Protein AF-A0A364KSC7-F1 (afdb_monomer_lite)

Foldseek 3Di:
DDDDQVVLVVLPDPVCLVVLAVDQEDEDEDDPDDDLPVVLVSVVSNCVSRVNHAEYEYEDDDLSRLVSCQLHDPNHAEYHYAYADDPQRDRAALADDDPVLVVVLVSVLSSLLRYAAYQYYAHERSQADRDCVSNLVHHQANYQEYAYYYAWDHNDDVQFDEGDWGHFDDLVVLLVSLVSRLNHQYYHGEDEDALPDDPLSSLLSLLSNARHQEYEYEYEQFHQVAKDFAPRHPDDPVCRVPGTIYGDGRDDPDDPVVVVVSLCSSNVNHPDHDNNYYHYHYHCVPDDPFQAALVRDGDDQDPPGGPLLVCLLVLPPRRNVSRCVVDPPNQQDDDPDQVSHSLLSNLLNLSQNSNVVSVVSCVVGPVVPLVPPPPQANSQSLLSNLLALNLVSNCVQCVDVVRVDAQCDAGLQGAGNLQSLLNCLVPPNLPPPPPPDDDPPPDSVVSQVSSLVSNVVSVVSPRAQADAGFPQSVDPPDNPPLVPDPQRPAGQTGSLLSCLLGHALVSNLVSVVSPHDQQRKHWHDPDLFKIWTLQGSCNNNVVNVVPRSNVSSVVRVPDDDPPVSVDIDMDTDDPVPDDDPDDDDDPDDDPPPPPDQFKFKFADPVRLWIKIFGADQPADDPVARPFQWEAELAPVSQVLVFIKGAGDPPRIGTPNDPDDPDPVDDQDWDADDPSQKTFGADPVHRHGQKIWGWDAAPVGDIDTGIIGRPVGTPATPVPDGDDDPVVGQYWYHHVHVPVVNVGTHSDYDPNHDD

Radius of gyration: 34.29 Å; chains: 1; bounding box: 92×62×96 Å

Secondary structure (DSSP, 8-state):
-----HHHHHHTSGGGHHHHTT--EEEEE--TT--HHHHHHHHHHHHHH-TT--EEEEES--HHHHHHTTT--TT--EEEEE---STT--------SSHHHHHHHHHHHHHHHHSPPPSEEEEE--SS---HHHHHHHHTTT-SEEEEE--SS----TT-----PPP---HHHHHHHHHH-TT--EEEEEE--BTTB--HHHHHHHTT-SS--EEEEEEPSEEEEEEEE-SS--S-TTTHHHHSEEEEEPP----HHHHHHHHHHHHTT-SS----EEEEEE--TT-PPPEE-TTSPEE--BTTB-HHHHHHHTT-HHHHHHHHHHSSSTTTS--SSGGG-HHHHHHHTT-HHHHHHHHHHHHTTTHHHHHH--SS----HHHHHHHTT-HHHHHHHHHSSS-SS-TT-B-TT--BHHHHHHHHHHS-GGG-TT--S-S----HHHHHHHHHHHHHHHHHTT--TT-EEETTTS-TT-TTTGGG-GGGGSEEEEHHHHHTTT--HHHHHHHHHTT--TT--EEEEEETTEEEEEE-HHHHHHHTT-HHHHHHHHHHSSS---GGGG--EEEES-GGG------PPPTT--TTSGGGPPEEEEE-TTSSSEEEEEB-SSS-BTTBTT-SEEEE-SHHHHHTT--EE-BPTT--EE-S---TT-GGGPPPEE--TTS-EEEE--TTT----EEEEEEE-TTS-EEEEEEEEGGGEEEETTSPPPP-GGGSPEEEE-TTTT-GGG--BSSPPTT---

Structure (mmCIF, N/CA/C/O backbone):
data_AF-A0A364KSC7-F1
#
_entry.id   AF-A0A364KSC7-F1
#
loop_
_atom_site.group_PDB
_atom_site.id
_atom_site.type_symbol
_atom_site.label_atom_id
_atom_site.label_alt_id
_atom_site.label_comp_id
_atom_site.label_asym_id
_atom_site.label_entity_id
_atom_site.label_seq_id
_atom_site.pdbx_PDB_ins_code
_atom_site.Cartn_x
_atom_site.Cartn_y
_atom_site.Cartn_z
_atom_site.occupancy
_atom_site.B_iso_or_equiv
_atom_site.auth_seq_id
_atom_site.auth_comp_id
_atom_site.auth_asym_id
_atom_site.auth_atom_id
_atom_site.pdbx_PDB_model_num
ATOM 1 N N . MET A 1 1 ? -25.841 15.060 -12.523 1.00 22.05 1 MET A N 1
ATOM 2 C CA . MET A 1 1 ? -27.054 14.217 -12.632 1.00 22.05 1 MET A CA 1
ATOM 3 C C . MET A 1 1 ? -26.955 13.182 -11.531 1.00 22.05 1 MET A C 1
ATOM 5 O O . MET A 1 1 ? -25.893 12.593 -11.405 1.00 22.05 1 MET A O 1
ATOM 9 N N . ALA A 1 2 ? -27.986 13.080 -10.690 1.00 25.31 2 ALA A N 1
ATOM 10 C CA . ALA A 1 2 ? -27.985 12.330 -9.434 1.00 25.31 2 ALA A CA 1
ATOM 11 C C . ALA A 1 2 ? -27.509 10.881 -9.621 1.00 25.31 2 ALA A C 1
ATOM 13 O O . ALA A 1 2 ? -28.079 10.148 -10.427 1.00 25.31 2 ALA A O 1
ATOM 14 N N . ALA A 1 3 ? -26.466 10.489 -8.887 1.00 26.72 3 ALA A N 1
ATOM 15 C CA . ALA A 1 3 ? -26.005 9.110 -8.829 1.00 26.72 3 ALA A CA 1
ATOM 16 C C . ALA A 1 3 ? -27.102 8.255 -8.174 1.00 26.72 3 ALA A C 1
ATOM 18 O O . ALA A 1 3 ? -27.372 8.364 -6.980 1.00 26.72 3 ALA A O 1
ATOM 19 N N . THR A 1 4 ? -27.789 7.446 -8.974 1.00 33.66 4 THR A N 1
ATOM 20 C CA . THR A 1 4 ? -28.723 6.424 -8.498 1.00 33.66 4 THR A CA 1
ATOM 21 C C . THR A 1 4 ? -27.927 5.331 -7.795 1.00 33.66 4 THR A C 1
ATOM 23 O O . THR A 1 4 ? -27.084 4.694 -8.420 1.00 33.66 4 THR A O 1
ATOM 26 N N . ASN A 1 5 ? -28.171 5.136 -6.497 1.00 43.94 5 ASN A N 1
ATOM 27 C CA . ASN A 1 5 ? -27.576 4.064 -5.703 1.00 43.94 5 ASN A CA 1
ATOM 28 C C . ASN A 1 5 ? -28.222 2.717 -6.121 1.00 43.94 5 ASN A C 1
ATOM 30 O O . ASN A 1 5 ? -29.396 2.506 -5.810 1.00 43.94 5 ASN A O 1
ATOM 34 N N . PRO A 1 6 ? -27.524 1.807 -6.831 1.00 39.41 6 PRO A N 1
ATOM 35 C CA . PRO A 1 6 ? -28.133 0.611 -7.434 1.00 39.41 6 PRO A CA 1
ATOM 36 C C . PRO A 1 6 ? -28.762 -0.334 -6.403 1.00 39.41 6 PRO A C 1
ATOM 38 O O . PRO A 1 6 ? -29.804 -0.938 -6.657 1.00 39.41 6 PRO A O 1
ATOM 41 N N . CYS A 1 7 ? -28.175 -0.409 -5.204 1.00 43.28 7 CYS A N 1
ATOM 42 C CA . CYS A 1 7 ? -28.679 -1.227 -4.102 1.00 43.28 7 CYS A CA 1
ATOM 43 C C . CYS A 1 7 ? -30.067 -0.753 -3.636 1.00 43.28 7 CYS A C 1
ATOM 45 O O . CYS A 1 7 ? -30.976 -1.553 -3.413 1.00 43.28 7 CYS A O 1
ATOM 47 N N . LYS A 1 8 ? -30.278 0.567 -3.605 1.00 50.00 8 LYS A N 1
ATOM 48 C CA . LYS A 1 8 ? -31.560 1.201 -3.271 1.00 50.00 8 LYS A CA 1
ATOM 49 C C . LYS A 1 8 ? -32.654 0.833 -4.275 1.00 50.00 8 LYS A C 1
ATOM 51 O O . LYS A 1 8 ? -33.769 0.498 -3.879 1.00 50.00 8 LYS A O 1
ATOM 56 N N . ASP A 1 9 ? -32.338 0.863 -5.566 1.00 56.41 9 ASP A N 1
ATOM 57 C CA . ASP A 1 9 ? -33.303 0.545 -6.621 1.00 56.41 9 ASP A CA 1
ATOM 58 C C . ASP A 1 9 ? -33.594 -0.961 -6.703 1.00 56.41 9 ASP A C 1
ATOM 60 O O . ASP A 1 9 ? -34.730 -1.351 -6.976 1.00 56.41 9 ASP A O 1
ATOM 64 N N . CYS A 1 10 ? -32.617 -1.817 -6.387 1.00 55.31 10 CYS A N 1
ATOM 65 C CA . CYS A 1 10 ? -32.820 -3.259 -6.221 1.00 55.31 10 CYS A CA 1
ATOM 66 C C . CYS A 1 10 ? -33.710 -3.580 -5.014 1.00 55.31 10 CYS A C 1
ATOM 68 O O . CYS A 1 10 ? -34.681 -4.328 -5.148 1.00 55.31 10 CYS A O 1
ATOM 70 N N . LEU A 1 11 ? -33.445 -2.967 -3.856 1.00 57.00 11 LEU A N 1
ATOM 71 C CA . LEU A 1 11 ? -34.250 -3.163 -2.653 1.00 57.00 11 LEU A CA 1
ATOM 72 C C . LEU A 1 11 ? -35.687 -2.662 -2.819 1.00 57.00 11 LEU A C 1
ATOM 74 O O . LEU A 1 11 ? -36.563 -3.170 -2.135 1.00 57.00 11 LEU A O 1
ATOM 78 N N . LYS A 1 12 ? -35.987 -1.732 -3.731 1.00 65.56 12 LYS A N 1
ATOM 79 C CA . LYS A 1 12 ? -37.369 -1.286 -3.995 1.00 65.56 12 LYS A CA 1
ATOM 80 C C . LYS A 1 12 ? -38.208 -2.267 -4.816 1.00 65.56 12 LYS A C 1
ATOM 82 O O . LYS A 1 12 ? -39.432 -2.141 -4.825 1.00 65.56 12 LYS A O 1
ATOM 87 N N . ARG A 1 13 ? -37.597 -3.238 -5.502 1.00 71.81 13 ARG A N 1
ATOM 88 C CA . ARG A 1 13 ? -38.332 -4.185 -6.360 1.00 71.81 13 ARG A CA 1
ATOM 89 C C . ARG A 1 13 ? -39.221 -5.105 -5.527 1.00 71.81 13 ARG A C 1
ATOM 91 O O . ARG A 1 13 ? -38.844 -5.527 -4.434 1.00 71.81 13 ARG A O 1
ATOM 98 N N . GLU A 1 14 ? -40.398 -5.454 -6.041 1.00 73.75 14 GLU A N 1
ATOM 99 C CA . GLU A 1 14 ? -41.322 -6.386 -5.371 1.00 73.75 14 GLU A CA 1
ATOM 100 C C . GLU A 1 14 ? -40.668 -7.750 -5.103 1.00 73.75 14 GLU A C 1
ATOM 102 O O . GLU A 1 14 ? -40.839 -8.327 -4.033 1.00 73.75 14 GLU A O 1
ATOM 107 N N . GLU A 1 15 ? -39.827 -8.204 -6.031 1.00 71.56 15 GLU A N 1
ATOM 108 C CA . GLU A 1 15 ? -39.061 -9.455 -5.965 1.00 71.56 15 GLU A CA 1
ATOM 109 C C . GLU A 1 15 ? -38.149 -9.534 -4.727 1.00 71.56 15 GLU A C 1
ATOM 111 O O . GLU A 1 15 ? -37.924 -10.615 -4.184 1.00 71.56 15 GLU A O 1
ATOM 116 N N . ALA A 1 16 ? -37.672 -8.389 -4.226 1.00 59.28 16 ALA A N 1
ATOM 117 C CA . ALA A 1 16 ? -36.815 -8.314 -3.047 1.00 59.28 16 ALA A CA 1
ATOM 118 C C . ALA A 1 16 ? -37.598 -8.319 -1.716 1.00 59.28 16 ALA A C 1
ATOM 120 O O . ALA A 1 16 ? -36.978 -8.356 -0.655 1.00 59.28 16 ALA A O 1
ATOM 121 N N . ALA A 1 17 ? -38.940 -8.322 -1.721 1.00 71.81 17 ALA A N 1
ATOM 122 C CA . ALA A 1 17 ? -39.759 -8.186 -0.506 1.00 71.81 17 ALA A CA 1
ATOM 123 C C . ALA A 1 17 ? -39.460 -9.232 0.572 1.00 71.81 17 ALA A C 1
ATOM 125 O O . ALA A 1 17 ? -39.365 -8.899 1.753 1.00 71.81 17 ALA A O 1
ATOM 126 N N . GLN A 1 18 ? -39.262 -10.487 0.169 1.00 70.38 18 GLN A N 1
ATOM 127 C CA . GLN A 1 18 ? -38.938 -11.562 1.103 1.00 70.38 18 GLN A CA 1
ATOM 128 C C . GLN A 1 18 ? -37.499 -11.464 1.630 1.00 70.38 18 GLN A C 1
ATOM 130 O O . GLN A 1 18 ? -37.236 -11.874 2.758 1.00 70.38 18 GLN A O 1
ATOM 135 N N . ALA A 1 19 ? -36.570 -10.926 0.833 1.00 65.56 19 ALA A N 1
ATOM 136 C CA . ALA A 1 19 ? -35.194 -10.692 1.260 1.00 65.56 19 ALA A CA 1
ATOM 137 C C . ALA A 1 19 ? -35.124 -9.538 2.270 1.00 65.56 19 ALA A C 1
ATOM 139 O O . ALA A 1 19 ? -34.485 -9.691 3.304 1.00 65.56 19 ALA A O 1
ATOM 140 N N . ARG A 1 20 ? -35.869 -8.445 2.040 1.00 70.69 20 ARG A N 1
ATOM 141 C CA . ARG A 1 20 ? -35.956 -7.298 2.964 1.00 70.69 20 ARG A CA 1
ATOM 142 C C . ARG A 1 20 ? -36.363 -7.698 4.377 1.00 70.69 20 ARG A C 1
ATOM 144 O O . ARG A 1 20 ? -35.771 -7.226 5.334 1.00 70.69 20 ARG A O 1
ATOM 151 N N . GLN A 1 21 ? -37.327 -8.611 4.509 1.00 74.69 21 GLN A N 1
ATOM 152 C CA . GLN A 1 21 ? -37.778 -9.100 5.819 1.00 74.69 21 GLN A CA 1
ATOM 153 C C . GLN A 1 21 ? -36.718 -9.906 6.584 1.00 74.69 21 GLN A C 1
ATOM 155 O O . GLN A 1 21 ? -36.875 -10.106 7.786 1.00 74.69 21 GLN A O 1
ATOM 160 N N . LYS A 1 22 ? -35.670 -10.394 5.908 1.00 71.50 22 LYS A N 1
ATOM 161 C CA . LYS A 1 22 ? -34.590 -11.190 6.509 1.00 71.50 22 LYS A CA 1
ATOM 162 C C . LYS A 1 22 ? -33.353 -10.366 6.868 1.00 71.50 22 LYS A C 1
ATOM 164 O O . LYS A 1 22 ? -32.455 -10.904 7.506 1.00 71.50 22 LYS A O 1
ATOM 169 N N . ILE A 1 23 ? -33.270 -9.112 6.424 1.00 65.19 23 ILE A N 1
ATOM 170 C CA . ILE A 1 23 ? -32.122 -8.245 6.702 1.00 65.19 23 ILE A CA 1
ATOM 171 C C . ILE A 1 23 ? -32.315 -7.638 8.092 1.00 65.19 23 ILE A C 1
ATOM 173 O O . ILE A 1 23 ? -33.233 -6.848 8.292 1.00 65.19 23 ILE A O 1
ATOM 177 N N . GLN A 1 24 ? -31.442 -8.021 9.023 1.00 72.31 24 GLN A N 1
ATOM 178 C CA . GLN A 1 24 ? -31.432 -7.536 10.409 1.00 72.31 24 GLN A CA 1
ATOM 179 C C . GLN A 1 24 ? -30.222 -6.646 10.722 1.00 72.31 24 GLN A C 1
ATOM 181 O O . GLN A 1 24 ? -30.257 -5.903 11.697 1.00 72.31 24 GLN A O 1
ATOM 186 N N . GLU A 1 25 ? -29.170 -6.684 9.896 1.00 67.00 25 GLU A N 1
ATOM 187 C CA . GLU A 1 25 ? -27.944 -5.902 10.081 1.00 67.00 25 GLU A CA 1
ATOM 188 C C . GLU A 1 25 ? -27.562 -5.163 8.793 1.00 67.00 25 GLU A C 1
ATOM 190 O O . GLU A 1 25 ? -27.677 -5.717 7.696 1.00 67.00 25 GLU A O 1
ATOM 195 N N . ILE A 1 26 ? -27.082 -3.922 8.924 1.00 62.66 26 ILE A N 1
ATOM 196 C CA . ILE A 1 26 ? -26.542 -3.144 7.801 1.00 62.66 26 ILE A CA 1
ATOM 197 C C . ILE A 1 26 ? -25.281 -2.364 8.192 1.00 62.66 26 ILE A C 1
ATOM 199 O O . ILE A 1 26 ? -25.165 -1.837 9.301 1.00 62.66 26 ILE A O 1
ATOM 203 N N . LEU A 1 27 ? -24.343 -2.267 7.248 1.00 60.75 27 LEU A N 1
ATOM 204 C CA . LEU A 1 27 ? -23.186 -1.376 7.307 1.00 60.75 27 LEU A CA 1
ATOM 205 C C . LEU A 1 27 ? -23.413 -0.201 6.355 1.00 60.75 27 LEU A C 1
ATOM 207 O O . LEU A 1 27 ? -23.671 -0.401 5.170 1.00 60.75 27 LEU A O 1
ATOM 211 N N . ILE A 1 28 ? -23.289 1.017 6.871 1.00 61.84 28 ILE A N 1
ATOM 212 C CA . ILE A 1 28 ? -23.418 2.251 6.098 1.00 61.84 28 ILE A CA 1
ATOM 213 C C . ILE A 1 28 ? -22.078 2.990 6.152 1.00 61.84 28 ILE A C 1
ATOM 215 O O . ILE A 1 28 ? -21.622 3.404 7.222 1.00 61.84 28 ILE A O 1
ATOM 219 N N . ALA A 1 29 ? -21.453 3.136 4.983 1.00 56.00 29 ALA A N 1
ATOM 220 C CA . ALA A 1 29 ? -20.235 3.912 4.775 1.00 56.00 29 ALA A CA 1
ATOM 221 C C . ALA A 1 29 ? -20.546 5.110 3.869 1.00 56.00 29 ALA A C 1
ATOM 223 O O . ALA A 1 29 ? -21.159 4.949 2.812 1.00 56.00 29 ALA A O 1
ATOM 224 N N . PHE A 1 30 ? -20.149 6.308 4.294 1.00 53.91 30 PHE A N 1
ATOM 225 C CA . PHE A 1 30 ? -20.419 7.546 3.566 1.00 53.91 30 PHE A CA 1
ATOM 226 C C . PHE A 1 30 ? -19.223 7.920 2.674 1.00 53.91 30 PHE A C 1
ATOM 228 O O . PHE A 1 30 ? -18.098 7.980 3.172 1.00 53.91 30 PHE A O 1
ATOM 235 N N . PRO A 1 31 ? -19.416 8.172 1.364 1.00 41.78 31 PRO A N 1
ATOM 236 C CA . PRO A 1 31 ? -18.348 8.680 0.509 1.00 41.78 31 PRO A CA 1
ATOM 237 C C . PRO A 1 31 ? -18.046 10.151 0.839 1.00 41.78 31 PRO A C 1
ATOM 239 O O . PRO A 1 31 ? -18.959 10.941 1.054 1.00 41.78 31 PRO A O 1
ATOM 242 N N . LEU A 1 32 ? -16.769 10.545 0.787 1.00 36.84 32 LEU A N 1
ATOM 243 C CA . LEU A 1 32 ? -16.268 11.897 1.115 1.00 36.84 32 LEU A CA 1
ATOM 244 C C . LEU A 1 32 ? -16.851 13.053 0.259 1.00 36.84 32 LEU A C 1
ATOM 246 O O . LEU A 1 32 ? -16.520 14.211 0.502 1.00 36.84 32 LEU A O 1
ATOM 250 N N . PHE A 1 33 ? -17.703 12.774 -0.739 1.00 31.69 33 PHE A N 1
ATOM 251 C CA . PHE A 1 33 ? -18.129 13.740 -1.764 1.00 31.69 33 PHE A CA 1
ATOM 252 C C . PHE A 1 33 ? -19.645 13.768 -2.076 1.00 31.69 33 PHE A C 1
ATOM 254 O O . PHE A 1 33 ? -20.028 14.248 -3.144 1.00 31.69 33 PHE A O 1
ATOM 261 N N . SER A 1 34 ? -20.538 13.272 -1.206 1.00 38.66 34 SER A N 1
ATOM 262 C CA . SER A 1 34 ? -21.994 13.399 -1.433 1.00 38.66 34 SER A CA 1
ATOM 263 C C . SER A 1 34 ? -22.537 14.799 -1.105 1.00 38.66 34 SER A C 1
ATOM 265 O O . SER A 1 34 ? -22.176 15.418 -0.107 1.00 38.66 34 SER A O 1
ATOM 267 N N . GLU A 1 35 ? -23.454 15.308 -1.939 1.00 40.22 35 GLU A N 1
ATOM 268 C CA . GLU A 1 35 ? -24.242 16.500 -1.601 1.00 40.22 35 GLU A CA 1
ATOM 269 C C . GLU A 1 35 ? -25.251 16.171 -0.470 1.00 40.22 35 GLU A C 1
ATOM 271 O O . GLU A 1 35 ? -25.995 15.190 -0.596 1.00 40.22 35 GLU A O 1
ATOM 276 N N . PRO A 1 36 ? -25.364 16.997 0.595 1.00 44.84 36 PRO A N 1
ATOM 277 C CA . PRO A 1 36 ? -26.133 16.677 1.810 1.00 44.84 36 PRO A CA 1
ATOM 278 C C . PRO A 1 36 ? -27.624 16.352 1.611 1.00 44.84 36 PRO A C 1
ATOM 280 O O . PRO A 1 36 ? -28.223 15.662 2.435 1.00 44.84 36 PRO A O 1
ATOM 283 N N . SER A 1 37 ? -28.251 16.860 0.546 1.00 47.47 37 SER A N 1
ATOM 284 C CA . SER A 1 37 ? -29.700 16.756 0.319 1.00 47.47 37 SER A CA 1
ATOM 285 C C . SER A 1 37 ? -30.139 15.413 -0.284 1.00 47.47 37 SER A C 1
ATOM 287 O O . SER A 1 37 ? -31.219 14.922 0.040 1.00 47.47 37 SER A O 1
ATOM 289 N N . GLY A 1 38 ? -29.313 14.784 -1.128 1.00 50.56 38 GLY A N 1
ATOM 290 C CA . GLY A 1 38 ? -29.610 13.466 -1.717 1.00 50.56 38 GLY A CA 1
ATOM 291 C C . GLY A 1 38 ? -29.387 12.298 -0.747 1.00 50.56 38 GLY A C 1
ATOM 292 O O . GLY A 1 38 ? -30.002 11.233 -0.876 1.00 50.56 38 GLY A O 1
ATOM 293 N N . GLU A 1 39 ? -28.527 12.522 0.244 1.00 54.81 39 GLU A N 1
ATOM 294 C CA . GLU A 1 39 ? -28.161 11.579 1.299 1.00 54.81 39 GLU A CA 1
ATOM 295 C C . GLU A 1 39 ? -29.319 11.362 2.289 1.00 54.81 39 GLU A C 1
ATOM 297 O O . GLU A 1 39 ? -29.729 10.220 2.506 1.00 54.81 39 GLU A O 1
ATOM 302 N N . GLN A 1 40 ? -29.938 12.447 2.778 1.00 55.62 40 GLN A N 1
ATOM 303 C CA . GLN A 1 40 ? -31.101 12.393 3.682 1.00 55.62 40 GLN A CA 1
ATOM 304 C C . GLN A 1 40 ? -32.259 11.581 3.096 1.00 55.62 40 GLN A C 1
ATOM 306 O O . GLN A 1 40 ? -32.773 10.662 3.735 1.00 55.62 40 GLN A O 1
ATOM 311 N N . GLN A 1 41 ? -32.643 11.881 1.852 1.00 59.38 41 GLN A N 1
ATOM 312 C CA . GLN A 1 41 ? -33.755 11.200 1.192 1.00 59.38 41 GLN A CA 1
ATOM 313 C C . GLN A 1 41 ? -33.460 9.708 0.977 1.00 59.38 41 GLN A C 1
ATOM 315 O O . GLN A 1 41 ? -34.334 8.858 1.134 1.00 59.38 41 GLN A O 1
ATOM 320 N N . SER A 1 42 ? -32.224 9.362 0.618 1.00 57.38 42 SER A N 1
ATOM 321 C CA . SER A 1 42 ? -31.857 7.966 0.372 1.00 57.38 42 SER A CA 1
ATOM 322 C C . SER A 1 42 ? -31.836 7.127 1.642 1.00 57.38 42 SER A C 1
ATOM 324 O O . SER A 1 42 ? -32.238 5.967 1.595 1.00 57.38 42 SER A O 1
ATOM 326 N N . LEU A 1 43 ? -31.441 7.716 2.767 1.00 59.62 43 LEU A N 1
ATOM 327 C CA . LEU A 1 43 ? -31.393 7.025 4.050 1.00 59.62 43 LEU A CA 1
ATOM 328 C C . LEU A 1 43 ? -32.787 6.852 4.653 1.00 59.62 43 LEU A C 1
ATOM 330 O O . LEU A 1 43 ? -33.087 5.772 5.159 1.00 59.62 43 LEU A O 1
ATOM 334 N N . GLN A 1 44 ? -33.665 7.860 4.556 1.00 64.31 44 GLN A N 1
ATOM 335 C CA . GLN A 1 44 ? -35.056 7.730 5.024 1.00 64.31 44 GLN A CA 1
ATOM 336 C C . GLN A 1 44 ? -35.772 6.594 4.294 1.00 64.31 44 GLN A C 1
ATOM 338 O O . GLN A 1 44 ? -36.493 5.802 4.897 1.00 64.31 44 GLN A O 1
ATOM 343 N N . GLU A 1 45 ? -35.516 6.475 2.993 1.00 65.31 45 GLU A N 1
ATOM 344 C CA . GLU A 1 45 ? -36.058 5.393 2.185 1.00 65.31 45 GLU A CA 1
ATOM 345 C C . GLU A 1 45 ? -35.482 4.024 2.595 1.00 65.31 45 GLU A C 1
ATOM 347 O O . GLU A 1 45 ? -36.243 3.067 2.655 1.00 65.31 45 GLU A O 1
ATOM 352 N N . ILE A 1 46 ? -34.192 3.904 2.943 1.00 64.19 46 ILE A N 1
ATOM 353 C CA . ILE A 1 46 ? -33.602 2.632 3.420 1.00 64.19 46 ILE A CA 1
ATOM 354 C C . ILE A 1 46 ? -34.286 2.143 4.704 1.00 64.19 46 ILE A C 1
ATOM 356 O O . ILE A 1 46 ? -34.653 0.972 4.784 1.00 64.19 46 ILE A O 1
ATOM 360 N N . VAL A 1 47 ? -34.516 3.031 5.673 1.00 64.75 47 VAL A N 1
ATOM 361 C CA . VAL A 1 47 ? -35.189 2.677 6.936 1.00 64.75 47 VAL A CA 1
ATOM 362 C C . VAL A 1 47 ? -36.644 2.265 6.704 1.00 64.75 47 VAL A C 1
ATOM 364 O O . VAL A 1 47 ? -37.100 1.275 7.265 1.00 64.75 47 VAL A O 1
ATOM 367 N N . GLN A 1 48 ? -37.361 2.944 5.805 1.00 70.31 48 GLN A N 1
ATOM 368 C CA . GLN A 1 48 ? -38.723 2.540 5.423 1.00 70.31 48 GLN A CA 1
ATOM 369 C C . GLN A 1 48 ? -38.773 1.179 4.710 1.00 70.31 48 GLN A C 1
ATOM 371 O O . GLN A 1 48 ? -39.787 0.482 4.752 1.00 70.31 48 GLN A O 1
ATOM 376 N N . ILE A 1 49 ? -37.694 0.810 4.022 1.00 68.56 49 ILE A N 1
ATOM 377 C CA . ILE A 1 49 ? -37.588 -0.416 3.231 1.00 68.56 49 ILE A CA 1
ATOM 378 C C . ILE A 1 49 ? -37.194 -1.622 4.107 1.00 68.56 49 ILE A C 1
ATOM 380 O O . ILE A 1 49 ? -37.559 -2.750 3.764 1.00 68.56 49 ILE A O 1
ATOM 384 N N . LEU A 1 50 ? -36.502 -1.416 5.233 1.00 70.81 50 LEU A N 1
ATOM 385 C CA . LEU A 1 50 ? -35.986 -2.470 6.119 1.00 70.81 50 LEU A CA 1
ATOM 386 C C . LEU A 1 50 ? -36.693 -2.468 7.493 1.00 70.81 50 LEU A C 1
ATOM 388 O O . LEU A 1 50 ? -36.154 -1.942 8.461 1.00 70.81 50 LEU A O 1
ATOM 392 N N . PRO A 1 51 ? -37.886 -3.080 7.616 1.00 69.56 51 PRO A N 1
ATOM 393 C CA . PRO A 1 51 ? -38.719 -2.970 8.818 1.00 69.56 51 PRO A CA 1
ATOM 394 C C . PRO A 1 51 ? -38.241 -3.786 10.035 1.00 69.56 51 PRO A C 1
ATOM 396 O O . PRO A 1 51 ? -38.801 -3.611 11.110 1.00 69.56 51 PRO A O 1
ATOM 399 N N . ASN A 1 52 ? -37.259 -4.685 9.877 1.00 77.00 52 ASN A N 1
ATOM 400 C CA . ASN A 1 52 ? -36.763 -5.591 10.930 1.00 77.00 52 ASN A CA 1
ATOM 401 C C . ASN A 1 52 ? -35.289 -5.315 11.285 1.00 77.00 52 ASN A C 1
ATOM 403 O O . ASN A 1 52 ? -34.532 -6.238 11.581 1.00 77.00 52 ASN A O 1
ATOM 407 N N . LEU A 1 53 ? -34.842 -4.069 11.144 1.00 75.50 53 LEU A N 1
ATOM 408 C CA . LEU A 1 53 ? -33.446 -3.710 11.357 1.00 75.50 53 LEU A CA 1
ATOM 409 C C . LEU A 1 53 ? -33.123 -3.678 12.861 1.00 75.50 53 LEU A C 1
ATOM 411 O O . LEU A 1 53 ? -33.598 -2.803 13.576 1.00 75.50 53 LEU A O 1
ATOM 415 N N . GLU A 1 54 ? -32.297 -4.617 13.317 1.00 83.50 54 GLU A N 1
ATOM 416 C CA . GLU A 1 54 ? -31.930 -4.802 14.731 1.00 83.50 54 GLU A CA 1
ATOM 417 C C . GLU A 1 54 ? -30.501 -4.313 15.023 1.00 83.50 54 GLU A C 1
ATOM 419 O O . GLU A 1 54 ? -30.189 -3.939 16.154 1.00 83.50 54 GLU A O 1
ATOM 424 N N . ALA A 1 55 ? -29.622 -4.271 14.016 1.00 79.12 55 ALA A N 1
ATOM 425 C CA . ALA A 1 55 ? -28.226 -3.872 14.167 1.00 79.12 55 ALA A CA 1
ATOM 426 C C . ALA A 1 55 ? -27.765 -2.919 13.058 1.00 79.12 55 ALA A C 1
ATOM 428 O O . ALA A 1 55 ? -28.011 -3.144 11.871 1.00 79.12 55 ALA A O 1
ATOM 429 N N . VAL A 1 56 ? -27.039 -1.862 13.426 1.00 75.69 56 VAL A N 1
ATOM 430 C CA . VAL A 1 56 ? -26.479 -0.921 12.447 1.00 75.69 56 VAL A CA 1
ATOM 431 C C . VAL A 1 56 ? -25.038 -0.570 12.765 1.00 75.69 56 VAL A C 1
ATOM 433 O O . VAL A 1 56 ? -24.672 -0.292 13.909 1.00 75.69 56 VAL A O 1
ATOM 436 N N . ARG A 1 57 ? -24.215 -0.542 11.715 1.00 73.81 57 ARG A N 1
ATOM 437 C CA . ARG A 1 57 ? -22.830 -0.085 11.767 1.00 73.81 57 ARG A CA 1
ATOM 438 C C . ARG A 1 57 ? -22.651 1.153 10.903 1.00 73.81 57 ARG A C 1
ATOM 440 O O . ARG A 1 57 ? -22.924 1.110 9.705 1.00 73.81 57 ARG A O 1
ATOM 447 N N . PHE A 1 58 ? -22.138 2.228 11.487 1.00 75.69 58 PHE A N 1
ATOM 448 C CA . PHE A 1 58 ? -21.830 3.462 10.771 1.00 75.69 58 PHE A CA 1
ATOM 449 C C . PHE A 1 58 ? -20.330 3.714 10.716 1.00 75.69 58 PHE A C 1
ATOM 451 O O . PHE A 1 58 ? -19.652 3.675 11.744 1.00 75.69 58 PHE A O 1
ATOM 458 N N . SER A 1 59 ? -19.847 4.032 9.515 1.00 67.38 59 SER A N 1
ATOM 459 C CA . SER A 1 59 ? -18.520 4.606 9.286 1.00 67.38 59 SER A CA 1
ATOM 460 C C . SER A 1 59 ? -18.698 6.060 8.845 1.00 67.38 59 SER A C 1
ATOM 462 O O . SER A 1 59 ? -19.083 6.295 7.702 1.00 67.38 59 SER A O 1
ATOM 464 N N . LEU A 1 60 ? -18.462 7.010 9.760 1.00 67.19 60 LEU A N 1
ATOM 465 C CA . LEU A 1 60 ? -18.548 8.468 9.542 1.00 67.19 60 LEU A CA 1
ATOM 466 C C . LEU A 1 60 ? -19.943 9.019 9.144 1.00 67.19 60 LEU A C 1
ATOM 468 O O . LEU A 1 60 ? -20.096 9.590 8.066 1.00 67.19 60 LEU A O 1
ATOM 472 N N . PRO A 1 61 ? -20.988 8.893 9.979 1.00 70.81 61 PRO A N 1
ATOM 473 C CA . PRO A 1 61 ? -22.281 9.499 9.663 1.00 70.81 61 PRO A CA 1
ATOM 474 C C . PRO A 1 61 ? -22.229 11.035 9.718 1.00 70.81 61 PRO A C 1
ATOM 476 O O . PRO A 1 61 ? -21.641 11.638 10.618 1.00 70.81 61 PRO A O 1
ATOM 479 N N . SER A 1 62 ? -22.873 11.678 8.744 1.00 70.38 62 SER A N 1
ATOM 480 C CA . SER A 1 62 ? -22.942 13.138 8.642 1.00 70.38 62 SER A CA 1
ATOM 481 C C . SER A 1 62 ? -23.843 13.753 9.729 1.00 70.38 62 SER A C 1
ATOM 483 O O . SER A 1 62 ? -24.771 13.114 10.222 1.00 70.38 62 SER A O 1
ATOM 485 N N . ASN A 1 63 ? -23.638 15.029 10.085 1.00 74.50 63 ASN A N 1
ATOM 486 C CA . ASN A 1 63 ? -24.544 15.744 11.011 1.00 74.50 63 ASN A CA 1
ATOM 487 C C . ASN A 1 63 ? -26.004 15.701 10.534 1.00 74.50 63 ASN A C 1
ATOM 489 O O . ASN A 1 63 ? -26.923 15.489 11.317 1.00 74.50 63 ASN A O 1
ATOM 493 N N . SER A 1 64 ? -26.187 15.829 9.222 1.00 68.00 64 SER A N 1
ATOM 494 C CA . SER A 1 64 ? -27.468 15.705 8.535 1.00 68.00 64 SER A CA 1
ATOM 495 C C . SER A 1 64 ? -28.159 14.360 8.810 1.00 68.00 64 SER A C 1
ATOM 497 O O . SER A 1 64 ? -29.362 14.318 9.087 1.00 68.00 64 SER A O 1
ATOM 499 N N . PHE 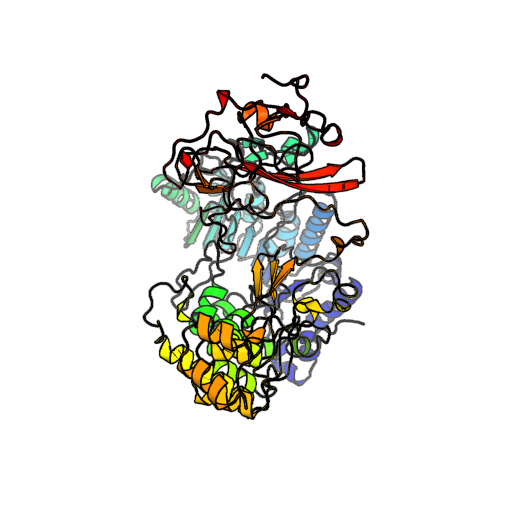A 1 65 ? -27.399 13.260 8.798 1.00 74.50 65 PHE A N 1
ATOM 500 C CA . PHE A 1 65 ? -27.889 11.941 9.189 1.00 74.50 65 PHE A CA 1
ATOM 501 C C . PHE A 1 65 ? -28.284 11.900 10.671 1.00 74.50 65 PHE A C 1
ATOM 503 O O . PHE A 1 65 ? -29.400 11.494 10.998 1.00 74.50 65 PHE A O 1
ATOM 510 N N . LEU A 1 66 ? -27.396 12.359 11.558 1.00 79.75 66 LEU A N 1
ATOM 511 C CA . LEU A 1 66 ? -27.628 12.347 13.007 1.00 79.75 66 LEU A CA 1
ATOM 512 C C . LEU A 1 66 ? -28.878 13.139 13.405 1.00 79.75 66 LEU A C 1
ATOM 514 O O . LEU A 1 66 ? -29.557 12.759 14.352 1.00 79.75 66 LEU A O 1
ATOM 518 N N . GLU A 1 67 ? -29.181 14.237 12.711 1.00 77.75 67 GLU A N 1
ATOM 519 C CA . GLU A 1 67 ? -30.404 15.018 12.918 1.00 77.75 67 GLU A CA 1
ATOM 520 C C . GLU A 1 67 ? -31.648 14.299 12.398 1.00 77.75 67 GLU A C 1
ATOM 522 O O . GLU A 1 67 ? -32.664 14.260 13.089 1.00 77.75 67 GLU A O 1
ATOM 527 N N . THR A 1 68 ? -31.565 13.708 11.204 1.00 72.25 68 THR A N 1
ATOM 528 C CA . THR A 1 68 ? -32.705 13.058 10.542 1.00 72.25 68 THR A CA 1
ATOM 529 C C . THR A 1 68 ? -33.194 11.828 11.300 1.00 72.25 68 THR A C 1
ATOM 531 O O . THR A 1 68 ? -34.396 11.590 11.355 1.00 72.25 68 THR A O 1
ATOM 534 N N . PHE A 1 69 ? -32.275 11.050 11.875 1.00 74.62 69 PHE A N 1
ATOM 535 C CA . PHE A 1 69 ? -32.588 9.792 12.561 1.00 74.62 69 PHE A CA 1
ATOM 536 C C . PHE A 1 69 ? -32.578 9.905 14.083 1.00 74.62 69 PHE A C 1
ATOM 538 O O . PHE A 1 69 ? -32.608 8.897 14.788 1.00 74.62 69 PHE A O 1
ATOM 545 N N . ARG A 1 70 ? -32.522 11.127 14.616 1.00 82.19 70 ARG A N 1
ATOM 546 C CA . ARG A 1 70 ? -32.574 11.351 16.059 1.00 82.19 70 ARG A CA 1
ATOM 547 C C . ARG A 1 70 ? -33.940 10.924 16.596 1.00 82.19 70 ARG A C 1
ATOM 549 O O . ARG A 1 70 ? -34.927 11.615 16.368 1.00 82.19 70 ARG A O 1
ATOM 556 N N . GLY A 1 71 ? -33.974 9.830 17.352 1.00 77.56 71 GLY A N 1
ATOM 557 C CA . GLY A 1 71 ? -35.226 9.282 17.886 1.00 77.56 71 GLY A CA 1
ATOM 558 C C . GLY A 1 71 ? -36.064 8.506 16.870 1.00 77.56 71 GLY A C 1
ATOM 559 O O . GLY A 1 71 ? -37.241 8.278 17.119 1.00 77.56 71 GLY A O 1
ATOM 560 N N . GLU A 1 72 ? -35.461 8.109 15.750 1.00 74.62 72 GLU A N 1
ATOM 561 C CA . GLU A 1 72 ? -36.011 7.149 14.788 1.00 74.62 72 GLU A CA 1
ATOM 562 C C . GLU A 1 72 ? -35.285 5.790 14.962 1.00 74.62 72 GLU A C 1
ATOM 564 O O . GLU A 1 72 ? -34.435 5.656 15.843 1.00 74.62 72 GLU A O 1
ATOM 569 N N . LEU A 1 73 ? -35.561 4.793 14.106 1.00 77.75 73 LEU A N 1
ATOM 570 C CA . LEU A 1 73 ? -35.025 3.411 14.189 1.00 77.75 73 LEU A CA 1
ATOM 571 C C . LEU A 1 73 ? -35.640 2.567 15.321 1.00 77.75 73 LEU A C 1
ATOM 573 O O . LEU A 1 73 ? -34.939 1.898 16.085 1.00 77.75 73 LEU A O 1
ATOM 577 N N . ASP A 1 74 ? -36.971 2.571 15.400 1.00 75.25 74 ASP A N 1
ATOM 578 C CA . ASP A 1 74 ? -37.731 1.711 16.309 1.00 75.25 74 ASP A CA 1
ATOM 579 C C . ASP A 1 74 ? -37.373 0.226 16.094 1.00 75.25 74 ASP A C 1
ATOM 581 O O . ASP A 1 74 ? -37.595 -0.323 15.016 1.00 75.25 74 ASP A O 1
ATOM 585 N N . GLY A 1 75 ? -36.827 -0.427 17.126 1.00 78.94 75 GLY A N 1
ATOM 586 C CA . GLY A 1 75 ? -36.407 -1.838 17.083 1.00 78.94 75 GLY A CA 1
ATOM 587 C C . GLY A 1 75 ? -34.895 -2.072 17.015 1.00 78.94 75 GLY A C 1
ATOM 588 O O . GLY A 1 75 ? -34.468 -3.221 17.063 1.00 78.94 75 GLY A O 1
ATOM 589 N N . LEU A 1 76 ? -34.082 -1.013 16.956 1.00 87.44 76 LEU A N 1
ATOM 590 C CA . LEU A 1 76 ? -32.627 -1.140 17.007 1.00 87.44 76 LEU A CA 1
ATOM 591 C C . LEU A 1 76 ? -32.156 -1.661 18.377 1.00 87.44 76 LEU A C 1
ATOM 593 O O . LEU A 1 76 ? -32.436 -1.054 19.409 1.00 87.44 76 LEU A O 1
ATOM 597 N N . GLU A 1 77 ? -31.381 -2.744 18.375 1.00 90.94 77 GLU A N 1
ATOM 598 C CA . GLU A 1 77 ? -30.808 -3.375 19.570 1.00 90.94 77 GLU A CA 1
ATOM 599 C C . GLU A 1 77 ? -29.275 -3.241 19.637 1.00 90.94 77 GLU A C 1
ATOM 601 O O . GLU A 1 77 ? -28.704 -3.259 20.730 1.00 90.94 77 GLU A O 1
ATOM 606 N N . SER A 1 78 ? -28.592 -3.090 18.495 1.00 91.19 78 SER A N 1
ATOM 607 C CA . SER A 1 78 ? -27.126 -3.005 18.416 1.00 91.19 78 SER A CA 1
ATOM 608 C C . SER A 1 78 ? -26.656 -1.835 17.552 1.00 91.19 78 SER A C 1
ATOM 610 O O . SER A 1 78 ? -27.079 -1.670 16.406 1.00 91.19 78 SER A O 1
ATOM 612 N N . LEU A 1 79 ? -25.742 -1.026 18.091 1.00 91.06 79 LEU A N 1
ATOM 613 C CA . LEU A 1 79 ? -25.126 0.093 17.383 1.00 91.06 79 LEU A CA 1
ATOM 614 C C . LEU A 1 79 ? -23.601 0.001 17.427 1.00 91.06 79 LEU A C 1
ATOM 616 O O . LEU A 1 79 ? -22.992 -0.014 18.499 1.00 91.06 79 LEU A O 1
ATOM 620 N N . VAL A 1 80 ? -22.977 0.046 16.252 1.00 85.62 80 VAL A N 1
ATOM 621 C CA . VAL A 1 80 ? -21.534 0.259 16.106 1.00 85.62 80 VAL A CA 1
ATOM 622 C C . VAL A 1 80 ? -21.304 1.595 15.423 1.00 85.62 80 VAL A C 1
ATOM 624 O O . VAL A 1 80 ? -21.614 1.771 14.247 1.00 85.62 80 VAL A O 1
ATOM 627 N N . LEU A 1 81 ? -20.725 2.535 16.155 1.00 85.81 81 LEU A N 1
ATOM 628 C CA . LEU A 1 81 ? -20.323 3.829 15.644 1.00 85.81 81 LEU A CA 1
ATOM 629 C C . LEU A 1 81 ? -18.800 3.897 15.544 1.00 85.81 81 LEU A C 1
ATOM 631 O O . LEU A 1 81 ? -18.087 3.783 16.545 1.00 85.81 81 LEU A O 1
ATOM 635 N N . ARG A 1 82 ? -18.309 4.124 14.328 1.00 76.94 82 ARG A N 1
ATOM 636 C CA . ARG A 1 82 ? -16.884 4.231 14.039 1.00 76.94 82 ARG A CA 1
ATOM 637 C C . ARG A 1 82 ? -16.592 5.488 13.228 1.00 76.94 82 ARG A C 1
ATOM 639 O O . ARG A 1 82 ? -17.215 5.718 12.191 1.00 76.94 82 ARG A O 1
ATOM 646 N N . HIS A 1 83 ? -15.636 6.293 13.679 1.00 71.12 83 HIS A N 1
ATOM 647 C CA . HIS A 1 83 ? -15.043 7.317 12.822 1.00 71.12 83 HIS A CA 1
ATOM 648 C C . HIS A 1 83 ? -14.011 6.647 11.903 1.00 71.12 83 HIS A C 1
ATOM 650 O O . HIS A 1 83 ? -13.183 5.872 12.376 1.00 71.12 83 HIS A O 1
ATOM 656 N N . LYS A 1 84 ? -14.127 6.876 10.594 1.00 60.12 84 LYS A N 1
ATOM 657 C CA . LYS A 1 84 ? -13.130 6.516 9.580 1.00 60.12 84 LYS A CA 1
ATOM 658 C C . LYS A 1 84 ? -13.099 7.655 8.566 1.00 60.12 84 LYS A C 1
ATOM 660 O O . LYS A 1 84 ? -14.135 7.916 7.955 1.00 60.12 84 LYS A O 1
ATOM 665 N N . SER A 1 85 ? -11.964 8.313 8.377 1.00 47.53 85 SER A N 1
ATOM 666 C CA . SER A 1 85 ? -11.737 9.229 7.254 1.00 47.53 85 SER A CA 1
ATOM 667 C C . SER A 1 85 ? -10.664 8.658 6.323 1.00 47.53 85 SER A C 1
ATOM 669 O O . SER A 1 85 ? -9.742 7.986 6.764 1.00 47.53 85 SER A O 1
ATOM 671 N N . GLY A 1 86 ? -10.853 8.840 5.011 1.00 46.22 86 GLY A N 1
ATOM 672 C CA . GLY A 1 86 ? -9.933 8.358 3.973 1.00 46.22 86 GLY A CA 1
ATOM 673 C C . GLY A 1 86 ? -10.586 7.463 2.911 1.00 46.22 86 GLY A C 1
ATOM 674 O O . GLY A 1 86 ? -11.434 6.623 3.201 1.00 46.22 86 GLY A O 1
ATOM 675 N N . PHE A 1 87 ? -10.169 7.640 1.652 1.00 35.47 87 PHE A N 1
ATOM 676 C CA . PHE A 1 87 ? -10.643 6.872 0.485 1.00 35.47 87 PHE A CA 1
ATOM 677 C C . PHE A 1 87 ? -10.259 5.377 0.551 1.00 35.47 87 PHE A C 1
ATOM 679 O O . PHE A 1 87 ? -10.905 4.544 -0.076 1.00 35.47 87 PHE A O 1
ATOM 686 N N . TRP A 1 88 ? -9.237 5.040 1.346 1.00 37.19 88 TRP A N 1
ATOM 687 C CA . TRP A 1 88 ? -8.639 3.703 1.462 1.00 37.19 88 TRP A CA 1
ATOM 688 C C . TRP A 1 88 ? -9.153 2.873 2.646 1.00 37.19 88 TRP A C 1
ATOM 690 O O . TRP A 1 88 ? -8.669 1.768 2.875 1.00 37.19 88 TRP A O 1
ATOM 700 N N . GLY A 1 89 ? -10.120 3.391 3.411 1.00 41.25 89 GLY A N 1
ATOM 701 C CA . GLY A 1 89 ? -10.668 2.689 4.576 1.00 41.25 89 GLY A CA 1
ATOM 702 C C . GLY A 1 89 ? -9.776 2.709 5.824 1.00 41.25 89 GLY A C 1
ATOM 703 O O . GLY A 1 89 ? -10.079 1.980 6.782 1.00 41.25 89 GLY A O 1
ATOM 704 N N . ASP A 1 90 ? -8.727 3.539 5.822 1.00 47.03 90 ASP A N 1
ATOM 705 C CA . ASP A 1 90 ? -7.833 3.748 6.960 1.00 47.03 90 ASP A CA 1
ATOM 706 C C . ASP A 1 90 ? -8.599 4.258 8.191 1.00 47.03 90 ASP A C 1
ATOM 708 O O . ASP A 1 90 ? -9.638 4.919 8.105 1.00 47.03 90 ASP A O 1
ATOM 712 N N . GLU A 1 91 ? -8.152 3.820 9.366 1.00 52.25 91 GLU A N 1
ATOM 713 C CA . GLU A 1 91 ? -8.874 3.977 10.628 1.00 52.25 91 GLU A CA 1
ATOM 714 C C . GLU A 1 91 ? -8.539 5.313 11.294 1.00 52.25 91 GLU A C 1
ATOM 716 O O . GLU A 1 91 ? -7.987 5.345 12.383 1.00 52.25 91 GLU A O 1
ATOM 721 N N . GLU A 1 92 ? -8.893 6.425 10.652 1.00 55.75 92 GLU A N 1
ATOM 722 C CA . GLU A 1 92 ? -8.570 7.744 11.197 1.00 55.75 92 GLU A CA 1
ATOM 723 C C . GLU A 1 92 ? -9.447 8.122 12.409 1.00 55.75 92 GLU A C 1
ATOM 725 O O . GLU A 1 92 ? -10.657 7.874 12.457 1.00 55.75 92 GLU A O 1
ATOM 730 N N . THR A 1 93 ? -8.821 8.758 13.401 1.00 65.19 93 THR A N 1
ATOM 731 C CA . THR A 1 93 ? -9.464 9.246 14.628 1.00 65.19 93 THR A CA 1
ATOM 732 C C . THR A 1 93 ? -9.998 10.669 14.436 1.00 65.19 93 THR A C 1
ATOM 734 O O . THR A 1 93 ? -9.391 11.475 13.739 1.00 65.19 93 THR A O 1
ATOM 737 N N . LEU A 1 94 ? -11.111 11.034 15.085 1.00 71.38 94 LEU A N 1
ATOM 738 C CA . LEU A 1 94 ? -11.600 12.417 15.091 1.00 71.38 94 LEU A CA 1
ATOM 739 C C . LEU A 1 94 ? -10.644 13.321 15.888 1.00 71.38 94 LEU A C 1
ATOM 741 O O . LEU A 1 94 ? -10.725 13.442 17.116 1.00 71.38 94 LEU A O 1
ATOM 745 N N . CYS A 1 95 ? -9.730 13.962 15.173 1.00 63.84 95 CYS A N 1
ATOM 746 C CA . CYS A 1 95 ? -8.627 14.703 15.763 1.00 63.84 95 CYS A CA 1
ATOM 747 C C . CYS A 1 95 ? -9.018 16.073 16.294 1.00 63.84 95 CYS A C 1
ATOM 749 O O . CYS A 1 95 ? -9.844 16.792 15.737 1.00 63.84 95 CYS A O 1
ATOM 751 N N . ALA A 1 96 ? -8.454 16.413 17.447 1.00 55.22 96 ALA A N 1
ATOM 752 C CA . ALA A 1 96 ? -8.967 17.472 18.293 1.00 55.22 96 ALA A CA 1
ATOM 753 C C . ALA A 1 96 ? -8.168 18.767 18.138 1.00 55.22 96 ALA A C 1
ATOM 755 O O . ALA A 1 96 ? -7.283 18.960 18.948 1.00 55.22 96 ALA A O 1
ATOM 756 N N . PHE A 1 97 ? -8.511 19.674 17.211 1.00 51.59 97 PHE A N 1
ATOM 757 C CA . PHE A 1 97 ? -7.986 21.061 17.258 1.00 51.59 97 PHE A CA 1
ATOM 758 C C . PHE A 1 97 ? -8.987 22.168 16.895 1.00 51.59 97 PHE A C 1
ATOM 760 O O . PHE A 1 97 ? -8.626 23.343 16.945 1.00 51.59 97 PHE A O 1
ATOM 767 N N . ASP A 1 98 ? -10.252 21.857 16.592 1.00 54.03 98 ASP A N 1
ATOM 768 C CA . ASP A 1 98 ? -11.246 22.893 16.298 1.00 54.03 98 ASP A CA 1
ATOM 769 C C . ASP A 1 98 ? -12.615 22.656 16.962 1.00 54.03 98 ASP A C 1
ATOM 771 O O . ASP A 1 98 ? -12.926 21.588 17.497 1.00 54.03 98 ASP A O 1
ATOM 775 N N . ALA A 1 99 ? -13.439 23.706 16.961 1.00 62.78 99 ALA A N 1
ATOM 776 C CA . ALA A 1 99 ? -14.776 23.703 17.549 1.00 62.78 99 ALA A CA 1
ATOM 777 C C . ALA A 1 99 ? -15.741 22.712 16.869 1.00 62.78 99 ALA A C 1
ATOM 779 O O . ALA A 1 99 ? -16.729 22.310 17.482 1.00 62.78 99 ALA A O 1
ATOM 780 N N . THR A 1 100 ? -15.456 22.290 15.634 1.00 68.19 100 THR A N 1
ATOM 781 C CA . THR A 1 100 ? -16.346 21.409 14.867 1.00 68.19 100 THR A CA 1
ATOM 782 C C . THR A 1 100 ? -16.301 19.974 15.392 1.00 68.19 100 THR A C 1
ATOM 784 O O . THR A 1 100 ? -17.336 19.314 15.474 1.00 68.19 10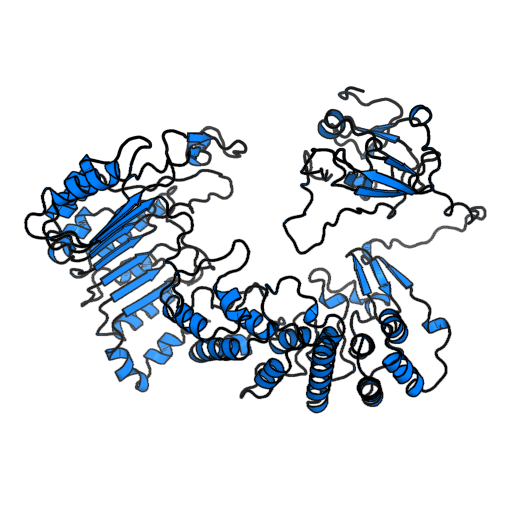0 THR A O 1
ATOM 787 N N . ALA A 1 101 ? -15.141 19.512 15.873 1.00 73.88 101 ALA A N 1
ATOM 788 C CA . ALA A 1 101 ? -14.999 18.193 16.491 1.00 73.88 101 ALA A CA 1
ATOM 789 C C . ALA A 1 101 ? -15.685 18.083 17.873 1.00 73.88 101 ALA A C 1
ATOM 791 O O . ALA A 1 101 ? -16.098 16.995 18.285 1.00 73.88 101 ALA A O 1
ATOM 792 N N . GLU A 1 102 ? -15.808 19.185 18.624 1.00 80.94 102 GLU A N 1
ATOM 793 C CA . GLU A 1 102 ? -16.658 19.248 19.831 1.00 80.94 102 GLU A CA 1
ATOM 794 C C . GLU A 1 102 ? -18.122 19.054 19.485 1.00 80.94 102 GLU A C 1
ATOM 796 O O . GLU A 1 102 ? -18.790 18.172 20.026 1.00 80.94 102 GLU A O 1
ATOM 801 N N . GLU A 1 103 ? -18.600 19.884 18.563 1.00 83.12 103 GLU A N 1
ATOM 802 C CA . GLU A 1 103 ? -19.991 19.902 18.138 1.00 83.12 103 GLU A CA 1
ATOM 803 C C . GLU A 1 103 ? -20.410 18.532 17.601 1.00 83.12 103 GLU A C 1
ATOM 805 O O . GLU A 1 103 ? -21.441 17.991 18.001 1.00 83.12 103 GLU A O 1
ATOM 810 N N . LEU A 1 104 ? -19.557 17.903 16.790 1.00 82.12 104 LEU A N 1
ATOM 811 C CA . LEU A 1 104 ? -19.810 16.575 16.248 1.00 82.12 104 LEU A CA 1
ATOM 812 C C . LEU A 1 104 ? -19.931 15.508 17.355 1.00 82.12 104 LEU A C 1
ATOM 814 O O . LEU A 1 104 ? -20.858 14.700 17.330 1.00 82.12 104 LEU A O 1
ATOM 818 N N . ARG A 1 105 ? -19.067 15.527 18.381 1.00 87.69 105 ARG A N 1
ATOM 819 C CA . ARG A 1 105 ? -19.179 14.615 19.542 1.00 87.69 105 ARG A CA 1
ATOM 820 C C . ARG A 1 105 ? -20.450 14.849 20.357 1.00 87.69 105 ARG A C 1
ATOM 822 O O . ARG A 1 105 ? -21.050 13.889 20.849 1.00 87.69 105 ARG A O 1
ATOM 829 N N . GLN A 1 106 ? -20.889 16.098 20.490 1.00 89.81 106 GLN A N 1
ATOM 830 C CA . GLN A 1 106 ? -22.154 16.434 21.150 1.00 89.81 106 GLN A CA 1
ATOM 831 C C . GLN A 1 106 ? -23.358 15.945 20.336 1.00 89.81 106 GLN A C 1
ATOM 833 O O . GLN A 1 106 ? -24.303 15.394 20.910 1.00 89.81 106 GLN A O 1
ATOM 838 N N . ASN A 1 107 ? -23.296 16.053 19.008 1.00 89.50 107 ASN A N 1
ATOM 839 C CA . ASN A 1 107 ? -24.310 15.520 18.102 1.00 89.50 107 ASN A CA 1
ATOM 840 C C . ASN A 1 107 ? -24.382 13.995 18.171 1.00 89.50 107 ASN A C 1
ATOM 842 O O . ASN A 1 107 ? -25.481 13.459 18.289 1.00 89.50 107 ASN A O 1
ATOM 846 N N . TYR A 1 108 ? -23.239 13.303 18.201 1.00 91.38 108 TYR A N 1
ATOM 847 C CA . TYR A 1 108 ? -23.184 11.856 18.424 1.00 91.38 108 TYR A CA 1
ATOM 848 C C . TYR A 1 108 ? -23.794 11.443 19.756 1.00 91.38 108 TYR A C 1
ATOM 850 O O . TYR A 1 108 ? -24.633 10.548 19.801 1.00 91.38 108 TYR A O 1
ATOM 858 N N . THR A 1 109 ? -23.409 12.124 20.834 1.00 94.56 109 THR A N 1
ATOM 859 C CA . THR A 1 109 ? -23.942 11.861 22.176 1.00 94.56 109 THR A CA 1
ATOM 860 C C . THR A 1 109 ? -25.463 12.020 22.197 1.00 94.56 109 THR A C 1
ATOM 862 O O . THR A 1 109 ? -26.175 11.149 22.691 1.00 94.56 109 THR A O 1
ATOM 865 N N . SER A 1 110 ? -25.961 13.116 21.619 1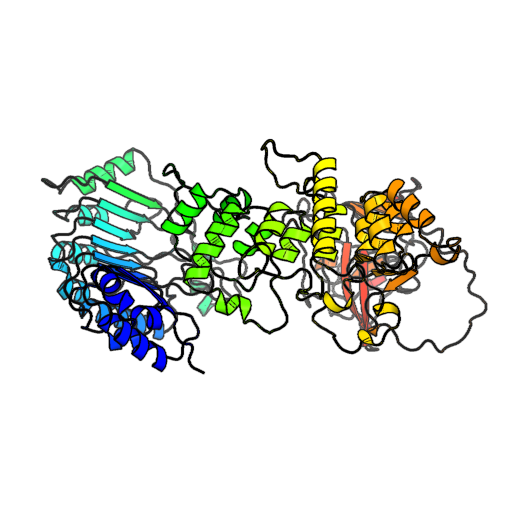.00 93.06 110 SER A N 1
ATOM 866 C CA . SER A 1 110 ? -27.392 13.429 21.559 1.00 93.06 110 SER A CA 1
ATOM 867 C C . SER A 1 110 ? -28.167 12.461 20.667 1.00 93.06 110 SER A C 1
ATOM 869 O O . SER A 1 110 ? -29.307 12.132 20.972 1.00 93.06 110 SER A O 1
ATOM 871 N N . PHE A 1 111 ? -27.560 12.015 19.565 1.00 92.75 111 PHE A N 1
ATOM 872 C CA . PHE A 1 111 ? -28.134 11.014 18.674 1.00 92.75 111 PHE A CA 1
ATOM 873 C C . PHE A 1 111 ? -28.282 9.674 19.388 1.00 92.75 111 PHE A C 1
ATOM 875 O O . PHE A 1 111 ? -29.394 9.164 19.453 1.00 92.75 111 PHE A O 1
ATOM 882 N N . ILE A 1 112 ? -27.197 9.155 19.979 1.00 94.31 112 ILE A N 1
ATOM 883 C CA . ILE A 1 112 ? -27.216 7.873 20.692 1.00 94.31 112 ILE A CA 1
ATOM 884 C C . ILE A 1 112 ? -28.268 7.925 21.799 1.00 94.31 112 ILE A C 1
ATOM 886 O O . ILE A 1 112 ? -29.174 7.107 21.791 1.00 94.31 112 ILE A O 1
ATOM 890 N N . ALA A 1 113 ? -28.227 8.941 22.667 1.00 95.19 113 ALA A N 1
ATOM 891 C CA . ALA A 1 113 ? -29.156 9.070 23.792 1.00 95.19 113 ALA A CA 1
ATOM 892 C C . ALA A 1 113 ? -30.643 9.158 23.391 1.00 95.19 113 ALA A C 1
ATOM 894 O O . ALA A 1 113 ? -31.508 8.906 24.231 1.00 95.19 113 ALA A O 1
ATOM 895 N N . ALA A 1 114 ? -30.946 9.531 22.142 1.00 93.56 114 ALA A N 1
ATOM 896 C CA . ALA A 1 114 ? -32.306 9.594 21.615 1.00 93.56 114 ALA A CA 1
ATOM 897 C C . ALA A 1 114 ? -32.807 8.259 21.033 1.00 93.56 114 ALA A C 1
ATOM 899 O O . ALA A 1 114 ? -34.003 8.141 20.779 1.00 93.56 114 ALA A O 1
ATOM 900 N N . LEU A 1 115 ? -31.930 7.276 20.803 1.00 91.88 115 LEU A N 1
ATOM 901 C CA . LEU A 1 115 ? -32.299 5.959 20.273 1.00 91.88 115 LEU A CA 1
ATOM 902 C C . LEU A 1 115 ? -33.079 5.122 21.304 1.00 91.88 115 LEU A C 1
ATOM 904 O O . LEU A 1 115 ? -32.987 5.377 22.510 1.00 91.88 115 LEU A O 1
ATOM 908 N N . PRO A 1 116 ? -33.812 4.079 20.866 1.00 91.06 116 PRO A N 1
ATOM 909 C CA . PRO A 1 116 ? -34.379 3.100 21.789 1.00 91.06 116 PRO A CA 1
ATOM 910 C C . PRO A 1 116 ? -33.295 2.412 22.652 1.00 91.06 116 PRO A C 1
ATOM 912 O O . PRO A 1 116 ? -32.110 2.422 22.304 1.00 91.06 116 PRO A O 1
ATOM 915 N N . PRO A 1 117 ? -33.662 1.817 23.806 1.00 94.56 117 PRO A N 1
ATOM 916 C CA . PRO A 1 117 ? -32.715 1.121 24.677 1.00 94.56 117 PRO A CA 1
ATOM 917 C C . PRO A 1 117 ? -31.935 0.028 23.929 1.00 94.56 117 PRO A C 1
ATOM 919 O O . PRO A 1 117 ? -32.525 -0.923 23.426 1.00 94.56 117 PRO A O 1
ATOM 922 N N . LEU A 1 118 ? -30.606 0.159 23.881 1.00 96.38 118 LEU A N 1
ATOM 923 C CA . LEU A 1 118 ? -29.722 -0.752 23.152 1.00 96.38 118 LEU A CA 1
ATOM 924 C C . LEU A 1 118 ? -29.260 -1.899 24.059 1.00 96.38 118 LEU A C 1
ATOM 926 O O . LEU A 1 118 ? -29.055 -1.709 25.262 1.00 96.38 118 LEU A O 1
ATOM 930 N N . HIS A 1 119 ? -29.026 -3.069 23.471 1.00 96.56 119 HIS A N 1
ATOM 931 C CA . HIS A 1 119 ? -28.357 -4.208 24.102 1.00 96.56 119 HIS A CA 1
ATOM 932 C C . HIS A 1 119 ? -26.845 -4.214 23.840 1.00 96.56 119 HIS A C 1
ATOM 934 O O . HIS A 1 119 ? -26.073 -4.640 24.705 1.00 96.56 119 HIS A O 1
ATOM 940 N N . GLU A 1 120 ? -26.405 -3.693 22.693 1.00 96.38 120 GLU A N 1
ATOM 941 C CA . GLU A 1 120 ? -24.993 -3.553 22.338 1.00 96.38 120 GLU A CA 1
ATOM 942 C C . GLU A 1 120 ? -24.677 -2.138 21.845 1.00 96.38 120 GLU A C 1
ATOM 944 O O . GLU A 1 120 ? -25.345 -1.596 20.966 1.00 96.38 120 GLU A O 1
ATOM 949 N N . LEU A 1 121 ? -23.612 -1.551 22.395 1.00 96.69 121 LEU A N 1
ATOM 950 C CA . LEU A 1 121 ? -23.075 -0.272 21.948 1.00 96.69 121 LEU A CA 1
ATOM 951 C C . LEU A 1 121 ? -21.556 -0.358 21.797 1.00 96.69 121 LEU A C 1
ATOM 953 O O . LEU A 1 121 ? -20.834 -0.668 22.747 1.00 96.69 121 LEU A O 1
ATOM 957 N N . SER A 1 122 ? -21.062 -0.044 20.605 1.00 94.44 122 SER A N 1
ATOM 958 C CA . SER A 1 122 ? -19.638 0.082 20.311 1.00 94.44 122 SER A CA 1
ATOM 959 C C . SER A 1 122 ? -19.353 1.462 19.735 1.00 94.44 122 SER A C 1
ATOM 961 O O . SER A 1 122 ? -19.942 1.846 18.731 1.00 94.44 122 SER A O 1
ATOM 963 N N . ILE A 1 123 ? -18.464 2.214 20.378 1.00 92.31 123 ILE A N 1
ATOM 964 C CA . ILE A 1 123 ? -18.037 3.552 19.966 1.00 92.31 123 ILE A CA 1
ATOM 965 C C . ILE A 1 123 ? -16.525 3.517 19.781 1.00 92.31 123 ILE A C 1
ATOM 967 O O . ILE A 1 123 ? -15.806 3.087 20.690 1.00 92.31 123 ILE A O 1
ATOM 971 N N . SER A 1 124 ? -16.043 3.967 18.620 1.00 87.06 124 SER A N 1
ATOM 972 C CA . SER A 1 124 ? -14.603 4.050 18.384 1.00 87.06 124 SER A CA 1
ATOM 973 C C . SER A 1 124 ? -14.131 5.176 17.468 1.00 87.06 124 SER A C 1
ATOM 975 O O . SER A 1 124 ? -14.861 5.598 16.568 1.00 87.06 124 SER A O 1
ATOM 977 N N . GLY A 1 125 ? -12.897 5.637 17.702 1.00 80.12 125 GLY A N 1
ATOM 978 C CA . GLY A 1 125 ? -12.222 6.664 16.899 1.00 80.12 125 GLY A CA 1
ATOM 979 C C . GLY A 1 125 ? -12.777 8.078 17.093 1.00 80.12 125 GLY A C 1
ATOM 980 O O . GLY A 1 125 ? -12.699 8.903 16.190 1.00 80.12 125 GLY A O 1
ATOM 981 N N . MET A 1 126 ? -13.372 8.386 18.246 1.00 83.62 126 MET A N 1
ATOM 982 C CA . MET A 1 126 ? -13.932 9.714 18.530 1.00 83.62 126 MET A CA 1
ATOM 983 C C . MET A 1 126 ? -12.864 10.733 18.965 1.00 83.62 126 MET A C 1
ATOM 985 O O . MET A 1 126 ? -13.193 11.889 19.244 1.00 83.62 126 MET A O 1
ATOM 989 N N . GLY A 1 127 ? -11.601 10.320 19.104 1.00 78.94 127 GLY A N 1
ATOM 990 C CA . GLY A 1 127 ? -10.456 11.100 19.592 1.00 78.94 127 GLY A CA 1
ATOM 991 C C . GLY A 1 127 ? -10.472 11.360 21.091 1.00 78.94 127 GLY A C 1
ATOM 992 O O . GLY A 1 127 ? -9.436 11.621 21.699 1.00 78.94 127 GLY A O 1
ATOM 993 N N . ARG A 1 128 ? -11.651 11.277 21.708 1.00 83.31 128 ARG A N 1
ATOM 994 C CA . ARG A 1 128 ? -11.840 11.169 23.148 1.00 83.31 128 ARG A CA 1
ATOM 995 C C . ARG A 1 128 ? -13.203 10.537 23.436 1.00 83.31 128 ARG A C 1
ATOM 997 O O . ARG A 1 128 ? -14.118 10.723 22.624 1.00 83.31 128 ARG A O 1
ATOM 1004 N N . PRO A 1 129 ? -13.374 9.904 24.608 1.00 88.88 129 PRO A N 1
ATOM 1005 C CA . PRO A 1 129 ? -14.650 9.323 24.995 1.00 88.88 129 PRO A CA 1
ATOM 1006 C C . PRO A 1 129 ? -15.805 10.329 24.905 1.00 88.88 129 PRO A C 1
ATOM 1008 O O . PRO A 1 129 ? -15.667 11.502 25.269 1.00 88.88 129 PRO A O 1
ATOM 1011 N N . LEU A 1 130 ? -16.957 9.864 24.419 1.00 92.69 130 LEU A N 1
ATOM 1012 C CA . LEU A 1 130 ? -18.194 10.644 24.438 1.00 92.69 130 LEU A CA 1
ATOM 1013 C C . LEU A 1 130 ? -18.681 10.850 25.879 1.00 92.69 130 LEU A C 1
ATOM 1015 O O . LEU A 1 130 ? -18.325 10.100 26.790 1.00 92.69 130 LEU A O 1
ATOM 1019 N N . ASN A 1 131 ? -19.541 11.850 26.083 1.00 93.56 131 ASN A N 1
ATOM 1020 C CA . ASN A 1 131 ? -20.174 12.048 27.381 1.00 93.56 131 ASN A CA 1
ATOM 1021 C C . ASN A 1 131 ? -21.170 10.908 27.647 1.00 93.56 131 ASN A C 1
ATOM 1023 O O . ASN A 1 131 ? -22.265 10.875 27.087 1.00 93.56 131 ASN A O 1
ATOM 1027 N N . MET A 1 132 ? -20.783 9.981 28.521 1.00 95.19 132 MET A N 1
ATOM 1028 C CA . MET A 1 132 ? -21.560 8.773 28.791 1.00 95.19 132 MET A CA 1
ATOM 1029 C C . MET A 1 132 ? -22.812 9.014 29.635 1.00 95.19 132 MET A C 1
ATOM 1031 O O . MET A 1 132 ? -23.701 8.172 29.608 1.00 95.19 132 MET A O 1
ATOM 1035 N N . THR A 1 133 ? -22.928 10.125 30.368 1.00 95.50 133 THR A N 1
ATOM 1036 C CA . THR A 1 133 ? -24.077 10.373 31.258 1.00 95.50 133 THR A CA 1
ATOM 1037 C C . THR A 1 133 ? -25.433 10.279 30.539 1.00 95.50 133 THR A C 1
ATOM 1039 O O . THR A 1 133 ? -26.213 9.405 30.913 1.00 95.50 133 THR A O 1
ATOM 1042 N N . PRO A 1 134 ? -25.718 11.072 29.486 1.00 96.38 134 PRO A N 1
ATOM 1043 C CA . PRO A 1 134 ? -26.999 10.984 28.776 1.00 96.38 134 PRO A CA 1
ATOM 1044 C C . PRO A 1 134 ? -27.204 9.640 28.057 1.00 96.38 134 PRO A C 1
ATOM 1046 O O . PRO A 1 134 ? -28.327 9.171 27.930 1.00 96.38 134 PRO A O 1
ATOM 1049 N N . ILE A 1 135 ? -26.126 8.984 27.616 1.00 97.00 135 ILE A N 1
ATOM 1050 C CA . ILE A 1 135 ? -26.191 7.664 26.967 1.00 97.00 135 ILE A CA 1
ATOM 1051 C C . ILE A 1 135 ? -26.631 6.598 27.984 1.00 97.00 135 ILE A C 1
ATOM 1053 O O . ILE A 1 135 ? -27.496 5.768 27.711 1.00 97.00 135 ILE A O 1
ATOM 1057 N N . LEU A 1 136 ? -26.051 6.612 29.184 1.00 97.00 136 LEU A N 1
ATOM 1058 C CA . LEU A 1 136 ? -26.361 5.643 30.233 1.00 97.00 136 LEU A CA 1
ATOM 1059 C C . LEU A 1 136 ? -27.761 5.838 30.823 1.00 97.00 136 LEU A C 1
ATOM 1061 O O . LEU A 1 136 ? -28.369 4.849 31.227 1.00 97.00 136 LEU A O 1
ATOM 1065 N N . GLU A 1 137 ? -28.281 7.067 30.850 1.00 96.44 137 GLU A N 1
ATOM 1066 C CA . GLU A 1 137 ? -29.661 7.348 31.272 1.00 96.44 137 GLU A CA 1
ATOM 1067 C C . GLU A 1 137 ? -30.688 6.603 30.405 1.00 96.44 137 GLU A C 1
ATOM 1069 O O . GLU A 1 137 ? -31.660 6.068 30.941 1.00 96.44 137 GLU A O 1
ATOM 1074 N N . THR A 1 138 ? -30.446 6.507 29.094 1.00 95.44 138 THR A N 1
ATOM 1075 C CA . THR A 1 138 ? -31.342 5.815 28.155 1.00 95.44 138 THR A CA 1
ATOM 1076 C C . THR A 1 138 ? -31.053 4.315 28.058 1.00 95.44 138 THR A C 1
ATOM 1078 O O . THR A 1 138 ? -31.975 3.504 28.146 1.00 95.44 138 THR A O 1
ATOM 1081 N N . HIS A 1 139 ? -29.789 3.915 27.883 1.00 96.94 139 HIS A N 1
ATOM 1082 C CA . HIS A 1 139 ? -29.447 2.528 27.520 1.00 96.94 139 HIS A CA 1
ATOM 1083 C C . HIS A 1 139 ? -28.848 1.708 28.668 1.00 96.94 139 HIS A C 1
ATOM 1085 O O . HIS A 1 139 ? -28.739 0.490 28.554 1.00 96.94 139 HIS A O 1
ATOM 1091 N N . GLY A 1 140 ? -28.445 2.328 29.782 1.00 96.19 140 GLY A N 1
ATOM 1092 C CA . GLY A 1 140 ? -27.685 1.652 30.839 1.00 96.19 140 GLY A CA 1
ATOM 1093 C C . GLY A 1 140 ? -28.346 0.358 31.327 1.00 96.19 140 GLY A C 1
ATOM 1094 O O . GLY A 1 140 ? -27.709 -0.692 31.368 1.00 96.19 140 GLY A O 1
ATOM 1095 N N . ALA A 1 141 ? -29.651 0.393 31.605 1.00 96.06 141 ALA A N 1
ATOM 1096 C CA . ALA A 1 141 ? -30.378 -0.765 32.121 1.00 96.06 141 ALA A CA 1
ATOM 1097 C C . ALA A 1 141 ? -30.487 -1.942 31.127 1.00 96.06 141 ALA A C 1
ATOM 1099 O O . ALA A 1 141 ? -30.586 -3.089 31.571 1.00 96.06 141 ALA A O 1
ATOM 1100 N N . SER A 1 142 ? -30.480 -1.682 29.814 1.00 97.00 142 SER A N 1
ATOM 1101 C CA . SER A 1 142 ? -30.624 -2.699 28.759 1.00 97.00 142 SER A CA 1
ATOM 1102 C C . SER A 1 142 ? -29.291 -3.226 28.224 1.00 97.00 142 SER A C 1
ATOM 1104 O O . SER A 1 142 ? -29.257 -4.337 27.691 1.00 97.00 142 SER A O 1
ATOM 1106 N N . LEU A 1 143 ? -28.204 -2.463 28.373 1.00 97.62 143 LEU A N 1
ATOM 1107 C CA . LEU A 1 143 ? -26.900 -2.801 27.807 1.00 97.62 143 LEU A CA 1
ATOM 1108 C C . LEU A 1 143 ? -26.328 -4.097 28.396 1.00 97.62 143 LEU A C 1
ATOM 1110 O O . LEU A 1 143 ? -26.085 -4.221 29.598 1.00 97.62 143 LEU A O 1
ATOM 1114 N N . GLU A 1 144 ? -26.022 -5.039 27.506 1.00 96.94 144 GLU A N 1
ATOM 1115 C CA . GLU A 1 144 ? -25.280 -6.261 27.811 1.00 96.94 144 GLU A CA 1
ATOM 1116 C C . GLU A 1 144 ? -23.825 -6.184 27.330 1.00 96.94 144 GLU A C 1
ATOM 1118 O O . GLU A 1 144 ? -22.947 -6.831 27.912 1.00 96.94 144 GLU A O 1
ATOM 1123 N N . LYS A 1 145 ? -23.551 -5.386 26.292 1.00 97.19 145 LYS A N 1
ATOM 1124 C CA . LYS A 1 145 ? -22.218 -5.212 25.712 1.00 97.19 145 LYS A CA 1
ATOM 1125 C C . LYS A 1 145 ? -21.907 -3.742 25.465 1.00 97.19 145 LYS A C 1
ATOM 1127 O O . LYS A 1 145 ? -22.657 -3.047 24.786 1.00 97.19 145 LYS A O 1
ATOM 1132 N N . LEU A 1 146 ? -20.770 -3.292 25.989 1.00 97.62 146 LEU A N 1
ATOM 1133 C CA . LEU A 1 146 ? -20.270 -1.934 25.801 1.00 97.62 146 LEU A CA 1
ATOM 1134 C C . LEU A 1 146 ? -18.809 -1.972 25.360 1.00 97.62 146 LEU A C 1
ATOM 1136 O O . LEU A 1 146 ? -17.969 -2.613 25.990 1.00 97.62 146 LEU A O 1
ATOM 1140 N N . SER A 1 147 ? -18.496 -1.256 24.288 1.00 96.12 147 SER A N 1
ATOM 1141 C CA . SER A 1 147 ? -17.134 -1.077 23.800 1.00 96.12 147 SER A CA 1
ATOM 1142 C C . SER A 1 147 ? -16.862 0.401 23.570 1.00 96.12 147 SER A C 1
ATOM 1144 O O . SER A 1 147 ? -17.552 1.022 22.770 1.00 96.12 147 SER A O 1
ATOM 1146 N N . ILE A 1 148 ? -15.850 0.950 24.237 1.00 93.88 148 ILE A N 1
ATOM 1147 C CA . ILE A 1 148 ? -15.376 2.325 24.033 1.00 93.88 148 ILE A CA 1
ATOM 1148 C C . ILE A 1 148 ? -13.877 2.247 23.765 1.00 93.88 148 ILE A C 1
ATOM 1150 O O . ILE A 1 148 ? -13.140 1.718 24.600 1.00 93.88 148 ILE A O 1
ATOM 1154 N N . HIS A 1 149 ? -13.452 2.710 22.591 1.00 88.81 149 HIS A N 1
ATOM 1155 C CA . HIS A 1 149 ? -12.090 2.494 22.113 1.00 88.81 149 HIS A CA 1
ATOM 1156 C C . HIS A 1 149 ? -11.585 3.600 21.177 1.00 88.81 149 HIS A C 1
ATOM 1158 O O . HIS A 1 149 ? -12.195 3.888 20.156 1.00 88.81 149 HIS A O 1
ATOM 1164 N N . GLU A 1 150 ? -10.436 4.176 21.482 1.00 84.31 150 GLU A N 1
ATOM 1165 C CA . GLU A 1 150 ? -9.722 5.169 20.690 1.00 84.31 150 GLU A CA 1
ATOM 1166 C C . GLU A 1 150 ? -8.456 4.557 20.081 1.00 84.31 150 GLU A C 1
ATOM 1168 O O . GLU A 1 150 ? -7.775 3.745 20.721 1.00 84.31 150 GLU A O 1
ATOM 1173 N N . PHE A 1 151 ? -8.141 4.960 18.848 1.00 75.56 151 PHE A N 1
ATOM 1174 C CA . PHE A 1 151 ? -7.009 4.427 18.093 1.00 75.56 151 PHE A CA 1
ATOM 1175 C C . PHE A 1 151 ? -5.716 5.191 18.400 1.00 75.56 151 PHE A C 1
ATOM 1177 O O . PHE A 1 151 ? -5.721 6.391 18.689 1.00 75.56 151 PHE A O 1
ATOM 1184 N N . GLU A 1 152 ? -4.592 4.479 18.354 1.00 68.31 152 GLU A N 1
ATOM 1185 C CA . GLU A 1 152 ? -3.260 5.077 18.304 1.00 68.31 152 GLU A CA 1
ATOM 1186 C C . GLU A 1 152 ? -2.888 5.397 16.858 1.00 68.31 152 GLU A C 1
ATOM 1188 O O . GLU A 1 152 ? -2.965 4.513 16.009 1.00 68.31 152 GLU A O 1
ATOM 1193 N N . HIS A 1 153 ? -2.386 6.618 16.630 1.00 58.91 153 HIS A N 1
ATOM 1194 C CA . HIS A 1 153 ? -2.112 7.227 15.318 1.00 58.91 153 HIS A CA 1
ATOM 1195 C C . HIS A 1 153 ? -3.334 7.920 14.700 1.00 58.91 153 HIS A C 1
ATOM 1197 O O . HIS A 1 153 ? -4.471 7.633 15.044 1.00 58.91 153 HIS A O 1
ATOM 1203 N N . ASP A 1 154 ? -3.060 8.873 13.811 1.00 56.00 154 ASP A N 1
ATOM 1204 C CA . ASP A 1 154 ? -4.018 9.504 12.880 1.00 56.00 154 ASP A CA 1
ATOM 1205 C C . ASP A 1 154 ? -4.542 10.905 13.200 1.00 56.00 154 ASP A C 1
ATOM 1207 O O . ASP A 1 154 ? -5.269 11.485 12.401 1.00 56.00 154 ASP A O 1
ATOM 1211 N N . CYS A 1 155 ? -4.003 11.561 14.229 1.00 56.19 155 CYS A N 1
ATOM 1212 C CA . CYS A 1 155 ? -3.990 13.030 14.284 1.00 56.19 155 CYS A CA 1
ATOM 1213 C C . CYS A 1 155 ? -2.758 13.591 13.595 1.00 56.19 155 CYS A C 1
ATOM 1215 O O . CYS A 1 155 ? -1.901 14.226 14.211 1.00 56.19 155 CYS A O 1
ATOM 1217 N N . ARG A 1 156 ? -2.649 13.319 12.290 1.00 50.38 156 ARG A N 1
ATOM 1218 C CA . ARG A 1 156 ? -1.613 13.923 11.454 1.00 50.38 156 ARG A CA 1
ATOM 1219 C C . ARG A 1 156 ? -2.036 15.337 11.084 1.00 50.38 156 ARG A C 1
ATOM 1221 O O . ARG A 1 156 ? -2.956 15.538 10.302 1.00 50.38 156 ARG A O 1
ATOM 1228 N N . TYR A 1 157 ? -1.316 16.322 11.604 1.00 48.31 157 TYR A N 1
ATOM 1229 C CA . TYR A 1 157 ? -1.210 17.603 10.916 1.00 48.31 157 TYR A CA 1
ATOM 1230 C C . TYR A 1 157 ? -0.105 17.457 9.865 1.00 48.31 157 TYR A C 1
ATOM 1232 O O . TYR A 1 157 ? 0.951 16.910 10.185 1.00 48.31 157 TYR A O 1
ATOM 1240 N N . GLU A 1 158 ? -0.305 17.955 8.641 1.00 45.59 158 GLU A N 1
ATOM 1241 C CA . GLU A 1 158 ? 0.649 17.830 7.514 1.00 45.59 158 GLU A CA 1
ATOM 1242 C C . GLU A 1 158 ? 2.080 18.326 7.830 1.00 45.59 158 GLU A C 1
ATOM 1244 O O . GLU A 1 158 ? 3.014 18.074 7.071 1.00 45.59 158 GLU A O 1
ATOM 1249 N N . THR A 1 159 ? 2.278 19.025 8.953 1.00 45.06 159 THR A N 1
ATOM 1250 C CA . THR A 1 159 ? 3.551 19.630 9.369 1.00 45.06 159 THR A CA 1
ATOM 1251 C C . THR A 1 159 ? 4.118 19.105 10.700 1.00 45.06 159 THR A C 1
ATOM 1253 O O . THR A 1 159 ? 5.171 19.590 11.127 1.00 45.06 159 THR A O 1
ATOM 1256 N N . GLY A 1 160 ? 3.460 18.144 11.367 1.00 50.44 160 GLY A N 1
ATOM 1257 C CA . GLY A 1 160 ? 3.811 17.677 12.717 1.00 50.44 160 GLY A CA 1
ATOM 1258 C C . GLY A 1 160 ? 4.268 16.214 12.791 1.00 50.44 160 GLY A C 1
ATOM 1259 O O . GLY A 1 160 ? 3.774 15.364 12.060 1.00 50.44 160 GLY A O 1
ATOM 1260 N N . ASN A 1 161 ? 5.185 15.924 13.721 1.00 59.66 161 ASN A N 1
ATOM 1261 C CA . ASN A 1 161 ? 5.715 14.580 14.018 1.00 59.66 161 ASN A CA 1
ATOM 1262 C C . ASN A 1 161 ? 5.332 14.115 15.440 1.00 59.66 161 ASN A C 1
ATOM 1264 O O . ASN A 1 161 ? 6.056 13.326 16.046 1.00 59.66 161 ASN A O 1
ATOM 1268 N N . ALA A 1 162 ? 4.257 14.658 16.018 1.00 66.19 162 ALA A N 1
ATOM 1269 C CA . ALA A 1 162 ? 3.805 14.266 17.351 1.00 66.19 162 ALA A CA 1
ATOM 1270 C C . ALA A 1 162 ? 3.274 12.826 17.385 1.00 66.19 162 ALA A C 1
ATOM 1272 O O . ALA A 1 162 ? 2.646 12.363 16.431 1.00 66.19 162 ALA A O 1
ATOM 1273 N N . THR A 1 163 ? 3.491 12.147 18.512 1.00 70.00 163 THR A N 1
ATOM 1274 C CA . THR A 1 163 ? 2.771 10.914 18.851 1.00 70.00 163 THR A CA 1
ATOM 1275 C C . THR A 1 163 ? 1.671 11.228 19.860 1.00 70.00 163 THR A C 1
ATOM 1277 O O . THR A 1 163 ? 1.736 12.227 20.574 1.00 70.00 163 THR A O 1
ATOM 1280 N N . TRP A 1 164 ? 0.631 10.395 19.900 1.00 71.12 164 TRP A N 1
ATOM 1281 C CA . TRP A 1 164 ? -0.595 10.676 20.649 1.00 71.12 164 TRP A CA 1
ATOM 1282 C C . TRP A 1 164 ? -0.868 9.596 21.686 1.00 71.12 164 TRP A C 1
ATOM 1284 O O . TRP A 1 164 ? -0.669 8.408 21.444 1.00 71.12 164 TRP A O 1
ATOM 1294 N N . VAL A 1 165 ? -1.367 10.018 22.844 1.00 75.50 165 VAL A N 1
ATOM 1295 C CA . VAL A 1 165 ? -1.823 9.120 23.908 1.00 75.50 165 VAL A CA 1
ATOM 1296 C C . VAL A 1 165 ? -3.341 9.111 23.881 1.00 75.50 165 VAL A C 1
ATOM 1298 O O . VAL A 1 165 ? -3.958 10.179 23.886 1.00 75.50 165 VAL A O 1
ATOM 1301 N N . ARG A 1 166 ? -3.957 7.924 23.879 1.00 78.88 166 ARG A N 1
ATOM 1302 C CA . ARG A 1 166 ? -5.418 7.820 23.882 1.00 78.88 166 ARG A CA 1
ATOM 1303 C C . ARG A 1 166 ? -5.985 8.525 25.100 1.00 78.88 166 ARG A C 1
ATOM 1305 O O . ARG A 1 166 ? -5.504 8.348 26.228 1.00 78.88 166 ARG A O 1
ATOM 1312 N N . SER A 1 167 ? -7.068 9.254 24.880 1.00 82.69 167 SER A N 1
ATOM 1313 C CA . SER A 1 167 ? -7.920 9.681 25.977 1.00 82.69 167 SER A CA 1
ATOM 1314 C C . SER A 1 167 ? -8.670 8.466 26.527 1.00 82.69 167 SER A C 1
ATOM 1316 O O . SER A 1 167 ? -9.181 7.648 25.770 1.00 82.69 167 SER A O 1
ATOM 1318 N N . VAL A 1 168 ? -8.721 8.336 27.851 1.00 88.38 168 VAL A N 1
ATOM 1319 C CA . VAL A 1 168 ? -9.373 7.212 28.533 1.00 88.38 168 VAL A CA 1
ATOM 1320 C C . VAL A 1 168 ? -10.430 7.726 29.498 1.00 88.38 168 VAL A C 1
ATOM 1322 O O . VAL A 1 168 ? -10.322 8.844 30.004 1.00 88.38 168 VAL A O 1
ATOM 1325 N N . LEU A 1 169 ? -11.413 6.885 29.816 1.00 92.06 169 LEU A N 1
ATOM 1326 C CA . LEU A 1 169 ? -12.361 7.187 30.885 1.00 92.06 169 LEU A CA 1
ATOM 1327 C C . LEU A 1 169 ? -11.658 7.222 32.248 1.00 92.06 169 LEU A C 1
ATOM 1329 O O . LEU A 1 169 ? -10.833 6.366 32.588 1.00 92.06 169 LEU A O 1
ATOM 1333 N N . SER A 1 170 ? -12.028 8.200 33.064 1.00 93.88 170 SER A N 1
ATOM 1334 C CA . SER A 1 170 ? -11.620 8.295 34.460 1.00 93.88 170 SER A CA 1
ATOM 1335 C C . SER A 1 170 ? -12.261 7.195 35.312 1.00 93.88 170 SER A C 1
ATOM 1337 O O . SER A 1 170 ? -13.294 6.615 34.976 1.00 93.88 170 SER A O 1
ATOM 1339 N N . VAL A 1 171 ? -11.678 6.934 36.487 1.00 94.56 171 VAL A N 1
ATOM 1340 C CA . VAL A 1 171 ? -12.228 5.960 37.447 1.00 94.56 171 VAL A CA 1
ATOM 1341 C C . VAL A 1 171 ? -13.669 6.311 37.840 1.00 94.56 171 VAL A C 1
ATOM 1343 O O . VAL A 1 171 ? -14.495 5.411 37.946 1.00 94.56 171 VAL A O 1
ATOM 1346 N N . SER A 1 172 ? -13.982 7.599 38.014 1.00 95.25 172 SER A N 1
ATOM 1347 C CA . SER A 1 172 ? -15.332 8.070 38.345 1.00 95.25 172 SER A CA 1
ATOM 1348 C C . SER A 1 172 ? -16.341 7.830 37.226 1.00 95.25 172 SER A C 1
ATOM 1350 O O . SER A 1 172 ? -17.481 7.474 37.507 1.00 95.25 172 SER A O 1
ATOM 1352 N N . GLU A 1 173 ? -15.941 7.988 35.963 1.00 95.94 173 GLU A N 1
ATOM 1353 C CA . GLU A 1 173 ? -16.824 7.714 34.823 1.00 95.94 173 GLU A CA 1
ATOM 1354 C C . GLU A 1 173 ? -17.116 6.217 34.706 1.00 95.94 173 GLU A C 1
ATOM 1356 O O . GLU A 1 173 ? -18.264 5.823 34.520 1.00 95.94 173 GLU A O 1
ATOM 1361 N N . VAL A 1 174 ? -16.111 5.361 34.916 1.00 96.12 174 VAL A N 1
ATOM 1362 C CA . VAL A 1 174 ? -16.333 3.908 34.947 1.00 96.12 174 VAL A CA 1
ATOM 1363 C C . VAL A 1 174 ? -17.195 3.503 36.147 1.00 96.12 174 VAL A C 1
ATOM 1365 O O . VAL A 1 174 ? -18.041 2.624 36.012 1.00 96.12 174 VAL A O 1
ATOM 1368 N N . GLU A 1 175 ? -17.067 4.161 37.304 1.00 95.62 175 GLU A N 1
ATOM 1369 C CA . GLU A 1 175 ? -17.987 3.953 38.433 1.00 95.62 175 GLU A CA 1
ATOM 1370 C C . GLU A 1 175 ? -19.438 4.314 38.081 1.00 95.62 175 GLU A C 1
ATOM 1372 O O . GLU A 1 175 ? -20.350 3.597 38.491 1.00 95.62 175 GLU A O 1
ATOM 1377 N N . GLN A 1 176 ? -19.670 5.357 37.279 1.00 95.94 176 GLN A N 1
ATOM 1378 C CA . GLN A 1 176 ? -21.013 5.666 36.772 1.00 95.94 176 GLN A CA 1
ATOM 1379 C C . GLN A 1 176 ? -21.547 4.571 35.843 1.00 95.94 176 GLN A C 1
ATOM 1381 O O . GLN A 1 176 ? -22.721 4.210 35.947 1.00 95.94 176 GLN A O 1
ATOM 1386 N N . ILE A 1 177 ? -20.696 3.988 34.990 1.00 96.50 177 ILE A N 1
ATOM 1387 C CA . ILE A 1 177 ? -21.077 2.847 34.141 1.00 96.50 177 ILE A CA 1
ATOM 1388 C C . ILE A 1 177 ? -21.435 1.634 35.010 1.00 96.50 177 ILE A C 1
ATOM 1390 O O . ILE A 1 177 ? -22.461 1.006 34.769 1.00 96.50 177 ILE A O 1
ATOM 1394 N N . VAL A 1 178 ? -20.654 1.334 36.055 1.00 94.06 178 VAL A N 1
ATOM 1395 C CA . VAL A 1 178 ? -20.961 0.246 37.006 1.00 94.06 178 VAL A CA 1
ATOM 1396 C C . VAL A 1 178 ? -22.354 0.416 37.619 1.00 94.06 178 VAL A C 1
ATOM 1398 O O . VAL A 1 178 ? -23.092 -0.559 37.743 1.00 94.06 178 VAL A O 1
ATOM 1401 N N . LEU A 1 179 ? -22.707 1.640 38.020 1.00 94.50 179 LEU A N 1
ATOM 1402 C CA . LEU A 1 179 ? -23.992 1.933 38.660 1.00 94.50 179 LEU A CA 1
ATOM 1403 C C . LEU A 1 179 ? -25.165 1.897 37.674 1.00 94.50 179 LEU A C 1
ATOM 1405 O O . LEU A 1 179 ? -26.249 1.444 38.036 1.00 94.50 179 LEU A O 1
ATOM 1409 N N . SER A 1 180 ? -24.947 2.377 36.452 1.00 96.44 180 SER A N 1
ATOM 1410 C CA . SER A 1 180 ? -26.017 2.597 35.474 1.00 96.44 180 SER A CA 1
ATOM 1411 C C . SER A 1 180 ? -26.241 1.403 34.546 1.00 96.44 180 SER A C 1
ATOM 1413 O O . SER A 1 180 ? -27.347 1.238 34.043 1.00 96.44 180 SER A O 1
ATOM 1415 N N . ALA A 1 181 ? -25.225 0.555 34.343 1.00 95.44 181 ALA A N 1
ATOM 1416 C CA . ALA A 1 181 ? -25.273 -0.622 33.476 1.00 95.44 181 ALA A CA 1
ATOM 1417 C C . ALA A 1 181 ? -24.966 -1.933 34.229 1.00 95.44 181 ALA A C 1
ATOM 1419 O O . ALA A 1 181 ? -23.950 -2.589 33.979 1.00 95.44 181 ALA A O 1
ATOM 1420 N N . PRO A 1 182 ? -25.839 -2.358 35.164 1.00 91.50 182 PRO A N 1
ATOM 1421 C CA . PRO A 1 182 ? -25.594 -3.543 35.987 1.00 91.50 182 PRO A CA 1
ATOM 1422 C C . PRO A 1 182 ? -25.634 -4.857 35.190 1.00 91.50 182 PRO A C 1
ATOM 1424 O O . PRO A 1 182 ? -25.015 -5.835 35.601 1.00 91.50 182 PRO A O 1
ATOM 1427 N N . ASN A 1 183 ? -26.328 -4.894 34.048 1.00 93.25 183 ASN A N 1
ATOM 1428 C CA . ASN A 1 183 ? -26.516 -6.104 33.237 1.00 93.25 183 ASN A CA 1
ATOM 1429 C C . ASN A 1 183 ? -25.359 -6.394 32.269 1.00 93.25 183 ASN A C 1
ATOM 1431 O O . ASN A 1 183 ? -25.410 -7.377 31.527 1.00 93.25 183 ASN A O 1
ATOM 1435 N N . LEU A 1 184 ? -24.304 -5.577 32.299 1.00 94.50 184 LEU A N 1
ATOM 1436 C CA . LEU A 1 184 ? -23.187 -5.685 31.376 1.00 94.50 184 LEU A CA 1
ATOM 1437 C C . LEU A 1 184 ? -22.438 -7.022 31.536 1.00 94.50 184 LEU A C 1
ATOM 1439 O O . LEU A 1 184 ? -21.924 -7.354 32.608 1.00 94.50 184 LEU A O 1
ATOM 1443 N N . LYS A 1 185 ? -22.349 -7.779 30.440 1.00 93.31 185 LYS A N 1
ATOM 1444 C CA . LYS A 1 185 ? -21.649 -9.068 30.324 1.00 93.31 185 LYS A CA 1
ATOM 1445 C C . LYS A 1 185 ? -20.312 -8.928 29.603 1.00 93.31 185 LYS A C 1
ATOM 1447 O O . LYS A 1 185 ? -19.395 -9.709 29.876 1.00 93.31 185 LYS A O 1
ATOM 1452 N N . GLU A 1 186 ? -20.189 -7.949 28.709 1.00 95.06 186 GLU A N 1
ATOM 1453 C CA . GLU A 1 186 ? -18.979 -7.682 27.932 1.00 95.06 186 GLU A CA 1
ATOM 1454 C C . GLU A 1 186 ? -18.586 -6.209 27.984 1.00 95.06 186 GLU A C 1
ATOM 1456 O O . GLU A 1 186 ? -19.409 -5.332 27.723 1.00 95.06 186 GLU A O 1
ATOM 1461 N N . LEU A 1 187 ? -17.313 -5.953 28.281 1.00 95.56 187 LEU A N 1
ATOM 1462 C CA . LEU A 1 187 ? -16.766 -4.604 28.358 1.00 95.56 187 LEU A CA 1
ATOM 1463 C C . LEU A 1 187 ? -15.424 -4.527 27.639 1.00 95.56 187 LEU A C 1
ATOM 1465 O O . LEU A 1 187 ? -14.493 -5.253 27.988 1.00 95.56 187 LEU A O 1
ATOM 1469 N N . THR A 1 188 ? -15.316 -3.611 26.684 1.00 95.06 188 THR A N 1
ATOM 1470 C CA . THR A 1 188 ? -14.041 -3.171 26.110 1.00 95.06 188 THR A CA 1
ATOM 1471 C C . THR A 1 188 ? -13.810 -1.722 26.493 1.00 95.06 188 THR A C 1
ATOM 1473 O O . THR A 1 188 ? -14.670 -0.886 26.222 1.00 95.06 188 THR A O 1
ATOM 1476 N N . LEU A 1 189 ? -12.665 -1.430 27.110 1.00 94.44 189 LEU A N 1
ATOM 1477 C CA . LEU A 1 189 ? -12.263 -0.072 27.464 1.00 94.44 189 LEU A CA 1
ATOM 1478 C C . LEU A 1 189 ? -10.774 0.147 27.232 1.00 94.44 189 LEU A C 1
ATOM 1480 O O . LEU A 1 189 ? -9.951 -0.749 27.449 1.00 94.44 189 LEU A O 1
ATOM 1484 N N . ASP A 1 190 ? -10.435 1.389 26.919 1.00 90.75 190 ASP A N 1
ATOM 1485 C CA . ASP A 1 190 ? -9.064 1.862 27.016 1.00 90.75 190 ASP A CA 1
ATOM 1486 C C . ASP A 1 190 ? -8.730 2.234 28.460 1.00 90.75 190 ASP A C 1
ATOM 1488 O O . ASP A 1 190 ? -9.514 2.861 29.178 1.00 90.75 190 ASP A O 1
ATOM 1492 N N . VAL A 1 191 ? -7.549 1.820 28.905 1.00 89.44 191 VAL A N 1
ATOM 1493 C CA . VAL A 1 191 ? -7.094 1.954 30.282 1.00 89.44 191 VAL A CA 1
ATOM 1494 C C . VAL A 1 191 ? -5.696 2.552 30.296 1.00 89.44 191 VAL A C 1
ATOM 1496 O O . VAL A 1 191 ? -4.737 1.984 29.773 1.00 89.44 191 VAL A O 1
ATOM 1499 N N . TYR A 1 192 ? -5.553 3.685 30.977 1.00 86.06 192 TYR A N 1
ATOM 1500 C CA . TYR A 1 192 ? -4.244 4.285 31.194 1.00 86.06 192 TYR A CA 1
ATOM 1501 C C . TYR A 1 192 ? -3.446 3.503 32.246 1.00 86.06 192 TYR A C 1
ATOM 1503 O O . TYR A 1 192 ? -3.952 3.186 33.326 1.00 86.06 192 TYR A O 1
ATOM 1511 N N . ARG A 1 193 ? -2.165 3.253 31.962 1.00 83.69 193 ARG A N 1
ATOM 1512 C CA . ARG A 1 193 ? -1.164 2.807 32.942 1.00 83.69 193 ARG A CA 1
ATOM 1513 C C . ARG A 1 193 ? 0.067 3.699 32.851 1.00 83.69 193 ARG A C 1
ATOM 1515 O O . ARG A 1 193 ? 0.356 4.223 31.783 1.00 83.69 193 ARG A O 1
ATOM 1522 N N . SER A 1 194 ? 0.806 3.831 33.947 1.00 75.31 194 SER A N 1
ATOM 1523 C CA . SER A 1 194 ? 2.147 4.423 33.900 1.00 75.31 194 SER A CA 1
ATOM 1524 C C . SER A 1 194 ? 3.204 3.344 33.654 1.00 75.31 194 SER A C 1
ATOM 1526 O O . SER A 1 194 ? 2.941 2.156 33.873 1.00 75.31 194 SER A O 1
ATOM 1528 N N . SER A 1 195 ? 4.411 3.751 33.249 1.00 70.12 195 SER A N 1
ATOM 1529 C CA . SER A 1 195 ? 5.540 2.847 32.960 1.00 70.12 195 SER A CA 1
ATOM 1530 C C . SER A 1 195 ? 5.805 1.839 34.067 1.00 70.12 195 SER A C 1
ATOM 1532 O O . SER A 1 195 ? 6.056 0.673 33.787 1.00 70.12 195 SER A O 1
ATOM 1534 N N . ASN A 1 196 ? 5.662 2.255 35.326 1.00 71.31 196 ASN A N 1
ATOM 1535 C CA . ASN A 1 196 ? 6.095 1.457 36.473 1.00 71.31 196 ASN A CA 1
ATOM 1536 C C . ASN A 1 196 ? 4.950 0.924 37.348 1.00 71.31 196 ASN A C 1
ATOM 1538 O O . ASN A 1 196 ? 5.224 0.321 38.388 1.00 71.31 196 ASN A O 1
ATOM 1542 N N . LYS A 1 197 ? 3.674 1.184 37.012 1.00 78.44 197 LYS A N 1
ATOM 1543 C CA . LYS A 1 197 ? 2.534 0.779 37.858 1.00 78.44 197 LYS A CA 1
ATOM 1544 C C . LYS A 1 197 ? 1.294 0.397 37.054 1.00 78.44 197 LYS A C 1
ATOM 1546 O O . LYS A 1 197 ? 0.826 1.145 36.199 1.00 78.44 197 LYS A O 1
ATOM 1551 N N . TRP A 1 198 ? 0.698 -0.732 37.432 1.00 82.88 198 TRP A N 1
ATOM 1552 C CA . TRP A 1 198 ? -0.622 -1.147 36.962 1.00 82.88 198 TRP A CA 1
ATOM 1553 C C . TRP A 1 198 ? -1.736 -0.294 37.598 1.00 82.88 198 TRP A C 1
ATOM 1555 O O . TRP A 1 198 ? -1.603 0.130 38.750 1.00 82.88 198 TRP A O 1
ATOM 1565 N N . PRO A 1 199 ? -2.852 -0.042 36.890 1.00 87.50 199 PRO A N 1
ATOM 1566 C CA . PRO A 1 199 ? -3.904 0.872 37.333 1.00 87.50 199 PRO A CA 1
ATOM 1567 C C . PRO A 1 199 ? -4.841 0.214 38.354 1.00 87.50 199 PRO A C 1
ATOM 1569 O O . PRO A 1 199 ? -6.005 -0.075 38.085 1.00 87.50 199 PRO A O 1
ATOM 1572 N N . THR A 1 200 ? -4.337 -0.028 39.565 1.00 87.19 200 THR A N 1
ATOM 1573 C CA . THR A 1 200 ? -5.046 -0.774 40.617 1.00 87.19 200 THR A CA 1
ATOM 1574 C C . THR A 1 200 ? -6.415 -0.188 40.975 1.00 87.19 200 THR A C 1
ATOM 1576 O O . THR A 1 200 ? -7.335 -0.945 41.273 1.00 87.19 200 THR A O 1
ATOM 1579 N N . SER A 1 201 ? -6.577 1.140 40.966 1.00 90.56 201 SER A N 1
ATOM 1580 C CA . SER A 1 201 ? -7.873 1.788 41.223 1.00 90.56 201 SER A CA 1
ATOM 1581 C C . SER A 1 201 ? -8.902 1.435 40.150 1.00 90.56 201 SER A C 1
ATOM 1583 O O . SER A 1 201 ? -10.000 1.006 40.491 1.00 90.56 201 SER A O 1
ATOM 1585 N N . MET A 1 202 ? -8.521 1.527 38.873 1.00 92.81 202 MET A N 1
ATOM 1586 C CA . MET A 1 202 ? -9.379 1.148 37.753 1.00 92.81 202 MET A CA 1
ATOM 1587 C C . MET A 1 202 ? -9.743 -0.338 37.812 1.00 92.81 202 MET A C 1
ATOM 1589 O O . MET A 1 202 ? -10.915 -0.686 37.727 1.00 92.81 202 MET A O 1
ATOM 1593 N N . LEU A 1 203 ? -8.767 -1.218 38.060 1.00 90.19 203 LEU A N 1
ATOM 1594 C CA . LEU A 1 203 ? -9.003 -2.663 38.193 1.00 90.19 203 LEU A CA 1
ATOM 1595 C C . LEU A 1 203 ? -9.995 -2.995 39.319 1.00 90.19 203 LEU A C 1
ATOM 1597 O O . LEU A 1 203 ? -10.865 -3.849 39.153 1.00 90.19 203 LEU A O 1
ATOM 1601 N N . LYS A 1 204 ? -9.903 -2.293 40.457 1.00 90.00 204 LYS A N 1
ATOM 1602 C CA . LYS A 1 204 ? -10.878 -2.415 41.550 1.00 90.00 204 LYS A CA 1
ATOM 1603 C C . LYS A 1 204 ? -12.258 -1.920 41.139 1.00 90.00 204 LYS A C 1
ATOM 1605 O O . LYS A 1 204 ? -13.242 -2.529 41.533 1.00 90.00 204 LYS A O 1
ATOM 1610 N N . THR A 1 205 ? -12.365 -0.855 40.357 1.00 92.75 205 THR A N 1
ATOM 1611 C CA . THR A 1 205 ? -13.664 -0.407 39.842 1.00 92.75 205 THR A CA 1
ATOM 1612 C C . THR A 1 205 ? -14.266 -1.426 38.877 1.00 92.75 205 THR A C 1
ATOM 1614 O O . THR A 1 205 ? -15.421 -1.800 39.052 1.00 92.75 205 THR A O 1
ATOM 1617 N N . LEU A 1 206 ? -13.477 -1.965 37.944 1.00 90.94 206 LEU A N 1
ATOM 1618 C CA . LEU A 1 206 ? -13.914 -3.004 37.002 1.00 90.94 206 LEU A CA 1
ATOM 1619 C C . LEU A 1 206 ? -14.389 -4.285 37.710 1.00 90.94 206 LEU A C 1
ATOM 1621 O O . LEU A 1 206 ? -15.293 -4.963 37.231 1.00 90.94 206 LEU A O 1
ATOM 1625 N N . SER A 1 207 ? -13.838 -4.599 38.886 1.00 88.44 207 SER A N 1
ATOM 1626 C CA . SER A 1 207 ? -14.291 -5.740 39.696 1.00 88.44 207 SER A CA 1
ATOM 1627 C C . SER A 1 207 ? -15.731 -5.614 40.217 1.00 88.44 207 SER A C 1
ATOM 1629 O O . SER A 1 207 ? -16.331 -6.618 40.594 1.00 88.44 207 SER A O 1
ATOM 1631 N N . LYS A 1 208 ? -16.289 -4.394 40.252 1.00 90.25 208 LYS A N 1
ATOM 1632 C CA . LYS A 1 208 ? -17.623 -4.112 40.802 1.00 90.25 208 LYS A CA 1
ATOM 1633 C C . LYS A 1 208 ? -18.760 -4.436 39.827 1.00 90.25 208 LYS A C 1
ATOM 1635 O O . LYS A 1 208 ? -19.914 -4.407 40.245 1.00 90.25 208 LYS A O 1
ATOM 1640 N N . PHE A 1 209 ? -18.469 -4.737 38.556 1.00 90.00 209 PHE A N 1
ATOM 1641 C CA . PHE A 1 209 ? -19.502 -5.159 37.610 1.00 90.00 209 PHE A CA 1
ATOM 1642 C C . PHE A 1 209 ? -20.049 -6.541 38.000 1.00 90.00 209 PHE A C 1
ATOM 1644 O O . PHE A 1 209 ? -19.290 -7.519 38.002 1.00 90.00 209 PHE A O 1
ATOM 1651 N N . PRO A 1 210 ? -21.355 -6.658 38.293 1.00 86.31 210 PRO A N 1
ATOM 1652 C CA . PRO A 1 210 ? -21.908 -7.865 38.897 1.00 86.31 210 PRO A CA 1
ATOM 1653 C C . PRO A 1 210 ? -22.042 -9.024 37.904 1.00 86.31 210 PRO A C 1
ATOM 1655 O O . PRO A 1 210 ? -22.064 -10.176 38.332 1.00 86.31 210 PRO A O 1
ATOM 1658 N N . HIS A 1 211 ? -22.108 -8.761 36.593 1.00 88.56 211 HIS A N 1
ATOM 1659 C CA . HIS A 1 211 ? -22.361 -9.786 35.569 1.00 88.56 211 HIS A CA 1
ATOM 1660 C C . HIS A 1 211 ? -21.279 -9.912 34.484 1.00 88.56 211 HIS A C 1
ATOM 1662 O O . HIS A 1 211 ? -21.434 -10.697 33.546 1.00 88.56 211 HIS A O 1
ATOM 1668 N N . LEU A 1 212 ? -20.151 -9.213 34.640 1.00 89.69 212 LEU A N 1
ATOM 1669 C CA . LEU A 1 212 ? -19.115 -9.131 33.613 1.00 89.69 212 LEU A CA 1
ATOM 1670 C C . LEU A 1 212 ? -18.389 -10.471 33.405 1.00 89.69 212 LEU A C 1
ATOM 1672 O O . LEU A 1 212 ? -17.706 -10.979 34.296 1.00 89.69 212 LEU A O 1
ATOM 1676 N N . ALA A 1 213 ? -18.506 -11.023 32.197 1.00 89.00 213 ALA A N 1
ATOM 1677 C CA . ALA A 1 213 ? -17.948 -12.314 31.802 1.00 89.00 213 ALA A CA 1
ATOM 1678 C C . ALA A 1 213 ? -16.766 -12.197 30.825 1.00 89.00 213 ALA A C 1
ATOM 1680 O O . ALA A 1 213 ? -15.904 -13.086 30.813 1.00 89.00 213 ALA A O 1
ATOM 1681 N N . ARG A 1 214 ? -16.705 -11.130 30.017 1.00 91.19 214 ARG A N 1
ATOM 1682 C CA . ARG A 1 214 ? -15.580 -10.832 29.116 1.00 91.19 214 ARG A CA 1
ATOM 1683 C C . ARG A 1 214 ? -15.121 -9.391 29.303 1.00 91.19 214 ARG A C 1
ATOM 1685 O O . ARG A 1 214 ? -15.938 -8.478 29.252 1.00 91.19 214 ARG A O 1
ATOM 1692 N N . LEU A 1 215 ? -13.821 -9.208 29.502 1.00 91.25 215 LEU A N 1
ATOM 1693 C CA . LEU A 1 215 ? -13.201 -7.897 29.659 1.00 91.25 215 LEU A CA 1
ATOM 1694 C C . LEU A 1 215 ? -12.037 -7.755 28.680 1.00 91.25 215 LEU A C 1
ATOM 1696 O O . LEU A 1 215 ? -11.110 -8.565 28.703 1.00 91.25 215 LEU A O 1
ATOM 1700 N N . THR A 1 216 ? -12.060 -6.701 27.876 1.00 92.06 216 THR A N 1
ATOM 1701 C CA . THR A 1 216 ? -10.936 -6.280 27.041 1.00 92.06 216 THR A CA 1
ATOM 1702 C C . THR A 1 216 ? -10.410 -4.952 27.567 1.00 92.06 216 THR A C 1
ATOM 1704 O O . THR A 1 216 ? -11.168 -3.996 27.715 1.00 92.06 216 THR A O 1
ATOM 1707 N N . MET A 1 217 ? -9.114 -4.900 27.870 1.00 90.12 217 MET A N 1
ATOM 1708 C CA . MET A 1 217 ? -8.418 -3.681 28.280 1.00 90.12 217 MET A CA 1
ATOM 1709 C C . MET A 1 217 ? -7.339 -3.348 27.256 1.00 90.12 217 MET A C 1
ATOM 1711 O O . MET A 1 217 ? -6.413 -4.144 27.062 1.00 90.12 217 MET A O 1
ATOM 1715 N N . ASN A 1 218 ? -7.440 -2.172 26.644 1.00 87.69 218 ASN A N 1
ATOM 1716 C CA . ASN A 1 218 ? -6.412 -1.649 25.749 1.00 87.69 218 ASN A CA 1
ATOM 1717 C C . ASN A 1 218 ? -5.572 -0.611 26.490 1.00 87.69 218 ASN A C 1
ATOM 1719 O O . ASN A 1 218 ? -6.094 0.351 27.043 1.00 87.69 218 ASN A O 1
ATOM 1723 N N . PHE A 1 219 ? -4.264 -0.818 26.531 1.00 86.38 219 PHE A N 1
ATOM 1724 C CA . PHE A 1 219 ? -3.306 0.090 27.144 1.00 86.38 219 PHE A CA 1
ATOM 1725 C C . PHE A 1 219 ? -2.583 0.885 26.067 1.00 86.38 219 PHE A C 1
ATOM 1727 O O . PHE A 1 219 ? -2.231 0.329 25.026 1.00 86.38 219 PHE A O 1
ATOM 1734 N N . ASN A 1 220 ? -2.286 2.146 26.379 1.00 82.31 220 ASN A N 1
ATOM 1735 C CA . ASN A 1 220 ? -1.444 2.991 25.540 1.00 82.31 220 ASN A CA 1
ATOM 1736 C C . ASN A 1 220 ? -0.072 2.352 25.276 1.00 82.31 220 ASN A C 1
ATOM 1738 O O . ASN A 1 220 ? 0.557 1.803 26.189 1.00 82.31 220 ASN A O 1
ATOM 1742 N N . LEU A 1 221 ? 0.382 2.463 24.030 1.00 80.19 221 LEU A N 1
ATOM 1743 C CA . LEU A 1 221 ? 1.743 2.188 23.589 1.00 80.19 221 LEU A CA 1
ATOM 1744 C C . LEU A 1 221 ? 2.706 3.292 24.030 1.00 80.19 221 LEU A C 1
ATOM 1746 O O . LEU A 1 221 ? 3.859 3.006 24.334 1.00 80.19 221 LEU A O 1
ATOM 1750 N N . GLU A 1 222 ? 2.219 4.527 24.095 1.00 80.00 222 GLU A N 1
ATOM 1751 C CA . GLU A 1 222 ? 2.992 5.724 24.414 1.00 80.00 222 GLU A CA 1
ATOM 1752 C C . GLU A 1 222 ? 3.000 6.025 25.926 1.00 80.00 222 GLU A C 1
ATOM 1754 O O . GLU A 1 222 ? 1.970 5.954 26.603 1.00 80.00 222 GLU A O 1
ATOM 1759 N N . ASP A 1 223 ? 4.168 6.392 26.456 1.00 82.06 223 ASP A N 1
ATOM 1760 C CA . ASP A 1 223 ? 4.430 6.868 27.816 1.00 82.06 223 ASP A CA 1
ATOM 1761 C C . ASP A 1 223 ? 4.723 8.383 27.802 1.00 82.06 223 ASP A C 1
ATOM 1763 O O . ASP A 1 223 ? 5.842 8.814 27.474 1.00 82.06 223 ASP A O 1
ATOM 1767 N N . PRO A 1 224 ? 3.748 9.214 28.225 1.00 79.44 224 PRO A N 1
ATOM 1768 C CA . PRO A 1 224 ? 3.924 10.659 28.312 1.00 79.44 224 PRO A CA 1
ATOM 1769 C C . PRO A 1 224 ? 5.048 11.098 29.255 1.00 79.44 224 PRO A C 1
ATOM 1771 O O . PRO A 1 224 ? 5.569 12.207 29.121 1.00 79.44 224 PRO A O 1
ATOM 1774 N N . SER A 1 225 ? 5.431 10.266 30.228 1.00 80.69 225 SER A N 1
ATOM 1775 C CA . SER A 1 225 ? 6.474 10.620 31.196 1.00 80.69 225 SER A CA 1
ATOM 1776 C C . SER A 1 225 ? 7.882 10.614 30.596 1.00 80.69 225 SER A C 1
ATOM 1778 O O . SER A 1 225 ? 8.786 11.240 31.150 1.00 80.69 225 SER A O 1
ATOM 1780 N N . THR A 1 226 ? 8.056 9.976 29.438 1.00 81.94 226 THR A N 1
ATOM 1781 C CA . THR A 1 226 ? 9.322 9.884 28.701 1.00 81.94 226 THR A CA 1
ATOM 1782 C C . THR A 1 226 ? 9.234 10.587 27.347 1.00 81.94 226 THR A C 1
ATOM 1784 O O . THR A 1 226 ? 9.615 10.032 26.321 1.00 81.94 226 THR A O 1
ATOM 1787 N N . SER A 1 227 ? 8.707 11.812 27.337 1.00 85.00 227 SER A N 1
ATOM 1788 C CA . SER A 1 227 ? 8.510 12.593 26.111 1.00 85.00 227 SER A CA 1
ATOM 1789 C C . SER A 1 227 ? 9.755 13.369 25.685 1.00 85.00 227 SER A C 1
ATOM 1791 O O . SER A 1 227 ? 10.515 13.869 26.517 1.00 85.00 227 SER A O 1
ATOM 1793 N N . LYS A 1 228 ? 9.927 13.534 24.375 1.00 83.38 228 LYS A N 1
ATOM 1794 C CA . LYS A 1 228 ? 10.921 14.413 23.749 1.00 83.38 228 LYS A CA 1
ATOM 1795 C C . LYS A 1 228 ? 10.279 15.211 22.620 1.00 83.38 228 LYS A C 1
ATOM 1797 O O . LYS A 1 228 ? 9.293 14.779 22.042 1.00 83.38 228 LYS A O 1
ATOM 1802 N N . TYR A 1 229 ? 10.863 16.344 22.250 1.00 81.94 229 TYR A N 1
ATOM 1803 C CA . TYR A 1 229 ? 10.452 17.026 21.023 1.00 81.94 229 TYR A CA 1
ATOM 1804 C C . TYR A 1 229 ? 11.093 16.373 19.798 1.00 81.94 229 TYR A C 1
ATOM 1806 O O . TYR A 1 229 ? 12.259 15.973 19.848 1.00 81.94 229 TYR A O 1
ATOM 1814 N N . ALA A 1 230 ? 10.352 16.311 18.692 1.00 72.69 230 ALA A N 1
ATOM 1815 C CA . ALA A 1 230 ? 10.878 15.938 17.387 1.00 72.69 230 ALA A CA 1
ATOM 1816 C C . ALA A 1 230 ? 12.056 16.852 16.998 1.00 72.69 230 ALA A C 1
ATOM 1818 O O . ALA A 1 230 ? 11.982 18.074 17.150 1.00 72.69 230 ALA A O 1
ATOM 1819 N N . GLU A 1 231 ? 13.141 16.262 16.484 1.00 69.75 231 GLU A N 1
ATOM 1820 C CA . GLU A 1 231 ? 14.348 17.006 16.079 1.00 69.75 231 GLU A CA 1
ATOM 1821 C C . GLU A 1 231 ? 14.076 17.966 14.909 1.00 69.75 231 GLU A C 1
ATOM 1823 O O . GLU A 1 231 ? 14.669 19.040 14.832 1.00 69.75 231 GLU A O 1
ATOM 1828 N N . LEU A 1 232 ? 13.134 17.602 14.034 1.00 65.25 232 LEU A N 1
ATOM 1829 C CA . LEU A 1 232 ? 12.654 18.402 12.910 1.00 65.25 232 LEU A CA 1
ATOM 1830 C C . LEU A 1 232 ? 11.189 18.773 13.163 1.00 65.25 232 LEU A C 1
ATOM 1832 O O . LEU A 1 232 ? 10.279 18.022 12.824 1.00 65.25 232 LEU A O 1
ATOM 1836 N N . CYS A 1 233 ? 10.981 19.922 13.801 1.00 64.44 233 CYS A N 1
ATOM 1837 C CA . CYS A 1 233 ? 9.673 20.497 14.099 1.00 64.44 233 CYS A CA 1
ATOM 1838 C C . CYS A 1 233 ? 9.561 21.858 13.401 1.00 64.44 233 CYS A C 1
ATOM 1840 O O . CYS A 1 233 ? 10.325 22.769 13.717 1.00 64.44 233 CYS A O 1
ATOM 1842 N N . LEU A 1 234 ? 8.644 21.988 12.436 1.00 65.50 234 LEU A N 1
ATOM 1843 C CA . LEU A 1 234 ? 8.502 23.190 11.596 1.00 65.50 234 LEU A CA 1
ATOM 1844 C C . LEU A 1 234 ? 7.425 24.170 12.097 1.00 65.50 234 LEU A C 1
ATOM 1846 O O . LEU A 1 234 ? 7.146 25.164 11.426 1.00 65.50 234 LEU A O 1
ATOM 1850 N N . VAL A 1 235 ? 6.820 23.913 13.262 1.00 67.69 235 VAL A N 1
ATOM 1851 C CA . VAL A 1 235 ? 5.818 24.804 13.867 1.00 67.69 235 VAL A CA 1
ATOM 1852 C C . VAL A 1 235 ? 6.465 25.835 14.801 1.00 67.69 235 VAL A C 1
ATOM 1854 O O . VAL A 1 235 ? 7.591 25.667 15.269 1.00 67.69 235 VAL A O 1
ATOM 1857 N N . ASN A 1 236 ? 5.756 26.935 15.061 1.00 71.25 236 ASN A N 1
ATOM 1858 C CA . ASN A 1 236 ? 6.224 27.981 15.973 1.00 71.25 236 ASN A CA 1
ATOM 1859 C C . ASN A 1 236 ? 6.315 27.480 17.434 1.00 71.25 236 ASN A C 1
ATOM 1861 O O . ASN A 1 236 ? 5.741 26.453 17.789 1.00 71.25 236 ASN A O 1
ATOM 1865 N N . GLU A 1 237 ? 7.014 28.222 18.303 1.00 69.31 237 GLU A N 1
ATOM 1866 C CA . GLU A 1 237 ? 7.222 27.815 19.705 1.00 69.31 237 GLU A CA 1
ATOM 1867 C C . GLU A 1 237 ? 5.923 27.616 20.499 1.00 69.31 237 GLU A C 1
ATOM 1869 O O . GLU A 1 237 ? 5.884 26.750 21.366 1.00 69.31 237 GLU A O 1
ATOM 1874 N N . GLN A 1 238 ? 4.858 28.366 20.198 1.00 66.19 238 GLN A N 1
ATOM 1875 C CA . GLN A 1 238 ? 3.569 28.244 20.896 1.00 66.19 238 GLN A CA 1
ATOM 1876 C C . GLN A 1 238 ? 2.829 26.947 20.551 1.00 66.19 238 GLN A C 1
ATOM 1878 O O . GLN A 1 238 ? 2.080 26.438 21.375 1.00 66.19 238 GLN A O 1
ATOM 1883 N N . ALA A 1 239 ? 3.054 26.418 19.352 1.00 66.06 239 ALA A N 1
ATOM 1884 C CA . ALA A 1 239 ? 2.422 25.210 18.838 1.00 66.06 239 ALA A CA 1
ATOM 1885 C C . ALA A 1 239 ? 3.313 23.960 19.024 1.00 66.06 239 ALA A C 1
ATOM 1887 O O . ALA A 1 239 ? 2.903 22.832 18.765 1.00 66.06 239 ALA A O 1
ATOM 1888 N N . ARG A 1 240 ? 4.559 24.130 19.481 1.00 71.38 240 ARG A N 1
ATOM 1889 C CA . ARG A 1 240 ? 5.562 23.058 19.547 1.00 71.38 240 ARG A CA 1
ATOM 1890 C C . ARG A 1 240 ? 5.158 21.891 20.453 1.00 71.38 240 ARG A C 1
ATOM 1892 O O . ARG A 1 240 ? 5.409 20.743 20.095 1.00 71.38 240 ARG A O 1
ATOM 1899 N N . ASP A 1 241 ? 4.532 22.179 21.590 1.00 70.88 241 ASP A N 1
ATOM 1900 C CA . ASP A 1 241 ? 4.074 21.154 22.540 1.00 70.88 241 ASP A CA 1
ATOM 1901 C C . ASP A 1 241 ? 2.953 20.291 21.963 1.00 70.88 241 ASP A C 1
ATOM 1903 O O . ASP A 1 241 ? 2.889 19.092 22.227 1.00 70.88 241 ASP A O 1
ATOM 1907 N N . GLU A 1 242 ? 2.108 20.896 21.138 1.00 66.12 242 GLU A N 1
ATOM 1908 C CA . GLU A 1 242 ? 0.925 20.270 20.561 1.00 66.12 242 GLU A CA 1
ATOM 1909 C C . GLU A 1 242 ? 1.270 19.414 19.335 1.00 66.12 242 GLU A C 1
ATOM 1911 O O . GLU A 1 242 ? 0.765 18.305 19.204 1.00 66.12 242 GLU A O 1
ATOM 1916 N N . TYR A 1 243 ? 2.182 19.875 18.469 1.00 67.94 243 TYR A N 1
ATOM 1917 C CA . TYR A 1 243 ? 2.429 19.221 17.171 1.00 67.94 243 TYR A CA 1
ATOM 1918 C C . TYR A 1 243 ? 3.779 18.506 17.043 1.00 67.94 243 TYR A C 1
ATOM 1920 O O . TYR A 1 243 ? 4.034 17.859 16.023 1.00 67.94 243 TYR A O 1
ATOM 1928 N N . CYS A 1 244 ? 4.661 18.599 18.044 1.00 74.31 244 CYS A N 1
ATOM 1929 C CA . CYS A 1 244 ? 6.013 18.036 17.951 1.00 74.31 244 CYS A CA 1
ATOM 1930 C C . CYS A 1 244 ? 6.453 17.198 19.149 1.00 74.31 244 CYS A C 1
ATOM 1932 O O . CYS A 1 244 ? 7.630 16.835 19.223 1.00 74.31 244 CYS A O 1
ATOM 1934 N N . THR A 1 245 ? 5.558 16.888 20.083 1.00 78.38 245 THR A N 1
ATOM 1935 C CA . THR A 1 245 ? 5.879 16.017 21.217 1.00 78.38 245 THR A CA 1
ATOM 1936 C C . THR A 1 245 ? 5.828 14.553 20.786 1.00 78.38 245 THR A C 1
ATOM 1938 O O . THR A 1 245 ? 4.795 14.059 20.356 1.00 78.38 245 THR A O 1
ATOM 1941 N N . ILE A 1 246 ? 6.953 13.856 20.908 1.00 79.06 246 ILE A N 1
ATOM 1942 C CA . ILE A 1 246 ? 7.081 12.411 20.715 1.00 79.06 246 ILE A CA 1
ATOM 1943 C C . ILE A 1 246 ? 7.177 11.778 22.099 1.00 79.06 246 ILE A C 1
ATOM 1945 O O . ILE A 1 246 ? 8.155 11.989 22.823 1.00 79.06 246 ILE A O 1
ATOM 1949 N N . HIS A 1 247 ? 6.164 11.015 22.474 1.00 81.81 247 HIS A N 1
ATOM 1950 C CA . HIS A 1 247 ? 6.165 10.196 23.676 1.00 81.81 247 HIS A CA 1
ATOM 1951 C C . HIS A 1 247 ? 7.128 9.002 23.527 1.00 81.81 247 HIS A C 1
ATOM 1953 O O . HIS A 1 247 ? 7.525 8.617 22.426 1.00 81.81 247 HIS A O 1
ATOM 1959 N N . GLY A 1 248 ? 7.620 8.487 24.653 1.00 79.38 248 GLY A N 1
ATOM 1960 C CA . GLY A 1 248 ? 8.473 7.295 24.651 1.00 79.38 248 GLY A CA 1
ATOM 1961 C C . GLY A 1 248 ? 7.616 6.035 24.670 1.00 79.38 248 GLY A C 1
ATOM 1962 O O . GLY A 1 248 ? 6.484 6.080 25.126 1.00 79.38 248 GLY A O 1
ATOM 1963 N N . LEU A 1 249 ? 8.141 4.891 24.237 1.00 79.69 249 LEU A N 1
ATOM 1964 C CA . LEU A 1 249 ? 7.366 3.648 24.265 1.00 79.69 249 LEU A CA 1
ATOM 1965 C C . LEU A 1 249 ? 7.233 3.094 25.688 1.00 79.69 249 LEU A C 1
ATOM 1967 O O . LEU A 1 249 ? 8.195 3.025 26.454 1.00 79.69 249 LEU A O 1
ATOM 1971 N N . MET A 1 250 ? 6.035 2.629 26.012 1.00 78.94 250 MET A N 1
ATOM 1972 C CA . MET A 1 250 ? 5.701 2.025 27.288 1.00 78.94 250 MET A CA 1
ATOM 1973 C C . MET A 1 250 ? 6.353 0.639 27.419 1.00 78.94 250 MET A C 1
ATOM 1975 O O . MET A 1 250 ? 6.073 -0.271 26.637 1.00 78.94 250 MET A O 1
ATOM 1979 N N . GLU A 1 251 ? 7.170 0.425 28.454 1.00 70.44 251 GLU A N 1
ATOM 1980 C CA . GLU A 1 251 ? 7.830 -0.871 28.656 1.00 70.44 251 GLU A CA 1
ATOM 1981 C C . GLU A 1 251 ? 6.819 -2.020 28.878 1.00 70.44 251 GLU A C 1
ATOM 1983 O O . GLU A 1 251 ? 5.810 -1.845 29.586 1.00 70.44 251 GLU A O 1
ATOM 1988 N N . PRO A 1 252 ? 7.069 -3.223 28.323 1.00 64.69 252 PRO A N 1
ATOM 1989 C CA . PRO A 1 252 ? 6.222 -4.391 28.530 1.00 64.69 252 PRO A CA 1
ATOM 1990 C C . PRO A 1 252 ? 6.430 -4.961 29.942 1.00 64.69 252 PRO A C 1
ATOM 1992 O O . PRO A 1 252 ? 7.342 -5.739 30.202 1.00 64.69 252 PRO A O 1
ATOM 1995 N N . GLN A 1 253 ? 5.552 -4.581 30.872 1.00 68.44 253 GLN A N 1
ATOM 1996 C CA . GLN A 1 253 ? 5.624 -4.955 32.295 1.00 68.44 253 GLN A CA 1
ATOM 1997 C C . GLN A 1 253 ? 4.654 -6.098 32.684 1.00 68.44 253 GLN A C 1
ATOM 1999 O O . GLN A 1 253 ? 4.383 -6.334 33.869 1.00 68.44 253 GLN A O 1
ATOM 2004 N N . LEU A 1 254 ? 4.085 -6.813 31.702 1.00 75.94 254 LEU A N 1
ATOM 2005 C CA . LEU A 1 254 ? 3.201 -7.957 31.951 1.00 75.94 254 LEU A CA 1
ATOM 2006 C C . LEU A 1 254 ? 4.034 -9.227 32.160 1.00 75.94 254 LEU A C 1
ATOM 2008 O O . LEU A 1 254 ? 4.576 -9.800 31.221 1.00 75.94 254 LEU A O 1
ATOM 2012 N N . ASN A 1 255 ? 4.119 -9.673 33.408 1.00 80.62 255 ASN A N 1
ATOM 2013 C CA . ASN A 1 255 ? 4.758 -10.919 33.810 1.00 80.62 255 ASN A CA 1
ATOM 2014 C C . ASN A 1 255 ? 3.774 -11.754 34.642 1.00 80.62 255 ASN A C 1
ATOM 2016 O O . ASN A 1 255 ? 2.662 -11.317 34.934 1.00 80.62 255 ASN A O 1
ATOM 2020 N N . TYR A 1 256 ? 4.171 -12.966 35.029 1.00 81.50 256 TYR A N 1
ATOM 2021 C CA . TYR A 1 256 ? 3.302 -13.870 35.788 1.00 81.50 256 TYR A CA 1
ATOM 2022 C C . TYR A 1 256 ? 2.752 -13.236 37.078 1.00 81.50 256 TYR A C 1
ATOM 2024 O O . TYR A 1 256 ? 1.567 -13.380 37.382 1.00 81.50 256 TYR A O 1
ATOM 2032 N N . THR A 1 257 ? 3.590 -12.511 37.823 1.00 83.75 257 THR A N 1
ATOM 2033 C CA . THR A 1 257 ? 3.203 -11.872 39.086 1.00 83.75 257 THR A CA 1
ATOM 2034 C C . THR A 1 257 ? 2.175 -10.774 38.848 1.00 83.75 257 THR A C 1
ATOM 2036 O O . THR A 1 257 ? 1.105 -10.804 39.453 1.00 83.75 257 THR A O 1
ATOM 2039 N N . THR A 1 258 ? 2.453 -9.850 37.925 1.00 82.06 258 THR A N 1
ATOM 2040 C CA . THR A 1 258 ? 1.545 -8.734 37.632 1.00 82.06 258 THR A CA 1
ATOM 2041 C C . THR A 1 258 ? 0.241 -9.212 36.996 1.00 82.06 258 THR A C 1
ATOM 2043 O O . THR A 1 258 ? -0.830 -8.750 37.382 1.00 82.06 258 THR A O 1
ATOM 2046 N N . ALA A 1 259 ? 0.290 -10.210 36.110 1.00 81.69 259 ALA A N 1
ATOM 2047 C CA . ALA A 1 259 ? -0.905 -10.861 35.578 1.00 81.69 259 ALA A CA 1
ATOM 2048 C C . ALA A 1 259 ? -1.752 -11.482 36.702 1.00 81.69 259 ALA A C 1
ATOM 2050 O O . ALA A 1 259 ? -2.959 -11.250 36.771 1.00 81.69 259 ALA A O 1
ATOM 2051 N N . SER A 1 260 ? -1.122 -12.224 37.619 1.00 81.75 260 SER A N 1
ATOM 2052 C CA . SER A 1 260 ? -1.805 -12.826 38.767 1.00 81.75 260 SER A CA 1
ATOM 2053 C C . SER A 1 260 ? -2.478 -11.767 39.644 1.00 81.75 260 SER A C 1
ATOM 2055 O O . SER A 1 260 ? -3.643 -11.929 40.004 1.00 81.75 260 SER A O 1
ATOM 2057 N N . GLU A 1 261 ? -1.799 -10.660 39.948 1.00 82.25 261 GLU A N 1
ATOM 2058 C CA . GLU A 1 261 ? -2.362 -9.552 40.731 1.00 82.25 261 GLU A CA 1
ATOM 2059 C C . GLU A 1 261 ? -3.575 -8.906 40.051 1.00 82.25 261 GLU A C 1
ATOM 2061 O O . GLU A 1 261 ? -4.580 -8.644 40.718 1.00 82.25 261 GLU A O 1
ATOM 2066 N N . ILE A 1 262 ? -3.523 -8.698 38.730 1.00 82.12 262 ILE A N 1
ATOM 2067 C CA . ILE A 1 262 ? -4.655 -8.188 37.941 1.00 82.12 262 ILE A CA 1
ATOM 2068 C C . ILE A 1 262 ? -5.848 -9.139 38.067 1.00 82.12 262 ILE A C 1
ATOM 2070 O O . ILE A 1 262 ? -6.943 -8.709 38.437 1.00 82.12 262 ILE A O 1
ATOM 2074 N N . PHE A 1 263 ? -5.637 -10.438 37.831 1.00 80.06 263 PHE A N 1
ATOM 2075 C CA . PHE A 1 263 ? -6.698 -11.442 37.931 1.00 80.06 263 PHE A CA 1
ATOM 2076 C C . PHE A 1 263 ? -7.296 -11.518 39.337 1.00 80.06 263 PHE A C 1
ATOM 2078 O O . PHE A 1 263 ? -8.519 -11.550 39.476 1.00 80.06 263 PHE A O 1
ATOM 2085 N N . HIS A 1 264 ? -6.466 -11.523 40.383 1.00 81.19 264 HIS A N 1
ATOM 2086 C CA . HIS A 1 264 ? -6.952 -11.542 41.763 1.00 81.19 264 HIS A CA 1
ATOM 2087 C C . HIS A 1 264 ? -7.745 -10.277 42.095 1.00 81.19 264 HIS A C 1
ATOM 2089 O O . HIS A 1 264 ? -8.816 -10.379 42.688 1.00 81.19 264 HIS A O 1
ATOM 2095 N N . THR A 1 265 ? -7.268 -9.105 41.667 1.00 84.38 265 THR A N 1
ATOM 2096 C CA . THR A 1 265 ? -7.939 -7.822 41.919 1.00 84.38 265 THR A CA 1
ATOM 2097 C C . THR A 1 265 ? -9.315 -7.768 41.258 1.00 84.38 265 THR A C 1
ATOM 2099 O O . THR A 1 265 ? -10.283 -7.385 41.910 1.00 84.38 265 THR A O 1
ATOM 2102 N N . ILE A 1 266 ? -9.433 -8.189 39.992 1.00 80.31 266 ILE A N 1
ATOM 2103 C CA . ILE A 1 266 ? -10.716 -8.150 39.273 1.00 80.31 266 ILE A CA 1
ATOM 2104 C C . ILE A 1 266 ? -11.697 -9.189 39.838 1.00 80.31 266 ILE A C 1
ATOM 2106 O O . ILE A 1 266 ? -12.885 -8.913 39.972 1.00 80.31 266 ILE A O 1
ATOM 2110 N N . ARG A 1 267 ? -11.217 -10.378 40.224 1.00 76.81 267 ARG A N 1
ATOM 2111 C CA . ARG A 1 267 ? -12.089 -11.435 40.765 1.00 76.81 267 ARG A CA 1
ATOM 2112 C C . ARG A 1 267 ? -12.513 -11.206 42.211 1.00 76.81 267 ARG A C 1
ATOM 2114 O O . ARG A 1 267 ? -13.467 -11.841 42.650 1.00 76.81 267 ARG A O 1
ATOM 2121 N N . GLN A 1 268 ? -11.830 -10.329 42.947 1.00 71.00 268 GLN A N 1
ATOM 2122 C CA . GLN A 1 268 ? -12.040 -10.135 44.383 1.00 71.00 268 GLN A CA 1
ATOM 2123 C C . GLN A 1 268 ? -13.504 -9.823 44.755 1.00 71.00 268 GLN A C 1
ATOM 2125 O O . GLN A 1 268 ? -13.927 -10.184 45.851 1.00 71.00 268 GLN A O 1
ATOM 2130 N N . TYR A 1 269 ? -14.277 -9.198 43.859 1.00 63.72 269 TYR A N 1
ATOM 2131 C CA . TYR A 1 269 ? -15.652 -8.750 44.121 1.00 63.72 269 TYR A CA 1
ATOM 2132 C C . TYR A 1 269 ? -16.726 -9.456 43.270 1.00 63.72 269 TYR A C 1
ATOM 2134 O O . TYR A 1 269 ? -17.901 -9.110 43.359 1.00 63.72 269 TYR A O 1
ATOM 2142 N N . GLN A 1 270 ? -16.360 -10.491 42.503 1.00 64.44 270 GLN A N 1
ATOM 2143 C CA . GLN A 1 270 ? -17.276 -11.240 41.631 1.00 64.44 270 GLN A CA 1
ATOM 2144 C C . GLN A 1 270 ? -17.638 -12.615 42.220 1.00 64.44 270 GLN A C 1
ATOM 2146 O O . GLN A 1 270 ? -17.177 -13.657 41.749 1.00 64.44 270 GLN A O 1
ATOM 2151 N N . ALA A 1 271 ? -18.441 -12.626 43.287 1.00 54.84 271 ALA A N 1
ATOM 2152 C CA . ALA A 1 271 ? -18.736 -13.845 44.049 1.00 54.84 271 ALA A CA 1
ATOM 2153 C C . ALA A 1 271 ? -19.463 -14.945 43.236 1.00 54.84 271 ALA A C 1
ATOM 2155 O O . ALA A 1 271 ? -19.197 -16.124 43.470 1.00 54.84 271 ALA A O 1
ATOM 2156 N N . ASP A 1 272 ? -20.292 -14.577 42.244 1.00 57.28 272 ASP A N 1
ATOM 2157 C CA . ASP A 1 272 ? -21.163 -15.515 41.503 1.00 57.28 272 ASP A CA 1
ATOM 2158 C C . ASP A 1 272 ? -20.944 -15.545 39.973 1.00 57.28 272 ASP A C 1
ATOM 2160 O O . ASP A 1 272 ? -21.312 -16.514 39.301 1.00 57.28 272 ASP A O 1
ATOM 2164 N N . THR A 1 273 ? -20.293 -14.533 39.395 1.00 58.38 273 THR A N 1
ATOM 2165 C CA . THR A 1 273 ? -20.023 -14.418 37.953 1.00 58.38 273 THR A CA 1
ATOM 2166 C C . THR A 1 273 ? -18.535 -14.564 37.677 1.00 58.38 273 THR A C 1
ATOM 2168 O O . THR A 1 273 ? -17.707 -13.720 37.989 1.00 58.38 273 THR A O 1
ATOM 2171 N N . LYS A 1 274 ? -18.146 -15.698 37.093 1.00 66.88 274 LYS A N 1
ATOM 2172 C CA . LYS A 1 274 ? -16.742 -15.921 36.744 1.00 66.88 274 LYS A CA 1
ATOM 2173 C C . LYS A 1 274 ? -16.434 -15.136 35.473 1.00 66.88 274 LYS A C 1
ATOM 2175 O O . LYS A 1 274 ? -16.852 -15.583 34.408 1.00 66.88 274 LYS A O 1
ATOM 2180 N N . LEU A 1 275 ? -15.669 -14.047 35.571 1.00 77.69 275 LEU A N 1
ATOM 2181 C CA . LEU A 1 275 ? -14.921 -13.508 34.434 1.00 77.69 275 LEU A CA 1
ATOM 2182 C C . LEU A 1 275 ? -14.203 -14.669 33.730 1.00 77.69 275 LEU A C 1
ATOM 2184 O O . LEU A 1 275 ? -13.387 -15.365 34.342 1.00 77.69 275 LEU A O 1
ATOM 2188 N N . ARG A 1 276 ? -14.590 -14.944 32.482 1.00 81.00 276 ARG A N 1
ATOM 2189 C CA . ARG A 1 276 ? -14.141 -16.118 31.717 1.00 81.00 276 ARG A CA 1
ATOM 2190 C C . ARG A 1 276 ? -13.007 -15.778 30.767 1.00 81.00 276 ARG A C 1
ATOM 2192 O O . ARG A 1 276 ? -12.138 -16.614 30.557 1.00 81.00 276 ARG A O 1
ATOM 2199 N N . HIS A 1 277 ? -13.033 -14.572 30.207 1.00 83.38 277 HIS A N 1
ATOM 2200 C CA . HIS A 1 277 ? -12.054 -14.121 29.226 1.00 83.38 277 HIS A CA 1
ATOM 2201 C C . HIS A 1 277 ? -11.560 -12.728 29.600 1.00 83.38 277 HIS A C 1
ATOM 2203 O O . HIS A 1 277 ? -12.365 -11.831 29.857 1.00 83.38 277 HIS A O 1
ATOM 2209 N N . VAL A 1 278 ? -10.237 -12.573 29.624 1.00 83.81 278 VAL A N 1
ATOM 2210 C CA . VAL A 1 278 ? -9.569 -11.282 29.776 1.00 83.81 278 VAL A CA 1
ATOM 2211 C C . VAL A 1 278 ? -8.604 -11.121 28.619 1.00 83.81 278 VAL A C 1
ATOM 2213 O O . VAL A 1 278 ? -7.676 -11.916 28.479 1.00 83.81 278 VAL A O 1
ATOM 2216 N N . THR A 1 279 ? -8.828 -10.092 27.814 1.00 85.94 279 THR A N 1
ATOM 2217 C CA . THR A 1 279 ? -7.927 -9.691 26.738 1.00 85.94 279 THR A CA 1
ATOM 2218 C C . THR A 1 279 ? -7.183 -8.444 27.189 1.00 85.94 279 THR A C 1
ATOM 2220 O O . THR A 1 279 ? -7.802 -7.449 27.561 1.00 85.94 279 THR A O 1
ATOM 2223 N N . ILE A 1 280 ? -5.854 -8.497 27.171 1.00 83.38 280 ILE A N 1
ATOM 2224 C CA . ILE A 1 280 ? -4.996 -7.339 27.427 1.00 83.38 280 ILE A CA 1
ATOM 2225 C C . ILE A 1 280 ? -4.272 -7.014 26.130 1.00 83.38 280 ILE A C 1
ATOM 2227 O O . ILE A 1 280 ? -3.543 -7.853 25.601 1.00 83.38 280 ILE A O 1
ATOM 2231 N N . SER A 1 281 ? -4.469 -5.796 25.640 1.00 78.69 281 SER A N 1
ATOM 2232 C CA . SER A 1 281 ? -3.742 -5.255 24.500 1.00 78.69 281 SER A CA 1
ATOM 2233 C C . SER A 1 281 ? -2.809 -4.148 24.970 1.00 78.69 281 SER A C 1
ATOM 2235 O O . SER A 1 281 ? -3.252 -3.247 25.670 1.00 78.69 281 SER A O 1
ATOM 2237 N N . ALA A 1 282 ? -1.530 -4.204 24.603 1.00 75.62 282 ALA A N 1
ATOM 2238 C CA . ALA A 1 282 ? -0.624 -3.063 24.706 1.00 75.62 282 ALA A CA 1
ATOM 2239 C C . ALA A 1 282 ? -0.393 -2.527 23.298 1.00 75.62 282 ALA A C 1
ATOM 2241 O O . ALA A 1 282 ? 0.102 -3.260 22.436 1.00 75.62 282 ALA A O 1
ATOM 2242 N N . GLY A 1 283 ? -0.809 -1.286 23.083 1.00 67.50 283 GLY A N 1
ATOM 2243 C CA . GLY A 1 283 ? -0.839 -0.670 21.776 1.00 67.50 283 GLY A CA 1
ATOM 2244 C C . GLY A 1 283 ? -1.847 -1.292 20.813 1.00 67.50 283 GLY A C 1
ATOM 2245 O O . GLY A 1 283 ? -2.248 -2.456 20.927 1.00 67.50 283 GLY A O 1
ATOM 2246 N N . ASP A 1 284 ? -2.247 -0.504 19.837 1.00 62.19 284 ASP A N 1
ATOM 2247 C CA . ASP A 1 284 ? -3.031 -0.925 18.679 1.00 62.19 284 ASP A CA 1
ATOM 2248 C C . ASP A 1 284 ? -2.621 -0.182 17.408 1.00 62.19 284 ASP A C 1
ATOM 2250 O O . ASP A 1 284 ? -3.361 -0.221 16.434 1.00 62.19 284 ASP A O 1
ATOM 2254 N N . PHE A 1 285 ? -1.423 0.414 17.407 1.00 49.06 285 PHE A N 1
ATOM 2255 C CA . PHE A 1 285 ? -0.786 0.995 16.231 1.00 49.06 285 PHE A CA 1
ATOM 2256 C C . PHE A 1 285 ? -0.985 0.098 14.994 1.00 49.06 285 PHE A C 1
ATOM 2258 O O . PHE A 1 285 ? -0.453 -1.014 14.931 1.00 49.06 285 PHE A O 1
ATOM 2265 N N . GLY A 1 286 ? -1.813 0.557 14.048 1.00 49.03 286 GLY A N 1
ATOM 2266 C CA . GLY A 1 286 ? -2.142 -0.159 12.810 1.00 49.03 286 GLY A CA 1
ATOM 2267 C C . GLY A 1 286 ? -2.969 -1.450 12.959 1.00 49.03 286 GLY A C 1
ATOM 2268 O O . GLY A 1 286 ? -3.021 -2.246 12.020 1.00 49.03 286 GLY A O 1
ATOM 2269 N N . ARG A 1 287 ? -3.612 -1.723 14.105 1.00 46.53 287 ARG A N 1
ATOM 2270 C CA . ARG A 1 287 ? -4.388 -2.960 14.311 1.00 46.53 287 ARG A CA 1
ATOM 2271 C C . ARG A 1 287 ? -5.758 -2.910 13.643 1.00 46.53 287 ARG A C 1
ATOM 2273 O O . ARG A 1 287 ? -6.780 -2.672 14.280 1.00 46.53 287 ARG A O 1
ATOM 2280 N N . ARG A 1 288 ? -5.797 -3.354 12.391 1.00 51.44 288 ARG A N 1
ATOM 2281 C CA . ARG A 1 288 ? -7.011 -3.932 11.800 1.00 51.44 288 ARG A CA 1
ATOM 2282 C C . ARG A 1 288 ? -7.359 -5.234 12.546 1.00 51.44 288 ARG A C 1
ATOM 2284 O O . ARG A 1 288 ? -6.475 -5.931 13.049 1.00 51.44 288 ARG A O 1
ATOM 2291 N N . SER A 1 289 ? -8.646 -5.593 12.656 1.00 53.72 289 SER A N 1
ATOM 2292 C CA . SER A 1 289 ? -9.021 -6.908 13.227 1.00 53.72 289 SER A CA 1
ATOM 2293 C C . SER A 1 289 ? -8.313 -8.021 12.437 1.00 53.72 289 SER A C 1
ATOM 2295 O O . SER A 1 289 ? -8.322 -7.944 11.204 1.00 53.72 289 SER A O 1
ATOM 2297 N N . PRO A 1 290 ? -7.712 -9.020 13.112 1.00 57.12 290 PRO A N 1
ATOM 2298 C CA . PRO A 1 290 ? -6.887 -10.020 12.448 1.00 57.12 290 PRO A CA 1
ATOM 2299 C C . PRO A 1 290 ? -7.731 -10.811 11.456 1.00 57.12 290 PRO A C 1
ATOM 2301 O O . PRO A 1 290 ? -8.825 -11.261 11.800 1.00 57.12 290 PRO A O 1
ATOM 2304 N N . ILE A 1 291 ? -7.212 -10.972 10.244 1.00 65.44 291 ILE A N 1
ATOM 2305 C CA . ILE A 1 291 ? -7.833 -11.816 9.228 1.00 65.44 291 ILE A CA 1
ATOM 2306 C C . ILE A 1 291 ? -7.467 -13.254 9.554 1.00 65.44 291 ILE A C 1
ATOM 2308 O O . ILE A 1 291 ? -6.307 -13.556 9.828 1.00 65.44 291 ILE A O 1
ATOM 2312 N N . LEU A 1 292 ? -8.469 -14.124 9.590 1.00 76.94 292 LEU A N 1
ATOM 2313 C CA . LEU A 1 292 ? -8.268 -15.539 9.858 1.00 76.94 292 LEU A CA 1
ATOM 2314 C C . LEU A 1 292 ? -8.243 -16.335 8.554 1.00 76.94 292 LEU A C 1
ATOM 2316 O O . LEU A 1 292 ? -9.058 -16.088 7.661 1.00 76.94 292 LEU A O 1
ATOM 2320 N N . ASP A 1 293 ? -7.330 -17.293 8.461 1.00 77.19 293 ASP A N 1
ATOM 2321 C CA . ASP A 1 293 ? -7.297 -18.272 7.380 1.00 77.19 293 ASP A CA 1
ATOM 2322 C C . ASP A 1 293 ? -8.447 -19.294 7.527 1.00 77.19 293 ASP A C 1
ATOM 2324 O O . ASP A 1 293 ? -9.245 -19.256 8.473 1.00 77.19 293 ASP A O 1
ATOM 2328 N N . ILE A 1 294 ? -8.543 -20.243 6.596 1.00 81.25 294 ILE A N 1
ATOM 2329 C CA . ILE A 1 294 ? -9.537 -21.328 6.650 1.00 81.25 294 ILE A CA 1
ATOM 2330 C C . ILE A 1 294 ? -9.425 -22.235 7.890 1.00 81.25 294 ILE A C 1
ATOM 2332 O O . ILE A 1 294 ? -10.393 -22.920 8.226 1.00 81.25 294 ILE A O 1
ATOM 2336 N N . ASN A 1 295 ? -8.279 -22.245 8.573 1.00 77.50 295 ASN A N 1
ATOM 2337 C CA . ASN A 1 295 ? -8.019 -23.021 9.785 1.00 77.50 295 ASN A CA 1
ATOM 2338 C C . ASN A 1 295 ? -8.274 -22.212 11.071 1.00 77.50 295 ASN A C 1
ATOM 2340 O O . ASN A 1 295 ? -8.189 -22.762 12.171 1.00 77.50 295 ASN A O 1
ATOM 2344 N N . GLY A 1 296 ? -8.625 -20.927 10.957 1.00 69.88 296 GLY A N 1
ATOM 2345 C CA . GLY A 1 296 ? -8.793 -20.019 12.091 1.00 69.88 296 GLY A CA 1
ATOM 2346 C C . GLY A 1 296 ? -7.475 -19.458 12.637 1.00 69.88 296 GLY A C 1
ATOM 2347 O O . GLY A 1 296 ? -7.466 -18.887 13.731 1.00 69.88 296 GLY A O 1
ATOM 2348 N N . GLU A 1 297 ? -6.370 -19.619 11.910 1.00 73.12 297 GLU A N 1
ATOM 2349 C CA . GLU A 1 297 ? -5.069 -19.038 12.227 1.00 73.12 297 GLU A CA 1
ATOM 2350 C C . GLU A 1 297 ? -4.976 -17.595 11.729 1.00 73.12 297 GLU A C 1
ATOM 2352 O O . GLU A 1 297 ? -5.639 -17.193 10.777 1.00 73.12 297 GLU A O 1
ATOM 2357 N N . ARG A 1 298 ? -4.162 -16.779 12.405 1.00 72.00 298 ARG A N 1
ATOM 2358 C CA . ARG A 1 298 ? -4.025 -15.358 12.071 1.00 72.00 298 ARG A CA 1
ATOM 2359 C C . ARG A 1 298 ? -3.117 -15.168 10.867 1.00 72.00 298 ARG A C 1
ATOM 2361 O O . ARG A 1 298 ? -1.965 -15.592 10.891 1.00 72.00 298 ARG A O 1
ATOM 2368 N N . LEU A 1 299 ? -3.627 -14.431 9.896 1.00 64.44 299 LEU A N 1
ATOM 2369 C CA . LEU A 1 299 ? -2.901 -13.929 8.748 1.00 64.44 299 LEU A CA 1
ATOM 2370 C C . LEU A 1 299 ? -2.441 -12.488 9.010 1.00 64.44 299 LEU A C 1
ATOM 2372 O O . LEU A 1 299 ? -3.162 -11.700 9.630 1.00 64.44 299 LEU A O 1
ATOM 2376 N N . TYR A 1 300 ? -1.233 -12.156 8.558 1.00 60.12 300 TYR A N 1
ATOM 2377 C CA . TYR A 1 300 ? -0.616 -10.845 8.748 1.00 60.12 300 TYR A CA 1
ATOM 2378 C C . TYR A 1 300 ? -0.243 -10.249 7.393 1.00 60.12 300 TYR A C 1
ATOM 2380 O O . TYR A 1 300 ? 0.306 -10.959 6.550 1.00 60.12 300 TYR A O 1
ATOM 2388 N N . ASP A 1 301 ? -0.506 -8.955 7.214 1.00 55.06 301 ASP A N 1
ATOM 2389 C CA . ASP A 1 301 ? 0.088 -8.197 6.114 1.00 55.06 301 ASP A CA 1
ATOM 2390 C C . ASP A 1 301 ? 1.613 -8.214 6.265 1.00 55.06 301 ASP A C 1
ATOM 2392 O O . ASP A 1 301 ? 2.143 -8.124 7.381 1.00 55.06 301 ASP A O 1
ATOM 2396 N N . GLN A 1 302 ? 2.321 -8.357 5.148 1.00 47.53 302 GLN A N 1
ATOM 2397 C CA . GLN A 1 302 ? 3.769 -8.205 5.131 1.00 47.53 302 GLN A CA 1
ATOM 2398 C C . GLN A 1 302 ? 4.132 -6.746 4.849 1.00 47.53 302 GLN A C 1
ATOM 2400 O O . GLN A 1 302 ? 3.316 -5.974 4.354 1.00 47.53 302 GLN A O 1
ATOM 2405 N N . GLU A 1 303 ? 5.372 -6.363 5.159 1.00 35.97 303 GLU A N 1
ATOM 2406 C CA . GLU A 1 303 ? 5.858 -4.974 5.084 1.00 35.97 303 GLU A CA 1
ATOM 2407 C C . GLU A 1 303 ? 5.658 -4.319 3.696 1.00 35.97 303 GLU A C 1
ATOM 2409 O O . GLU A 1 303 ? 5.581 -3.097 3.614 1.00 35.97 303 GLU A O 1
ATOM 2414 N N . TYR A 1 304 ? 5.512 -5.117 2.627 1.00 35.88 304 TYR A N 1
ATOM 2415 C CA . TYR A 1 304 ? 5.424 -4.646 1.237 1.00 35.88 304 TYR A CA 1
ATOM 2416 C C . TYR A 1 304 ? 4.301 -5.286 0.399 1.00 35.88 304 TYR A C 1
ATOM 2418 O O . TYR A 1 304 ? 4.164 -4.971 -0.781 1.00 35.88 304 TYR A O 1
ATOM 2426 N N . GLU A 1 305 ? 3.483 -6.170 0.976 1.00 51.69 305 GLU A N 1
ATOM 2427 C CA . GLU A 1 305 ? 2.404 -6.853 0.254 1.00 51.69 305 GLU A CA 1
ATOM 2428 C C . GLU A 1 305 ? 1.195 -7.061 1.170 1.00 51.69 305 GLU A C 1
ATOM 2430 O O . GLU A 1 305 ? 1.328 -7.564 2.291 1.00 51.69 305 GLU A O 1
ATOM 2435 N N . SER A 1 306 ? 0.004 -6.695 0.681 1.00 71.00 306 SER A N 1
ATOM 2436 C CA . SER A 1 306 ? -1.230 -6.986 1.410 1.00 71.00 306 SER A CA 1
ATOM 2437 C C . SER A 1 306 ? -1.523 -8.486 1.390 1.00 71.00 306 SER A C 1
ATOM 2439 O O . SER A 1 306 ? -1.326 -9.165 0.380 1.00 71.00 306 SER A O 1
ATOM 2441 N N . ILE A 1 307 ? -2.074 -9.007 2.484 1.00 77.69 307 ILE A N 1
ATOM 2442 C CA . ILE A 1 307 ? -2.494 -10.407 2.580 1.00 77.69 307 ILE A CA 1
ATOM 2443 C C . ILE A 1 307 ? -3.478 -10.783 1.462 1.00 77.69 307 ILE A C 1
ATOM 2445 O O . ILE A 1 307 ? -3.448 -11.904 0.959 1.00 77.69 307 ILE A O 1
ATOM 2449 N N . LEU A 1 308 ? -4.324 -9.840 1.033 1.00 80.44 308 LEU A N 1
ATOM 2450 C CA . LEU A 1 308 ? -5.260 -10.041 -0.069 1.00 80.44 308 LEU A CA 1
ATOM 2451 C C . LEU A 1 308 ? -4.519 -10.288 -1.385 1.00 80.44 308 LEU A C 1
ATOM 2453 O O . LEU A 1 308 ? -4.862 -11.226 -2.101 1.00 80.44 308 LEU A O 1
ATOM 2457 N N . HIS A 1 309 ? -3.495 -9.488 -1.695 1.00 79.62 309 HIS A N 1
ATOM 2458 C CA . HIS A 1 309 ? -2.686 -9.683 -2.901 1.00 79.62 309 HIS A CA 1
ATOM 2459 C C . HIS A 1 309 ? -1.950 -11.017 -2.865 1.00 79.62 309 HIS A C 1
ATOM 2461 O O . HIS A 1 309 ? -2.003 -11.732 -3.861 1.00 79.62 309 HIS A O 1
ATOM 2467 N N . ALA A 1 310 ? -1.390 -11.406 -1.719 1.00 79.50 310 ALA A N 1
ATOM 2468 C CA . ALA A 1 310 ? -0.720 -12.695 -1.568 1.00 79.50 310 ALA A CA 1
ATOM 2469 C C . ALA A 1 310 ? -1.684 -13.874 -1.798 1.00 79.50 310 ALA A C 1
ATOM 2471 O O . ALA A 1 310 ? -1.409 -14.769 -2.596 1.00 79.50 310 ALA A O 1
ATOM 2472 N N . ILE A 1 311 ? -2.863 -13.847 -1.162 1.00 83.38 311 ILE A N 1
ATOM 2473 C CA . ILE A 1 311 ? -3.921 -14.853 -1.353 1.00 83.38 311 ILE A CA 1
ATOM 2474 C C . ILE A 1 311 ? -4.335 -14.934 -2.831 1.00 83.38 311 ILE A C 1
ATOM 2476 O O . ILE A 1 311 ? -4.477 -16.026 -3.390 1.00 83.38 311 ILE A O 1
ATOM 2480 N N . VAL A 1 312 ? -4.522 -13.778 -3.476 1.00 86.56 312 VAL A N 1
ATOM 2481 C CA . VAL A 1 312 ? -4.918 -13.693 -4.885 1.00 86.56 312 VAL A CA 1
ATOM 2482 C C . VAL A 1 312 ? -3.819 -14.227 -5.801 1.00 86.56 312 VAL A C 1
ATOM 2484 O O . VAL A 1 312 ? -4.127 -15.050 -6.661 1.00 86.56 312 VAL A O 1
ATOM 2487 N N . ARG A 1 313 ? -2.553 -13.839 -5.615 1.00 84.38 313 ARG A N 1
ATOM 2488 C CA . ARG A 1 313 ? -1.403 -14.324 -6.402 1.00 84.38 313 ARG A CA 1
ATOM 2489 C C . ARG A 1 313 ? -1.204 -15.830 -6.273 1.00 84.38 313 ARG A C 1
ATOM 2491 O O . ARG A 1 313 ? -0.908 -16.488 -7.262 1.00 84.38 313 ARG A O 1
ATOM 2498 N N . CYS A 1 314 ? -1.452 -16.391 -5.092 1.00 84.19 314 CYS A N 1
ATOM 2499 C CA . CYS A 1 314 ? -1.417 -17.836 -4.862 1.00 84.19 314 CYS A CA 1
ATOM 2500 C C . CYS A 1 314 ? -2.619 -18.591 -5.457 1.00 84.19 314 CYS A C 1
ATOM 2502 O O . CYS A 1 314 ? -2.682 -19.815 -5.347 1.00 84.19 314 CYS A O 1
ATOM 2504 N N . ASN A 1 315 ? -3.587 -17.886 -6.058 1.00 88.38 315 ASN A N 1
ATOM 2505 C CA . ASN A 1 315 ? -4.862 -18.442 -6.517 1.00 88.38 315 ASN A CA 1
ATOM 2506 C C . ASN A 1 315 ? -5.595 -19.229 -5.401 1.00 88.38 315 ASN A C 1
ATOM 2508 O O . ASN A 1 315 ? -6.293 -20.210 -5.665 1.00 88.38 315 ASN A O 1
ATOM 2512 N N . ASP A 1 316 ? -5.426 -18.816 -4.135 1.00 88.94 316 ASP A N 1
ATOM 2513 C CA . ASP A 1 316 ? -6.000 -19.496 -2.971 1.00 88.94 316 ASP A CA 1
ATOM 2514 C C . ASP A 1 316 ? -7.450 -19.055 -2.751 1.00 88.94 316 ASP A C 1
ATOM 2516 O O . ASP A 1 316 ? -7.781 -18.187 -1.940 1.00 88.94 316 ASP A O 1
ATOM 2520 N N . VAL A 1 317 ? -8.346 -19.697 -3.495 1.00 92.06 317 VAL A N 1
ATOM 2521 C CA . VAL A 1 317 ? -9.790 -19.446 -3.446 1.00 92.06 317 VAL A CA 1
ATOM 2522 C C . VAL A 1 317 ? -10.376 -19.667 -2.048 1.00 92.06 317 VAL A C 1
ATOM 2524 O O . VAL A 1 317 ? -11.363 -19.025 -1.676 1.00 92.06 317 VAL A O 1
ATOM 2527 N N . ALA A 1 318 ? -9.814 -20.584 -1.260 1.00 88.38 318 ALA A N 1
ATOM 2528 C CA . ALA A 1 318 ? -10.365 -20.936 0.040 1.00 88.38 318 ALA A CA 1
ATOM 2529 C C . ALA A 1 318 ? -10.123 -19.803 1.048 1.00 88.38 318 ALA A C 1
ATOM 2531 O O . ALA A 1 318 ? -11.071 -19.327 1.686 1.00 88.38 318 ALA A O 1
ATOM 2532 N N . ASN A 1 319 ? -8.885 -19.308 1.119 1.00 84.25 319 ASN A N 1
ATOM 2533 C CA . ASN A 1 319 ? -8.545 -18.150 1.940 1.00 84.25 319 ASN A CA 1
ATOM 2534 C C . ASN A 1 319 ? -9.114 -16.845 1.376 1.00 84.25 319 ASN A C 1
ATOM 2536 O O . ASN A 1 319 ? -9.542 -16.002 2.163 1.00 84.25 319 ASN A O 1
ATOM 2540 N N . LEU A 1 320 ? -9.252 -16.708 0.052 1.00 88.12 320 LEU A N 1
ATOM 2541 C CA . LEU A 1 320 ? -9.926 -15.562 -0.567 1.00 88.12 320 LEU A CA 1
ATOM 2542 C C . LEU A 1 320 ? -11.378 -15.456 -0.091 1.00 88.12 320 LEU A C 1
ATOM 2544 O O . LEU A 1 320 ? -11.805 -14.411 0.393 1.00 88.12 320 LEU A O 1
ATOM 2548 N N . ASN A 1 321 ? -12.131 -16.557 -0.130 1.00 87.69 321 ASN A N 1
ATOM 2549 C CA . ASN A 1 321 ? -13.503 -16.583 0.381 1.00 87.69 321 ASN A CA 1
ATOM 2550 C C . ASN A 1 321 ? -13.581 -16.312 1.893 1.00 87.69 321 ASN A C 1
ATOM 2552 O O . ASN A 1 321 ? -14.552 -15.714 2.361 1.00 87.69 321 ASN A O 1
ATOM 2556 N N . CYS A 1 322 ? -12.588 -16.756 2.671 1.00 83.75 322 CYS A N 1
ATOM 2557 C CA . CYS A 1 322 ? -12.510 -16.456 4.101 1.00 83.75 322 CYS A CA 1
ATOM 2558 C C . CYS A 1 322 ? -12.265 -14.959 4.347 1.00 83.75 322 CYS A C 1
ATOM 2560 O O . CYS A 1 322 ? -12.934 -14.358 5.192 1.00 83.75 322 CYS A O 1
ATOM 2562 N N . TYR A 1 323 ? -11.363 -14.359 3.566 1.00 80.88 323 TYR A N 1
ATOM 2563 C CA . TYR A 1 323 ? -11.075 -12.929 3.565 1.00 80.88 323 TYR A CA 1
ATOM 2564 C C . TYR A 1 323 ? -12.341 -12.129 3.241 1.00 80.88 323 TYR A C 1
ATOM 2566 O O . TYR A 1 323 ? -12.766 -11.316 4.056 1.00 80.88 323 TYR A O 1
ATOM 2574 N N . ILE A 1 324 ? -13.007 -12.421 2.116 1.00 79.06 324 ILE A N 1
ATOM 2575 C CA . ILE A 1 324 ? -14.227 -11.728 1.657 1.00 79.06 324 ILE A CA 1
ATOM 2576 C C . ILE A 1 324 ? -15.329 -11.754 2.725 1.00 79.06 324 ILE A C 1
ATOM 2578 O O . ILE A 1 324 ? -15.997 -10.751 2.957 1.00 79.06 324 ILE A O 1
ATOM 2582 N N . LYS A 1 325 ? -15.519 -12.890 3.412 1.00 79.56 325 LYS A N 1
ATOM 2583 C CA . LYS A 1 325 ? -16.521 -13.015 4.487 1.00 79.56 325 LYS A CA 1
ATOM 2584 C C . LYS A 1 325 ? -16.216 -12.127 5.691 1.00 79.56 325 LYS A C 1
ATOM 2586 O O . LYS A 1 325 ? -17.139 -11.613 6.315 1.00 79.56 325 LYS A O 1
ATOM 2591 N N . GLN A 1 326 ? -14.941 -11.995 6.049 1.00 73.25 326 GLN A N 1
ATOM 2592 C CA . GLN A 1 326 ? -14.495 -11.183 7.185 1.00 73.25 326 GLN A CA 1
ATOM 2593 C C . GLN A 1 326 ? -14.384 -9.695 6.829 1.00 73.25 326 GLN A C 1
ATOM 2595 O O . GLN A 1 326 ? -14.501 -8.837 7.706 1.00 73.25 326 GLN A O 1
ATOM 2600 N N . ARG A 1 327 ? -14.153 -9.398 5.548 1.00 69.88 327 ARG A N 1
ATOM 2601 C CA . ARG A 1 327 ? -13.913 -8.069 4.986 1.00 69.88 327 ARG A CA 1
ATOM 2602 C C . ARG A 1 327 ? -14.680 -7.891 3.667 1.00 69.88 327 ARG A C 1
ATOM 2604 O O . ARG A 1 327 ? -14.064 -7.860 2.601 1.00 69.88 327 ARG A O 1
ATOM 2611 N N . PRO A 1 328 ? -16.018 -7.763 3.705 1.00 62.62 328 PRO A N 1
ATOM 2612 C CA . PRO A 1 328 ? -16.777 -7.471 2.497 1.00 62.62 328 PRO A CA 1
ATOM 2613 C C . PRO A 1 328 ? -16.360 -6.091 1.971 1.00 62.62 328 PRO A C 1
ATOM 2615 O O . PRO A 1 328 ? -16.456 -5.111 2.706 1.00 62.62 328 PRO A O 1
ATOM 2618 N N . LEU A 1 329 ? -15.891 -6.020 0.720 1.00 55.97 329 LEU A N 1
ATOM 2619 C CA . LEU A 1 329 ? -15.531 -4.796 -0.024 1.00 55.97 329 LEU A CA 1
ATOM 2620 C C . LEU A 1 329 ? -14.266 -4.032 0.436 1.00 55.97 329 LEU A C 1
ATOM 2622 O O . LEU A 1 329 ? -13.767 -3.195 -0.315 1.00 55.97 329 LEU A O 1
ATOM 2626 N N . ASP A 1 330 ? -13.702 -4.338 1.608 1.00 55.00 330 ASP A N 1
ATOM 2627 C CA . ASP A 1 330 ? -12.501 -3.675 2.146 1.00 55.00 330 ASP A CA 1
ATOM 2628 C C . ASP A 1 330 ? -11.217 -4.165 1.443 1.00 55.00 330 ASP A C 1
ATOM 2630 O O . ASP A 1 330 ? -10.883 -5.354 1.472 1.00 55.00 330 ASP A O 1
ATOM 2634 N N . GLY A 1 331 ? -10.524 -3.251 0.757 1.00 53.66 331 GLY A N 1
ATOM 2635 C CA . GLY A 1 331 ? -9.365 -3.549 -0.099 1.00 53.66 331 GLY A CA 1
ATOM 2636 C C . GLY A 1 331 ? -9.696 -4.261 -1.418 1.00 53.66 331 GLY A C 1
ATOM 2637 O O . GLY A 1 331 ? -8.796 -4.495 -2.219 1.00 53.66 331 GLY A O 1
ATOM 2638 N N . ILE A 1 332 ? -10.970 -4.598 -1.654 1.00 57.72 332 ILE A N 1
ATOM 2639 C CA . ILE A 1 332 ? -11.425 -5.277 -2.873 1.00 57.72 332 ILE A CA 1
ATOM 2640 C C . ILE A 1 332 ? -11.876 -4.272 -3.932 1.00 57.72 332 ILE A C 1
ATOM 2642 O O . ILE A 1 332 ? -11.779 -4.629 -5.097 1.00 57.72 332 ILE A O 1
ATOM 2646 N N . ALA A 1 333 ? -12.331 -3.067 -3.546 1.00 53.91 333 ALA A N 1
ATOM 2647 C CA . ALA A 1 333 ? -12.929 -2.029 -4.403 1.00 53.91 333 ALA A CA 1
ATOM 2648 C C . ALA A 1 333 ? -12.015 -1.519 -5.553 1.00 53.91 333 ALA A C 1
ATOM 2650 O O . ALA A 1 333 ? -10.794 -1.494 -5.382 1.00 53.91 333 ALA A O 1
ATOM 2651 N N . PRO A 1 334 ? -12.593 -1.058 -6.691 1.00 49.81 334 PRO A N 1
ATOM 2652 C CA . PRO A 1 334 ? -11.835 -0.533 -7.824 1.00 49.81 334 PRO A CA 1
ATOM 2653 C C . PRO A 1 334 ? -10.998 0.649 -7.358 1.00 49.81 334 PRO A C 1
ATOM 2655 O O . PRO A 1 334 ? -11.539 1.594 -6.778 1.00 49.81 334 PRO A O 1
ATOM 2658 N N . CYS A 1 335 ? -9.705 0.628 -7.643 1.00 47.38 335 CYS A N 1
ATOM 2659 C CA . CYS A 1 335 ? -8.822 1.731 -7.314 1.00 47.38 335 CYS A CA 1
ATOM 2660 C C . CYS A 1 335 ? -8.221 2.352 -8.579 1.00 47.38 335 CYS A C 1
ATOM 2662 O O . CYS A 1 335 ? -7.840 1.646 -9.508 1.00 47.38 335 CYS A O 1
ATOM 2664 N N . ASP A 1 336 ? -8.053 3.677 -8.579 1.00 40.09 336 ASP A N 1
ATOM 2665 C CA . ASP A 1 336 ? -7.356 4.415 -9.639 1.00 40.09 336 ASP A CA 1
ATOM 2666 C C . ASP A 1 336 ? -5.835 4.111 -9.705 1.00 40.09 336 ASP A C 1
ATOM 2668 O O . ASP A 1 336 ? -5.156 4.550 -10.637 1.00 40.09 336 ASP A O 1
ATOM 2672 N N . SER A 1 337 ? -5.283 3.361 -8.738 1.00 49.53 337 SER A N 1
ATOM 2673 C CA . SER A 1 337 ? -3.876 2.931 -8.684 1.00 49.53 337 SER A CA 1
ATOM 2674 C C . SER A 1 337 ? -3.718 1.466 -9.117 1.00 49.53 337 SER A C 1
ATOM 2676 O O . SER A 1 337 ? -3.829 0.530 -8.325 1.00 49.53 337 SER A O 1
ATOM 2678 N N . TYR A 1 338 ? -3.427 1.289 -10.406 1.00 50.41 338 TYR A N 1
ATOM 2679 C CA . TYR A 1 338 ? -3.427 0.016 -11.137 1.00 50.41 338 TYR A CA 1
ATOM 2680 C C . TYR A 1 338 ? -2.594 -1.158 -10.567 1.00 50.41 338 TYR A C 1
ATOM 2682 O O . TYR A 1 338 ? -3.062 -2.287 -10.693 1.00 50.41 338 TYR A O 1
ATOM 2690 N N . PRO A 1 339 ? -1.412 -0.988 -9.934 1.00 54.53 339 PRO A N 1
ATOM 2691 C CA . PRO A 1 339 ? -0.652 -2.139 -9.426 1.00 54.53 339 PRO A CA 1
ATOM 2692 C C . PRO A 1 339 ? -1.215 -2.746 -8.128 1.00 54.53 339 PRO A C 1
ATOM 2694 O O . PRO A 1 339 ? -0.720 -3.780 -7.684 1.00 54.53 339 PRO A O 1
ATOM 2697 N N . TYR A 1 340 ? -2.245 -2.138 -7.528 1.00 59.06 340 TYR A N 1
ATOM 2698 C CA . TYR A 1 340 ? -2.822 -2.581 -6.253 1.00 59.06 340 TYR A CA 1
ATOM 2699 C C . TYR A 1 340 ? -4.279 -3.062 -6.363 1.00 59.06 340 TYR A C 1
ATOM 2701 O O . TYR A 1 340 ? -4.870 -3.417 -5.344 1.00 59.06 340 TYR A O 1
ATOM 2709 N N . ASP A 1 341 ? -4.865 -3.122 -7.564 1.00 72.81 341 ASP A N 1
ATOM 2710 C CA . ASP A 1 341 ? -6.216 -3.667 -7.774 1.00 72.81 341 ASP A CA 1
ATOM 2711 C C . ASP A 1 341 ? -6.189 -5.215 -7.751 1.00 72.81 341 ASP A C 1
ATOM 2713 O O . ASP A 1 341 ? -5.514 -5.823 -8.589 1.00 72.81 341 ASP A O 1
ATOM 2717 N N . PRO A 1 342 ? -6.921 -5.891 -6.841 1.00 78.62 342 PRO A N 1
ATOM 2718 C CA . PRO A 1 342 ? -6.959 -7.354 -6.774 1.00 78.62 342 PRO A CA 1
ATOM 2719 C C . PRO A 1 342 ? -7.448 -8.049 -8.054 1.00 78.62 342 PRO A C 1
ATOM 2721 O O . PRO A 1 342 ? -6.983 -9.150 -8.344 1.00 78.62 342 PRO A O 1
ATOM 2724 N N . ILE A 1 343 ? -8.350 -7.442 -8.838 1.00 80.56 343 ILE A N 1
ATOM 2725 C CA . ILE A 1 343 ? -8.802 -7.995 -10.129 1.00 80.56 343 ILE A CA 1
ATOM 2726 C C . ILE A 1 343 ? -7.651 -7.948 -11.137 1.00 80.56 343 ILE A C 1
ATOM 2728 O O . ILE A 1 343 ? -7.397 -8.931 -11.837 1.00 80.56 343 ILE A O 1
ATOM 2732 N N . TYR A 1 344 ? -6.936 -6.821 -11.192 1.00 79.56 344 TYR A N 1
ATOM 2733 C CA . TYR A 1 344 ? -5.770 -6.671 -12.059 1.00 79.56 344 TYR A CA 1
ATOM 2734 C C . TYR A 1 344 ? -4.666 -7.658 -11.669 1.00 79.56 344 TYR A C 1
ATOM 2736 O O . TYR A 1 344 ? -4.160 -8.376 -12.528 1.00 79.56 344 TYR A O 1
ATOM 2744 N N . VAL A 1 345 ? -4.351 -7.762 -10.373 1.00 80.94 345 VAL A N 1
ATOM 2745 C CA . VAL A 1 345 ? -3.357 -8.709 -9.845 1.00 80.94 345 VAL A CA 1
ATOM 2746 C C . VAL A 1 345 ? -3.744 -10.152 -10.169 1.00 80.94 345 VAL A C 1
ATOM 2748 O O . VAL A 1 345 ? -2.881 -10.929 -10.577 1.00 80.94 345 VAL A O 1
ATOM 2751 N N . ALA A 1 346 ? -5.025 -10.520 -10.055 1.00 87.38 346 ALA A N 1
ATOM 2752 C CA . ALA A 1 346 ? -5.495 -11.856 -10.415 1.00 87.38 346 ALA A CA 1
ATOM 2753 C C . ALA A 1 346 ? -5.313 -12.154 -11.913 1.00 87.38 346 ALA A C 1
ATOM 2755 O O . ALA A 1 346 ? -4.872 -13.247 -12.270 1.00 87.38 346 ALA A O 1
ATOM 2756 N N . ALA A 1 347 ? -5.609 -11.183 -12.786 1.00 86.44 347 ALA A N 1
ATOM 2757 C CA . ALA A 1 347 ? -5.407 -11.319 -14.227 1.00 86.44 347 ALA A CA 1
ATOM 2758 C C . ALA A 1 347 ? -3.917 -11.401 -14.602 1.00 86.44 347 ALA A C 1
ATOM 2760 O O . ALA A 1 347 ? -3.531 -12.260 -15.393 1.00 86.44 347 ALA A O 1
ATOM 2761 N N . GLN A 1 348 ? -3.087 -10.549 -13.997 1.00 84.50 348 GLN A N 1
ATOM 2762 C CA . GLN A 1 348 ? -1.639 -10.501 -14.196 1.00 84.50 348 GLN A CA 1
ATOM 2763 C C . GLN A 1 348 ? -0.945 -11.794 -13.746 1.00 84.50 348 GLN A C 1
ATOM 2765 O O . GLN A 1 348 ? -0.030 -12.257 -14.415 1.00 84.50 348 GLN A O 1
ATOM 2770 N N . SER A 1 349 ? -1.385 -12.371 -12.623 1.00 85.00 349 SER A N 1
ATOM 2771 C CA . SER A 1 349 ? -0.724 -13.517 -11.976 1.00 85.00 349 SER A CA 1
ATOM 2772 C C . SER A 1 349 ? -1.218 -14.878 -12.467 1.00 85.00 349 SER A C 1
ATOM 2774 O O . SER A 1 349 ? -0.766 -15.905 -11.965 1.00 85.00 349 SER A O 1
ATOM 2776 N N . GLY A 1 350 ? -2.190 -14.913 -13.382 1.00 87.94 350 GLY A N 1
ATOM 2777 C CA . GLY A 1 350 ? -2.755 -16.181 -13.850 1.00 87.94 350 GLY A CA 1
ATOM 2778 C C . GLY A 1 350 ? -3.773 -16.826 -12.919 1.00 87.94 350 GLY A C 1
ATOM 2779 O O . GLY A 1 350 ? -4.218 -17.947 -13.174 1.00 87.94 350 GLY A O 1
ATOM 2780 N N . SER A 1 351 ? -4.164 -16.143 -11.845 1.00 93.00 351 SER A N 1
ATOM 2781 C CA . SER A 1 351 ? -5.040 -16.662 -10.794 1.00 93.00 351 SER A CA 1
ATOM 2782 C C . SER A 1 351 ? -6.501 -16.693 -11.245 1.00 93.00 351 SER A C 1
ATOM 2784 O O . SER A 1 351 ? -7.347 -15.961 -10.733 1.00 93.00 351 SER A O 1
ATOM 2786 N N . THR A 1 352 ? -6.799 -17.523 -12.249 1.00 92.88 352 THR A N 1
ATOM 2787 C CA . THR A 1 352 ? -8.085 -17.556 -12.965 1.00 92.88 352 THR A CA 1
ATOM 2788 C C . THR A 1 352 ? -9.266 -17.845 -12.034 1.00 92.88 352 THR A C 1
ATOM 2790 O O . THR A 1 352 ? -10.354 -17.299 -12.224 1.00 92.88 352 THR A O 1
ATOM 2793 N N . ASP A 1 353 ? -9.081 -18.684 -11.012 1.00 93.62 353 ASP A N 1
ATOM 2794 C CA . ASP A 1 353 ? -10.164 -19.030 -10.089 1.00 93.62 353 ASP A CA 1
ATOM 2795 C C . ASP A 1 353 ? -10.439 -17.906 -9.090 1.00 93.62 353 ASP A C 1
ATOM 2797 O O . ASP A 1 353 ? -11.601 -17.555 -8.874 1.00 93.62 353 ASP A O 1
ATOM 2801 N N . SER A 1 354 ? -9.391 -17.284 -8.546 1.00 91.81 354 SER A N 1
ATOM 2802 C CA . SER A 1 354 ? -9.513 -16.062 -7.748 1.00 91.81 354 SER A CA 1
ATOM 2803 C C . SER A 1 354 ? -10.127 -14.924 -8.562 1.00 91.81 354 SER A C 1
ATOM 2805 O O . SER A 1 354 ? -11.036 -14.254 -8.077 1.00 91.81 354 SER A O 1
ATOM 2807 N N . LEU A 1 355 ? -9.710 -14.748 -9.822 1.00 89.62 355 LEU A N 1
ATOM 2808 C CA . LEU A 1 355 ? -10.293 -13.772 -10.743 1.00 89.62 355 LEU A CA 1
ATOM 2809 C C . LEU A 1 355 ? -11.790 -14.028 -10.942 1.00 89.62 355 LEU A C 1
ATOM 2811 O O . LEU A 1 355 ? -12.571 -13.083 -10.926 1.00 89.62 355 LEU A O 1
ATOM 2815 N N . ARG A 1 356 ? -12.212 -15.291 -11.079 1.00 89.69 356 ARG A N 1
ATOM 2816 C CA . ARG A 1 356 ? -13.633 -15.650 -11.183 1.00 89.69 356 ARG A CA 1
ATOM 2817 C C . ARG A 1 356 ? -14.413 -15.248 -9.935 1.00 89.69 356 ARG A C 1
ATOM 2819 O O . ARG A 1 356 ? -15.440 -14.599 -10.071 1.00 89.69 356 ARG A O 1
ATOM 2826 N N . VAL A 1 357 ? -13.913 -15.578 -8.741 1.00 88.31 357 VAL A N 1
ATOM 2827 C CA . VAL A 1 357 ? -14.559 -15.203 -7.469 1.00 88.31 357 VAL A CA 1
ATOM 2828 C C . VAL A 1 357 ? -14.676 -13.688 -7.335 1.00 88.31 357 VAL A C 1
ATOM 2830 O O . VAL A 1 357 ? -15.738 -13.188 -6.976 1.00 88.31 357 VAL A O 1
ATOM 2833 N N . LEU A 1 358 ? -13.601 -12.959 -7.642 1.00 84.00 358 LEU A N 1
ATOM 2834 C CA . LEU A 1 358 ? -13.601 -11.501 -7.607 1.00 84.00 358 LEU A CA 1
ATOM 2835 C C . LEU A 1 358 ? -14.616 -10.942 -8.609 1.00 84.00 358 LEU A C 1
ATOM 2837 O O . LEU A 1 358 ? -15.482 -10.172 -8.215 1.00 84.00 358 LEU A O 1
ATOM 2841 N N . LEU A 1 359 ? -14.591 -11.373 -9.872 1.00 80.00 359 LEU A N 1
ATOM 2842 C CA . LEU A 1 359 ? -15.561 -10.918 -10.868 1.00 80.00 359 LEU A CA 1
ATOM 2843 C C . LEU A 1 359 ? -16.998 -11.217 -10.441 1.00 80.00 359 LEU A C 1
ATOM 2845 O O . LEU A 1 359 ? -17.815 -10.311 -10.506 1.00 80.00 359 LEU A O 1
ATOM 2849 N N . ASP A 1 3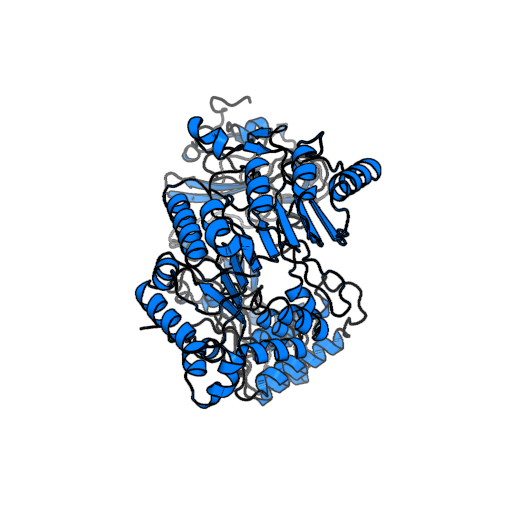60 ? -17.298 -12.416 -9.937 1.00 79.88 360 ASP A N 1
ATOM 2850 C CA . ASP A 1 360 ? -18.647 -12.801 -9.500 1.00 79.88 360 ASP A CA 1
ATOM 2851 C C . ASP A 1 360 ? -19.159 -11.926 -8.337 1.00 79.88 360 ASP A C 1
ATOM 2853 O O . ASP A 1 360 ? -20.338 -11.565 -8.308 1.00 79.88 360 ASP A O 1
ATOM 2857 N N . LEU A 1 361 ? -18.281 -11.516 -7.410 1.00 74.06 361 LEU A N 1
ATOM 2858 C CA . LEU A 1 361 ? -18.619 -10.514 -6.387 1.00 74.06 361 LEU A CA 1
ATOM 2859 C C . LEU A 1 361 ? -18.956 -9.153 -7.003 1.00 74.06 361 LEU A C 1
ATOM 2861 O O . LEU A 1 361 ? -19.857 -8.459 -6.540 1.00 74.06 361 LEU A O 1
ATOM 2865 N N . TYR A 1 362 ? -18.240 -8.779 -8.058 1.00 68.81 362 TYR A N 1
ATOM 2866 C CA . TYR A 1 362 ? -18.384 -7.504 -8.746 1.00 68.81 362 TYR A CA 1
ATOM 2867 C C . TYR A 1 362 ? -19.559 -7.446 -9.730 1.00 68.81 362 TYR A C 1
ATOM 2869 O O . TYR A 1 362 ? -20.147 -6.375 -9.912 1.00 68.81 362 TYR A O 1
ATOM 2877 N N . GLU A 1 363 ? -19.940 -8.561 -10.360 1.00 65.94 363 GLU A N 1
ATOM 2878 C CA . GLU A 1 363 ? -21.105 -8.635 -11.255 1.00 65.94 363 GLU A CA 1
ATOM 2879 C C . GLU A 1 363 ? -22.411 -8.407 -10.487 1.00 65.94 363 GLU A C 1
ATOM 2881 O O . GLU A 1 363 ? -23.380 -7.901 -11.054 1.00 65.94 363 GLU A O 1
ATOM 2886 N N . ALA A 1 364 ? -22.421 -8.720 -9.188 1.00 55.72 364 ALA A N 1
ATOM 2887 C CA . ALA A 1 364 ? -23.551 -8.465 -8.307 1.00 55.72 364 ALA A CA 1
ATOM 2888 C C . ALA A 1 364 ? -23.787 -6.963 -8.036 1.00 55.72 364 ALA A C 1
ATOM 2890 O O . ALA A 1 364 ? -24.910 -6.594 -7.688 1.00 55.72 364 ALA A O 1
ATOM 2891 N N . GLU A 1 365 ? -22.778 -6.093 -8.213 1.00 52.19 365 GLU A N 1
ATOM 2892 C CA . GLU A 1 365 ? -22.850 -4.702 -7.736 1.00 52.19 365 GLU A CA 1
ATOM 2893 C C . GLU A 1 365 ? -22.362 -3.610 -8.724 1.00 52.19 365 GLU A C 1
ATOM 2895 O O . GLU A 1 365 ? -22.918 -2.512 -8.689 1.00 52.19 365 GLU A O 1
ATOM 2900 N N . TYR A 1 366 ? -21.390 -3.843 -9.628 1.00 50.72 366 TYR A N 1
ATOM 2901 C CA . TYR A 1 366 ? -20.660 -2.725 -10.277 1.00 50.72 366 TYR A CA 1
ATOM 2902 C C . TYR A 1 366 ? -20.179 -2.893 -11.738 1.00 50.72 366 TYR A C 1
ATOM 2904 O O . TYR A 1 366 ? -19.677 -1.921 -12.310 1.00 50.72 366 TYR A O 1
ATOM 2912 N N . LEU A 1 367 ? -20.349 -4.040 -12.413 1.00 48.28 367 LEU A N 1
ATOM 2913 C CA . LEU A 1 367 ? -19.781 -4.237 -13.770 1.00 48.28 367 LEU A CA 1
ATOM 2914 C C . LEU A 1 367 ? -20.264 -3.247 -14.854 1.00 48.28 367 LEU A C 1
ATOM 2916 O O . LEU A 1 367 ? -19.553 -3.013 -15.834 1.00 48.28 367 LEU A O 1
ATOM 2920 N N . GLN A 1 368 ? -21.423 -2.601 -14.680 1.00 48.06 368 GLN A N 1
ATOM 2921 C CA . GLN A 1 368 ? -21.852 -1.540 -15.600 1.00 48.06 368 GLN A CA 1
ATOM 2922 C C . GLN A 1 368 ? -20.934 -0.308 -15.568 1.00 48.06 368 GLN A C 1
ATOM 2924 O O . GLN A 1 368 ? -20.842 0.381 -16.580 1.00 48.06 368 GLN A O 1
ATOM 2929 N N . ILE A 1 369 ? -20.234 -0.029 -14.464 1.00 44.81 369 ILE A N 1
ATOM 2930 C CA . ILE A 1 369 ? -19.335 1.131 -14.323 1.00 44.81 369 ILE A CA 1
ATOM 2931 C C . ILE A 1 369 ? -17.985 0.873 -15.008 1.00 44.81 369 ILE A C 1
ATOM 2933 O O . ILE A 1 369 ? -17.470 1.752 -15.696 1.00 44.81 369 ILE A O 1
ATOM 2937 N N . TYR A 1 370 ? -17.471 -0.357 -14.935 1.00 48.97 370 TYR A N 1
ATOM 2938 C CA . TYR A 1 370 ? -16.245 -0.755 -15.633 1.00 48.97 370 TYR A CA 1
ATOM 2939 C C . TYR A 1 370 ? -16.404 -0.768 -17.158 1.00 48.97 370 TYR A C 1
ATOM 2941 O O . TYR A 1 370 ? -15.547 -0.257 -17.873 1.00 48.97 370 TYR A O 1
ATOM 2949 N N . ALA A 1 371 ? -17.531 -1.276 -17.668 1.00 45.25 371 ALA A N 1
ATOM 2950 C CA . ALA A 1 371 ? -17.807 -1.312 -19.106 1.00 45.25 371 ALA A CA 1
ATOM 2951 C C . ALA A 1 371 ? -18.183 0.063 -19.706 1.00 45.25 371 ALA A C 1
ATOM 2953 O O . ALA A 1 371 ? -18.160 0.233 -20.925 1.00 45.25 371 ALA A O 1
ATOM 2954 N N . SER A 1 372 ? -18.566 1.047 -18.878 1.00 40.09 372 SER A N 1
ATOM 2955 C CA . SER A 1 372 ? -19.075 2.353 -19.335 1.00 40.09 372 SER A CA 1
ATOM 2956 C C . SER A 1 372 ? -18.095 3.518 -19.190 1.00 40.09 372 SER A C 1
ATOM 2958 O O . SER A 1 372 ? -18.408 4.620 -19.657 1.00 40.09 372 SER A O 1
ATOM 2960 N N . ASN A 1 373 ? -16.902 3.296 -18.625 1.00 43.16 373 ASN A N 1
ATOM 2961 C CA . ASN A 1 373 ? -15.883 4.331 -18.451 1.00 43.16 373 ASN A CA 1
ATOM 2962 C C . ASN A 1 373 ? -15.191 4.671 -19.792 1.00 43.16 373 ASN A C 1
ATOM 2964 O O . ASN A 1 373 ? -14.061 4.296 -20.078 1.00 43.16 373 ASN A O 1
ATOM 2968 N N . LYS A 1 374 ? -15.916 5.417 -20.635 1.00 37.94 374 LYS A N 1
ATOM 2969 C CA . LYS A 1 374 ? -15.575 5.875 -21.998 1.00 37.94 374 LYS A CA 1
ATOM 2970 C C . LYS A 1 374 ? -14.404 6.871 -22.097 1.00 37.94 374 LYS A C 1
ATOM 2972 O O . LYS A 1 374 ? -14.203 7.462 -23.158 1.00 37.94 374 LYS A O 1
ATOM 2977 N N . ASN A 1 375 ? -13.629 7.072 -21.034 1.00 36.66 375 ASN A N 1
ATOM 2978 C CA . ASN A 1 375 ? -12.541 8.049 -20.995 1.00 36.66 375 ASN A CA 1
ATOM 2979 C C . ASN A 1 375 ? -11.164 7.369 -21.024 1.00 36.66 375 ASN A C 1
ATOM 2981 O O . ASN A 1 375 ? -10.411 7.452 -20.065 1.00 36.66 375 ASN A O 1
ATOM 2985 N N . GLY A 1 376 ? -10.827 6.725 -22.146 1.00 39.12 376 GLY A N 1
ATOM 2986 C CA . GLY A 1 376 ? -9.451 6.609 -22.664 1.00 39.12 376 GLY A CA 1
ATOM 2987 C C . GLY A 1 376 ? -8.371 5.929 -21.808 1.00 39.12 376 GLY A C 1
ATOM 2988 O O . GLY A 1 376 ? -7.205 5.982 -22.185 1.00 39.12 376 GLY A O 1
ATOM 2989 N N . SER A 1 377 ? -8.710 5.303 -20.685 1.00 44.03 377 SER A N 1
ATOM 2990 C CA . SER A 1 377 ? -7.824 4.396 -19.955 1.00 44.03 377 SER A CA 1
ATOM 2991 C C . SER A 1 377 ? -8.566 3.100 -19.687 1.00 44.03 377 SER A C 1
ATOM 2993 O O . SER A 1 377 ? -9.074 2.871 -18.590 1.00 44.03 377 SER A O 1
ATOM 2995 N N . GLU A 1 378 ? -8.702 2.300 -20.739 1.00 51.09 378 GLU A N 1
ATOM 2996 C CA . GLU A 1 378 ? -9.257 0.956 -20.655 1.00 51.09 378 GLU A CA 1
ATOM 2997 C C . GLU A 1 378 ? -8.318 0.110 -19.786 1.00 51.09 378 GLU A C 1
ATOM 2999 O O . GLU A 1 378 ? -7.158 -0.122 -20.128 1.00 51.09 378 GLU A O 1
ATOM 3004 N N . LEU A 1 379 ? -8.806 -0.296 -18.616 1.00 53.03 379 LEU A N 1
ATOM 3005 C CA . LEU A 1 379 ? -8.136 -1.214 -17.701 1.00 53.03 379 LEU A CA 1
ATOM 3006 C C . LEU A 1 379 ? -8.198 -2.610 -18.348 1.00 53.03 379 LEU A C 1
ATOM 3008 O O . LEU A 1 379 ? -9.146 -3.364 -18.139 1.00 53.03 379 LEU A O 1
ATOM 3012 N N . SER A 1 380 ? -7.257 -2.915 -19.247 1.00 70.00 380 SER A N 1
ATOM 3013 C CA . SER A 1 380 ? -7.309 -4.142 -20.050 1.00 70.00 380 SER A CA 1
ATOM 3014 C C . SER A 1 380 ? -6.751 -5.331 -19.263 1.00 70.00 380 SER A C 1
ATOM 3016 O O . SER A 1 380 ? -5.563 -5.646 -19.338 1.00 70.00 380 SER A O 1
ATOM 3018 N N . LEU A 1 381 ? -7.629 -6.020 -18.520 1.00 79.44 381 LEU A N 1
ATOM 3019 C CA . LEU A 1 381 ? -7.329 -7.314 -17.878 1.00 79.44 381 LEU A CA 1
ATOM 3020 C C . LEU A 1 381 ? -6.746 -8.314 -18.886 1.00 79.44 381 LEU A C 1
ATOM 3022 O O . LEU A 1 381 ? -5.848 -9.087 -18.561 1.00 79.44 381 LEU A O 1
ATOM 3026 N N . LEU A 1 382 ? -7.234 -8.249 -20.129 1.00 83.56 382 LEU A N 1
ATOM 3027 C CA . LEU A 1 382 ? -6.737 -9.044 -21.242 1.00 83.56 382 LEU A CA 1
ATOM 3028 C C . LEU A 1 382 ? -5.277 -8.707 -21.574 1.00 83.56 382 LEU A C 1
ATOM 3030 O O . LEU A 1 382 ? -4.476 -9.623 -21.714 1.00 83.56 382 LEU A O 1
ATOM 3034 N N . ASN A 1 383 ? -4.905 -7.424 -21.661 1.00 83.38 383 ASN A N 1
ATOM 3035 C CA . ASN A 1 383 ? -3.515 -7.028 -21.916 1.00 83.38 383 ASN A CA 1
ATOM 3036 C C . ASN A 1 383 ? -2.594 -7.450 -20.764 1.00 83.38 383 ASN A C 1
ATOM 3038 O O . ASN A 1 383 ? -1.500 -7.937 -21.029 1.00 83.38 383 ASN A O 1
ATOM 3042 N N . ALA A 1 384 ? -3.039 -7.314 -19.509 1.00 82.00 384 ALA A N 1
ATOM 3043 C CA . ALA A 1 384 ? -2.265 -7.720 -18.334 1.00 82.00 384 ALA A CA 1
ATOM 3044 C C . ALA A 1 384 ? -1.985 -9.232 -18.320 1.00 82.00 384 ALA A C 1
ATOM 3046 O O . ALA A 1 384 ? -0.841 -9.649 -18.127 1.00 82.00 384 ALA A O 1
ATOM 3047 N N . ALA A 1 385 ? -3.012 -10.042 -18.593 1.00 87.88 385 ALA A N 1
ATOM 3048 C CA . ALA A 1 385 ? -2.877 -11.487 -18.740 1.00 87.88 385 ALA A CA 1
ATOM 3049 C C . ALA A 1 385 ? -1.961 -11.848 -19.927 1.00 87.88 385 ALA A C 1
ATOM 3051 O O . ALA A 1 385 ? -1.067 -12.683 -19.792 1.00 87.88 385 ALA A O 1
ATOM 3052 N N . CYS A 1 386 ? -2.115 -11.168 -21.071 1.00 89.00 386 CYS A N 1
ATOM 3053 C CA . CYS A 1 386 ? -1.258 -11.367 -22.240 1.00 89.00 386 CYS A CA 1
ATOM 3054 C C . CYS A 1 386 ? 0.214 -11.028 -21.966 1.00 89.00 386 CYS A C 1
ATOM 3056 O O . CYS A 1 386 ? 1.087 -11.798 -22.349 1.00 89.00 386 CYS A O 1
ATOM 3058 N N . ALA A 1 387 ? 0.505 -9.916 -21.288 1.00 84.56 387 ALA A N 1
ATOM 3059 C CA . ALA A 1 387 ? 1.873 -9.478 -20.998 1.00 84.56 387 ALA A CA 1
ATOM 3060 C C . ALA A 1 387 ? 2.667 -10.510 -20.183 1.00 84.56 387 ALA A C 1
ATOM 3062 O O . ALA A 1 387 ? 3.875 -10.642 -20.356 1.00 84.56 387 ALA A O 1
ATOM 3063 N N . ASN A 1 388 ? 1.972 -11.265 -19.328 1.00 83.94 388 ASN A N 1
ATOM 3064 C CA . ASN A 1 388 ? 2.567 -12.256 -18.433 1.00 83.94 388 ASN A CA 1
ATOM 3065 C C . ASN A 1 388 ? 2.446 -13.692 -18.967 1.00 83.94 388 ASN A C 1
ATOM 3067 O O . ASN A 1 388 ? 2.866 -14.632 -18.302 1.00 83.94 388 ASN A O 1
ATOM 3071 N N . GLY A 1 389 ? 1.913 -13.893 -20.177 1.00 87.25 389 GLY A N 1
ATOM 3072 C CA . GLY A 1 389 ? 1.810 -15.229 -20.771 1.00 87.25 389 GLY A CA 1
ATOM 3073 C C . GLY A 1 389 ? 0.673 -16.090 -20.215 1.00 87.25 389 GLY A C 1
ATOM 3074 O O . GLY A 1 389 ? 0.727 -17.312 -20.342 1.00 87.25 389 GLY A O 1
ATOM 3075 N N . GLU A 1 390 ? -0.348 -15.489 -19.597 1.00 90.06 390 GLU A N 1
ATOM 3076 C CA . GLU A 1 390 ? -1.427 -16.173 -18.872 1.00 90.06 390 GLU A CA 1
ATOM 3077 C C . GLU A 1 390 ? -2.501 -16.789 -19.783 1.00 90.06 390 GLU A C 1
ATOM 3079 O O . GLU A 1 390 ? -3.659 -16.377 -19.768 1.00 90.06 390 GLU A O 1
ATOM 3084 N N . LEU A 1 391 ? -2.130 -17.806 -20.575 1.00 91.44 391 LEU A N 1
ATOM 3085 C CA . LEU A 1 391 ? -2.983 -18.424 -21.605 1.00 91.44 391 LEU A CA 1
ATOM 3086 C C . LEU A 1 391 ? -4.378 -18.850 -21.107 1.00 91.44 391 LEU A C 1
ATOM 3088 O O . LEU A 1 391 ? -5.376 -18.566 -21.772 1.00 91.44 391 LEU A O 1
ATOM 3092 N N . GLU A 1 392 ? -4.469 -19.530 -19.962 1.00 91.38 392 GLU A N 1
ATOM 3093 C CA . GLU A 1 392 ? -5.758 -19.985 -19.413 1.00 91.38 392 GLU A CA 1
ATOM 3094 C C . GLU A 1 392 ? -6.635 -18.806 -18.964 1.00 91.38 392 GLU A C 1
ATOM 3096 O O . GLU A 1 392 ? -7.824 -18.762 -19.287 1.00 91.38 392 GLU A O 1
ATOM 3101 N N . THR A 1 393 ? -6.045 -17.790 -18.328 1.00 90.75 393 THR A N 1
ATOM 3102 C CA . THR A 1 393 ? -6.743 -16.545 -17.977 1.00 90.75 393 THR A CA 1
ATOM 3103 C C . THR A 1 393 ? -7.213 -15.801 -19.228 1.00 90.75 393 THR A C 1
ATOM 3105 O O . THR A 1 393 ? -8.352 -15.341 -19.281 1.00 90.75 393 THR A O 1
ATOM 3108 N N . VAL A 1 394 ? -6.377 -15.716 -20.269 1.00 91.25 394 VAL A N 1
ATOM 3109 C CA . VAL A 1 394 ? -6.726 -15.096 -21.559 1.00 91.25 394 VAL A CA 1
ATOM 3110 C C . VAL A 1 394 ? -7.913 -15.811 -22.205 1.00 91.25 394 VAL A C 1
ATOM 3112 O O . VAL A 1 394 ? -8.840 -15.152 -22.678 1.00 91.25 394 VAL A O 1
ATOM 3115 N N . ARG A 1 395 ? -7.933 -17.150 -22.195 1.00 92.12 395 ARG A N 1
ATOM 3116 C CA . ARG A 1 395 ? -9.090 -17.934 -22.658 1.00 92.12 395 ARG A CA 1
ATOM 3117 C C . ARG A 1 395 ? -10.332 -17.622 -21.839 1.00 92.12 395 ARG A C 1
ATOM 3119 O O . ARG A 1 395 ? -11.351 -17.272 -22.420 1.00 92.12 395 ARG A O 1
ATOM 3126 N N . PHE A 1 396 ? -10.228 -17.667 -20.513 1.00 90.81 396 PHE A N 1
ATOM 3127 C CA . PHE A 1 396 ? -11.333 -17.353 -19.611 1.00 90.81 396 PHE A CA 1
ATOM 3128 C C . PHE A 1 396 ? -11.934 -15.961 -19.870 1.00 90.81 396 PHE A C 1
ATOM 3130 O O . PHE A 1 396 ? -13.155 -15.830 -19.939 1.00 90.81 396 PHE A O 1
ATOM 3137 N N . LEU A 1 397 ? -11.097 -14.936 -20.059 1.00 86.62 397 LEU A N 1
ATOM 3138 C CA . LEU A 1 397 ? -11.543 -13.567 -20.338 1.00 86.62 397 LEU A CA 1
ATOM 3139 C C . LEU A 1 397 ? -12.247 -13.436 -21.698 1.00 86.62 397 LEU A C 1
ATOM 3141 O O . LEU A 1 397 ? -13.254 -12.731 -21.802 1.00 86.62 397 LEU A O 1
ATOM 3145 N N . LEU A 1 398 ? -11.727 -14.110 -22.730 1.00 85.38 398 LEU A N 1
ATOM 3146 C CA . LEU A 1 398 ? -12.273 -14.073 -24.092 1.00 85.38 398 LEU A CA 1
ATOM 3147 C C . LEU A 1 398 ? -13.527 -14.941 -24.270 1.00 85.38 398 LEU A C 1
ATOM 3149 O O . LEU A 1 398 ? -14.352 -14.628 -25.127 1.00 85.38 398 LEU A O 1
ATOM 3153 N N . ASP A 1 399 ? -13.658 -16.019 -23.497 1.00 87.44 399 ASP A N 1
ATOM 3154 C CA . ASP A 1 399 ? -14.758 -16.985 -23.596 1.00 87.44 399 ASP A CA 1
ATOM 3155 C C . ASP A 1 399 ? -15.961 -16.624 -22.695 1.00 87.44 399 ASP A C 1
ATOM 3157 O O . ASP A 1 399 ? -17.008 -17.269 -22.788 1.00 87.44 399 ASP A O 1
ATOM 3161 N N . ARG A 1 400 ? -15.843 -15.604 -21.825 1.00 79.62 400 ARG A N 1
ATOM 3162 C CA . ARG A 1 400 ? -16.948 -15.113 -20.973 1.00 79.62 400 ARG A CA 1
ATOM 3163 C C . ARG A 1 400 ? -18.043 -14.433 -21.813 1.00 79.62 400 ARG A C 1
ATOM 3165 O O . ARG A 1 400 ? -17.771 -13.876 -22.874 1.00 79.62 400 ARG A O 1
ATOM 3172 N N . ASP A 1 401 ? -19.281 -14.442 -21.311 1.00 73.38 401 ASP A N 1
ATOM 3173 C CA . ASP A 1 401 ? -20.432 -13.747 -21.905 1.00 73.38 401 ASP A CA 1
ATOM 3174 C C . ASP A 1 401 ? -21.038 -12.730 -20.905 1.00 73.38 401 ASP A C 1
ATOM 3176 O O . ASP A 1 401 ? -21.608 -13.159 -19.898 1.00 73.38 401 ASP A O 1
ATOM 3180 N N . PRO A 1 402 ? -20.926 -11.403 -21.139 1.00 68.81 402 PRO A N 1
ATOM 3181 C CA . PRO A 1 402 ? -20.181 -10.774 -22.230 1.00 68.81 402 PRO A CA 1
ATOM 3182 C C . PRO A 1 402 ? -18.655 -10.896 -22.032 1.00 68.81 402 PRO A C 1
ATOM 3184 O O . PRO A 1 402 ? -18.187 -10.993 -20.893 1.00 68.81 402 PRO A O 1
ATOM 3187 N N . PRO A 1 403 ? -17.859 -10.852 -23.115 1.00 69.38 403 PRO A N 1
ATOM 3188 C CA . PRO A 1 403 ? -16.405 -10.932 -23.017 1.00 69.38 403 PRO A CA 1
ATOM 3189 C C . PRO A 1 403 ? -15.838 -9.706 -22.289 1.00 69.38 403 PRO A C 1
ATOM 3191 O O . PRO A 1 403 ? -16.212 -8.564 -22.573 1.00 69.38 403 PRO A O 1
ATOM 3194 N N . LEU A 1 404 ? -14.910 -9.940 -21.357 1.00 70.00 404 LEU A N 1
ATOM 3195 C CA . LEU A 1 404 ? -14.285 -8.899 -20.531 1.00 70.00 404 LEU A CA 1
ATOM 3196 C C . LEU A 1 404 ? -12.987 -8.407 -21.177 1.00 70.00 404 LEU A C 1
ATOM 3198 O O . LEU A 1 404 ? -11.881 -8.618 -20.680 1.00 70.00 404 LEU A O 1
ATOM 3202 N N . GLY A 1 405 ? -13.159 -7.761 -22.328 1.00 67.19 405 GLY A N 1
ATOM 3203 C CA . GLY A 1 405 ? -12.084 -7.297 -23.198 1.00 67.19 405 GLY A CA 1
ATOM 3204 C C . GLY A 1 405 ? -12.235 -7.857 -24.608 1.00 67.19 405 GLY A C 1
ATOM 3205 O O . GLY A 1 405 ? -12.925 -8.845 -24.845 1.00 67.19 405 GLY A O 1
ATOM 3206 N N . THR A 1 406 ? -11.590 -7.215 -25.577 1.00 69.38 406 THR A N 1
ATOM 3207 C CA . THR A 1 406 ? -11.508 -7.742 -26.944 1.00 69.38 406 THR A CA 1
ATOM 3208 C C . THR A 1 406 ? -10.058 -7.730 -27.387 1.00 69.38 406 THR A C 1
ATOM 3210 O O . THR A 1 406 ? -9.296 -6.862 -26.969 1.00 69.38 406 THR A O 1
ATOM 3213 N N . ALA A 1 407 ? -9.675 -8.644 -28.280 1.00 64.31 407 ALA A N 1
ATOM 3214 C CA . ALA A 1 407 ? -8.313 -8.687 -28.819 1.00 64.31 407 ALA A CA 1
ATOM 3215 C C . ALA A 1 407 ? -7.899 -7.403 -29.579 1.00 64.31 407 ALA A C 1
ATOM 3217 O O . ALA A 1 407 ? -6.727 -7.233 -29.905 1.00 64.31 407 ALA A O 1
ATOM 3218 N N . TYR A 1 408 ? -8.861 -6.516 -29.852 1.00 68.56 408 TYR A N 1
ATOM 3219 C CA . TYR A 1 408 ? -8.718 -5.266 -30.600 1.00 68.56 408 TYR A CA 1
ATOM 3220 C C . TYR A 1 408 ? -8.741 -4.018 -29.709 1.00 68.56 408 TYR A C 1
ATOM 3222 O O . TYR A 1 408 ? -8.499 -2.917 -30.202 1.00 68.56 408 TYR A O 1
ATOM 3230 N N . ALA A 1 409 ? -9.096 -4.174 -28.431 1.00 66.06 409 ALA A N 1
ATOM 3231 C CA . ALA A 1 409 ? -9.161 -3.078 -27.476 1.00 66.06 409 ALA A CA 1
ATOM 3232 C C . ALA A 1 409 ? -7.741 -2.602 -27.144 1.00 66.06 409 ALA A C 1
ATOM 3234 O O . ALA A 1 409 ? -6.842 -3.420 -26.928 1.00 66.06 409 ALA A O 1
ATOM 3235 N N . GLY A 1 410 ? -7.544 -1.285 -27.165 1.00 65.44 410 GLY A N 1
ATOM 3236 C CA . GLY A 1 410 ? -6.274 -0.647 -26.836 1.00 65.44 410 GLY A CA 1
ATOM 3237 C C . GLY A 1 410 ? -6.331 -0.074 -25.427 1.00 65.44 410 GLY A C 1
ATOM 3238 O O . GLY A 1 410 ? -7.333 0.528 -25.055 1.00 65.44 410 GLY A O 1
ATOM 3239 N N . ASP A 1 411 ? -5.268 -0.226 -24.648 1.00 64.25 411 ASP A N 1
ATOM 3240 C CA . ASP A 1 411 ? -5.181 0.437 -23.345 1.00 64.25 411 ASP A CA 1
ATOM 3241 C C . ASP A 1 411 ? -4.851 1.938 -23.466 1.00 64.25 411 ASP A C 1
ATOM 3243 O O . ASP A 1 411 ? -4.860 2.530 -24.550 1.00 64.25 411 ASP A O 1
ATOM 3247 N N . ARG A 1 412 ? -4.558 2.574 -22.322 1.00 56.38 412 ARG A N 1
ATOM 3248 C CA . ARG A 1 412 ? -4.133 3.981 -22.238 1.00 56.38 412 ARG A CA 1
ATOM 3249 C C . ARG A 1 412 ? -2.930 4.288 -23.139 1.00 56.38 412 ARG A C 1
ATOM 3251 O O . ARG A 1 412 ? -2.828 5.414 -23.630 1.00 56.38 412 ARG A O 1
ATOM 3258 N N . ASP A 1 413 ? -2.069 3.300 -23.372 1.00 56.50 413 ASP A N 1
ATOM 3259 C CA . ASP A 1 413 ? -0.864 3.434 -24.178 1.00 56.50 413 ASP A CA 1
ATOM 3260 C C . ASP A 1 413 ? -1.093 3.031 -25.650 1.00 56.50 413 ASP A C 1
ATOM 3262 O O . ASP A 1 413 ? -0.171 3.035 -26.471 1.00 56.50 413 ASP A O 1
ATOM 3266 N N . GLY A 1 414 ? -2.336 2.712 -26.025 1.00 61.31 414 GLY A N 1
ATOM 3267 C CA . GLY A 1 414 ? -2.707 2.260 -27.364 1.00 61.31 414 GLY A CA 1
ATOM 3268 C C . GLY A 1 414 ? -2.261 0.829 -27.677 1.00 61.31 414 GLY A C 1
ATOM 3269 O O . GLY A 1 414 ? -2.457 0.370 -28.805 1.00 61.31 414 GLY A O 1
ATOM 3270 N N . GLY A 1 415 ? -1.688 0.116 -26.701 1.00 66.62 415 GLY A N 1
ATOM 3271 C CA . GLY A 1 415 ? -1.244 -1.261 -26.849 1.00 66.62 415 GLY A CA 1
ATOM 3272 C C . GLY A 1 415 ? -2.423 -2.235 -26.836 1.00 66.62 415 GLY A C 1
ATOM 3273 O O . GLY A 1 415 ? -3.382 -2.073 -26.082 1.00 66.62 415 GLY A O 1
ATOM 3274 N N . GLN A 1 416 ? -2.362 -3.260 -27.688 1.00 81.38 416 GLN A N 1
ATOM 3275 C CA . GLN A 1 416 ? -3.419 -4.268 -27.844 1.00 81.38 416 GLN A CA 1
ATOM 3276 C C . GLN A 1 416 ? -2.933 -5.652 -27.411 1.00 81.38 416 GLN A C 1
ATOM 3278 O O . GLN A 1 416 ? -1.731 -5.928 -27.434 1.00 81.38 416 GLN A O 1
ATOM 3283 N N . ALA A 1 417 ? -3.874 -6.548 -27.103 1.00 85.94 417 ALA A N 1
ATOM 3284 C CA . ALA A 1 417 ? -3.619 -7.883 -26.558 1.00 85.94 417 ALA A CA 1
ATOM 3285 C C . ALA A 1 417 ? -2.523 -8.671 -27.299 1.00 85.94 417 ALA A C 1
ATOM 3287 O O . ALA A 1 417 ? -1.705 -9.324 -26.659 1.00 85.94 417 ALA A O 1
ATOM 3288 N N . LEU A 1 418 ? -2.467 -8.590 -28.636 1.00 89.44 418 LEU A N 1
ATOM 3289 C CA . LEU A 1 418 ? -1.461 -9.298 -29.439 1.00 89.44 418 LEU A CA 1
ATOM 3290 C C . LEU A 1 418 ? -0.036 -8.744 -29.265 1.00 89.44 418 LEU A C 1
ATOM 3292 O O . LEU A 1 418 ? 0.922 -9.510 -29.312 1.00 89.44 418 LEU A O 1
ATOM 3296 N N . VAL A 1 419 ? 0.119 -7.433 -29.050 1.00 87.00 419 VAL A N 1
ATOM 3297 C CA . VAL A 1 419 ? 1.435 -6.824 -28.792 1.00 87.00 419 VAL A CA 1
ATOM 3298 C C . VAL A 1 419 ? 1.945 -7.252 -27.418 1.00 87.00 419 VAL A C 1
ATOM 3300 O O . VAL A 1 419 ? 3.086 -7.694 -27.308 1.00 87.00 419 VAL A O 1
ATOM 3303 N N . TYR A 1 420 ? 1.082 -7.206 -26.399 1.00 86.38 420 TYR A N 1
ATOM 3304 C CA . TYR A 1 420 ? 1.408 -7.672 -25.049 1.00 86.38 420 TYR A CA 1
ATOM 3305 C C . TYR A 1 420 ? 1.691 -9.175 -25.000 1.00 86.38 420 TYR A C 1
ATOM 3307 O O . TYR A 1 420 ? 2.633 -9.591 -24.339 1.00 86.38 420 TYR A O 1
ATOM 3315 N N . ALA A 1 421 ? 0.961 -9.985 -25.770 1.00 89.56 421 ALA A N 1
ATOM 3316 C CA . ALA A 1 421 ? 1.266 -11.406 -25.922 1.00 89.56 421 ALA A CA 1
ATOM 3317 C C . ALA A 1 421 ? 2.663 -11.635 -26.523 1.00 89.56 421 ALA A C 1
ATOM 3319 O O . ALA A 1 421 ? 3.343 -12.586 -26.161 1.00 89.56 421 ALA A O 1
ATOM 3320 N N . GLY A 1 422 ? 3.123 -10.752 -27.415 1.00 88.12 422 GLY A N 1
ATOM 3321 C CA . GLY A 1 422 ? 4.503 -10.769 -27.895 1.00 88.12 422 GLY A CA 1
ATOM 3322 C C . GLY A 1 422 ? 5.524 -10.527 -26.777 1.00 88.12 422 GLY A C 1
ATOM 3323 O O . GLY A 1 422 ? 6.545 -11.208 -26.743 1.00 88.12 422 GLY A O 1
ATOM 3324 N N . MET A 1 423 ? 5.249 -9.599 -25.854 1.00 85.50 423 MET A N 1
ATOM 3325 C CA . MET A 1 423 ? 6.161 -9.255 -24.751 1.00 85.50 423 MET A CA 1
ATOM 3326 C C . MET A 1 423 ? 6.419 -10.423 -23.792 1.00 85.50 423 MET A C 1
ATOM 3328 O O . MET A 1 423 ? 7.518 -10.532 -23.248 1.00 85.50 423 MET A O 1
ATOM 3332 N N . SER A 1 424 ? 5.464 -11.346 -23.628 1.00 85.69 424 SER A N 1
ATOM 3333 C CA . SER A 1 424 ? 5.663 -12.527 -22.774 1.00 85.69 424 SER A CA 1
ATOM 3334 C C . SER A 1 424 ? 6.753 -13.476 -23.301 1.00 85.69 424 SER A C 1
ATOM 3336 O O . SER A 1 424 ? 7.295 -14.282 -22.543 1.00 85.69 424 SER A O 1
ATOM 3338 N N . LEU A 1 425 ? 7.121 -13.374 -24.587 1.00 82.94 425 LEU A N 1
ATOM 3339 C CA . LEU A 1 425 ? 8.263 -14.086 -25.173 1.00 82.94 425 LEU A CA 1
ATOM 3340 C C . LEU A 1 425 ? 9.604 -13.421 -24.831 1.00 82.94 425 LEU A C 1
ATOM 3342 O O . LEU A 1 425 ? 10.636 -14.099 -24.817 1.00 82.94 425 LEU A O 1
ATOM 3346 N N . GLU A 1 426 ? 9.614 -12.115 -24.555 1.00 70.94 426 GLU A N 1
ATOM 3347 C CA . GLU A 1 426 ? 10.813 -11.355 -24.196 1.00 70.94 426 GLU A CA 1
ATOM 3348 C C . GLU A 1 426 ? 11.220 -11.592 -22.733 1.00 70.94 426 GLU A C 1
ATOM 3350 O O . GLU A 1 426 ? 12.403 -11.820 -22.446 1.00 70.94 426 GLU A O 1
ATOM 3355 N N . VAL A 1 427 ? 10.238 -11.638 -21.830 1.00 65.00 427 VAL A N 1
ATOM 3356 C CA . VAL A 1 427 ? 10.435 -11.894 -20.396 1.00 65.00 427 VAL A CA 1
ATOM 3357 C C . VAL A 1 427 ? 9.491 -13.015 -19.934 1.00 65.00 427 VAL A C 1
ATOM 3359 O O . VAL A 1 427 ? 8.453 -12.745 -19.336 1.00 65.00 427 VAL A O 1
ATOM 3362 N N . PRO A 1 428 ? 9.805 -14.297 -20.214 1.00 58.84 428 PRO A N 1
ATOM 3363 C CA . PRO A 1 428 ? 8.962 -15.401 -19.763 1.00 58.84 428 PRO A CA 1
ATOM 3364 C C . PRO A 1 428 ? 8.894 -15.444 -18.232 1.00 58.84 428 PRO A C 1
ATOM 3366 O O . PRO A 1 428 ? 9.915 -15.224 -17.578 1.00 58.84 428 PRO A O 1
ATOM 3369 N N . ARG A 1 429 ? 7.729 -15.824 -17.678 1.00 59.12 429 ARG A N 1
ATOM 3370 C CA . ARG A 1 429 ? 7.376 -15.896 -16.234 1.00 59.12 429 ARG A CA 1
ATOM 3371 C C . ARG A 1 429 ? 8.452 -16.425 -15.264 1.00 59.12 429 ARG A C 1
ATOM 3373 O O . ARG A 1 429 ? 8.352 -16.241 -14.058 1.00 59.12 429 ARG A O 1
ATOM 3380 N N . ALA A 1 430 ? 9.460 -17.134 -15.764 1.00 45.91 430 ALA A N 1
ATOM 3381 C CA . ALA A 1 430 ? 10.542 -17.734 -14.992 1.00 45.91 430 ALA A CA 1
ATOM 3382 C C . ALA A 1 430 ? 11.553 -16.731 -14.384 1.00 45.91 430 ALA A C 1
ATOM 3384 O O . ALA A 1 430 ? 12.456 -17.178 -13.676 1.00 45.91 430 ALA A O 1
ATOM 3385 N N . PHE A 1 431 ? 11.434 -15.423 -14.655 1.00 41.59 431 PHE A N 1
ATOM 3386 C CA . PHE A 1 431 ? 12.363 -14.390 -14.170 1.00 41.59 431 PHE A CA 1
ATOM 3387 C C . PHE A 1 431 ? 11.852 -13.525 -13.002 1.00 41.59 431 PHE A C 1
ATOM 3389 O O . PHE A 1 431 ? 12.622 -12.704 -12.503 1.00 41.59 431 PHE A O 1
ATOM 3396 N N . ASP A 1 432 ? 10.633 -13.747 -12.499 1.00 41.81 432 ASP A N 1
ATOM 3397 C CA . ASP A 1 432 ? 10.176 -13.099 -11.262 1.00 41.81 432 ASP A CA 1
ATOM 3398 C C . ASP A 1 432 ? 10.890 -13.718 -10.049 1.00 41.81 432 ASP A C 1
ATOM 3400 O O . ASP A 1 432 ? 10.568 -14.817 -9.589 1.00 41.81 432 ASP A O 1
ATOM 3404 N N . ASN A 1 433 ? 11.884 -12.999 -9.526 1.00 37.81 433 ASN A N 1
ATOM 3405 C CA . ASN A 1 433 ? 12.707 -13.388 -8.375 1.00 37.81 433 ASN A CA 1
ATOM 3406 C C . ASN A 1 433 ? 11.966 -13.358 -7.017 1.00 37.81 433 ASN A C 1
ATOM 3408 O O . ASN A 1 433 ? 12.607 -13.544 -5.985 1.00 37.81 433 ASN A O 1
ATOM 3412 N N . GLU A 1 434 ? 10.642 -13.171 -6.997 1.00 40.38 434 GLU A N 1
ATOM 3413 C CA . GLU A 1 434 ? 9.829 -13.128 -5.768 1.00 40.38 434 GLU A CA 1
ATOM 3414 C C . GLU A 1 434 ? 9.005 -14.401 -5.505 1.00 40.38 434 GLU A C 1
ATOM 3416 O O . GLU A 1 434 ? 8.353 -14.509 -4.468 1.00 40.38 434 GLU A O 1
ATOM 3421 N N . ARG A 1 435 ? 9.038 -15.412 -6.389 1.00 44.12 435 ARG A N 1
ATOM 3422 C CA . ARG A 1 435 ? 8.363 -16.695 -6.116 1.00 44.12 435 ARG A CA 1
ATOM 3423 C C . ARG A 1 435 ? 9.179 -17.536 -5.139 1.00 44.12 435 ARG A C 1
ATOM 3425 O O . ARG A 1 435 ? 10.059 -18.308 -5.524 1.00 44.12 435 ARG A O 1
ATOM 3432 N N . ASP A 1 436 ? 8.868 -17.367 -3.863 1.00 35.28 436 ASP A N 1
ATOM 3433 C CA . ASP A 1 436 ? 9.399 -18.159 -2.765 1.00 35.28 436 ASP A CA 1
ATOM 3434 C C . ASP A 1 436 ? 9.015 -19.652 -2.922 1.00 35.28 436 ASP A C 1
ATOM 3436 O O . ASP A 1 436 ? 7.850 -20.019 -3.049 1.00 35.28 436 ASP A O 1
ATOM 3440 N N . ASN A 1 437 ? 10.041 -20.506 -2.947 1.00 38.09 437 ASN A N 1
ATOM 3441 C CA . ASN A 1 437 ? 10.107 -21.910 -2.510 1.00 38.09 437 ASN A CA 1
ATOM 3442 C C . ASN A 1 437 ? 9.044 -22.974 -2.874 1.00 38.09 437 ASN A C 1
ATOM 3444 O O . ASN A 1 437 ? 9.162 -24.081 -2.343 1.00 38.09 437 ASN A O 1
ATOM 3448 N N . ASP A 1 438 ? 8.107 -22.760 -3.803 1.00 34.47 438 ASP A N 1
ATOM 3449 C CA . ASP A 1 438 ? 7.233 -23.849 -4.279 1.00 34.47 438 ASP A CA 1
ATOM 3450 C C . ASP A 1 438 ? 7.483 -24.270 -5.741 1.00 34.47 438 ASP A C 1
ATOM 3452 O O . ASP A 1 438 ? 7.836 -23.501 -6.631 1.00 34.47 438 ASP A O 1
ATOM 3456 N N . THR A 1 439 ? 7.326 -25.568 -5.947 1.00 37.34 439 THR A N 1
ATOM 3457 C CA . THR A 1 439 ? 7.685 -26.482 -7.038 1.00 37.34 439 THR A CA 1
ATOM 3458 C C . THR A 1 439 ? 7.184 -26.170 -8.464 1.00 37.34 439 THR A C 1
ATOM 3460 O O . THR A 1 439 ? 7.190 -27.057 -9.315 1.00 37.34 439 THR A O 1
ATOM 3463 N N . SER A 1 440 ? 6.827 -24.926 -8.793 1.00 43.62 440 SER A N 1
ATOM 3464 C CA . SER A 1 440 ? 6.252 -24.536 -10.093 1.00 43.62 440 SER A CA 1
ATOM 3465 C C . SER A 1 440 ? 7.116 -23.558 -10.904 1.00 43.62 440 SER A C 1
ATOM 3467 O O . SER A 1 440 ? 6.613 -22.644 -11.557 1.00 43.62 440 SER A O 1
ATOM 3469 N N . LYS A 1 441 ? 8.437 -23.774 -10.959 1.00 46.34 441 LYS A N 1
ATOM 3470 C CA . LYS A 1 441 ? 9.207 -23.274 -12.111 1.00 46.34 441 LYS A CA 1
ATOM 3471 C C . LYS A 1 441 ? 8.727 -24.039 -13.343 1.00 46.34 441 LYS A C 1
ATOM 3473 O O . LYS A 1 441 ? 9.209 -25.141 -13.599 1.00 46.34 441 LYS A O 1
ATOM 3478 N N . GLY A 1 442 ? 7.752 -23.483 -14.061 1.00 53.09 442 GLY A N 1
ATOM 3479 C CA . GLY A 1 442 ? 7.400 -23.963 -15.393 1.00 53.09 442 GLY A CA 1
ATOM 3480 C C . GLY A 1 442 ? 8.675 -24.077 -16.226 1.00 53.09 442 GLY A C 1
ATOM 3481 O O . GLY A 1 442 ? 9.565 -23.227 -16.119 1.00 53.09 442 GLY A O 1
ATOM 3482 N N . ASP A 1 443 ? 8.803 -25.157 -16.996 1.00 65.06 443 ASP A N 1
ATOM 3483 C CA . ASP A 1 443 ? 9.906 -25.292 -17.945 1.00 65.06 443 ASP A CA 1
ATOM 3484 C C . ASP A 1 443 ? 9.924 -24.023 -18.809 1.00 65.06 443 ASP A C 1
ATOM 3486 O O . ASP A 1 443 ? 8.905 -23.634 -19.376 1.00 65.06 443 ASP A O 1
ATOM 3490 N N . PHE A 1 444 ? 11.065 -23.341 -18.887 1.00 66.94 444 PHE A N 1
ATOM 3491 C CA . PHE A 1 444 ? 11.217 -22.126 -19.688 1.00 66.94 444 PHE A CA 1
ATOM 3492 C C . PHE A 1 444 ? 10.711 -22.331 -21.128 1.00 66.94 444 PHE A C 1
ATOM 3494 O O . PHE A 1 444 ? 10.090 -21.440 -21.707 1.00 66.94 444 PHE A O 1
ATOM 3501 N N . ASN A 1 445 ? 10.899 -23.537 -21.675 1.00 74.50 445 ASN A N 1
ATOM 3502 C CA . ASN A 1 445 ? 10.386 -23.910 -22.992 1.00 74.50 445 ASN A CA 1
ATOM 3503 C C . ASN A 1 445 ? 8.859 -24.049 -23.016 1.00 74.50 445 ASN A C 1
ATOM 3505 O O . ASN A 1 445 ? 8.233 -23.718 -24.018 1.00 74.50 445 ASN A O 1
ATOM 3509 N N . GLN A 1 446 ? 8.257 -24.513 -21.921 1.00 80.44 446 GLN A N 1
ATOM 3510 C CA . GLN A 1 446 ? 6.807 -24.573 -21.770 1.00 80.44 446 GLN A CA 1
ATOM 3511 C C . GLN A 1 446 ? 6.204 -23.163 -21.725 1.00 80.44 446 GLN A C 1
ATOM 3513 O O . GLN A 1 446 ? 5.225 -22.920 -22.419 1.00 80.44 446 GLN A O 1
ATOM 3518 N N . CYS A 1 447 ? 6.816 -22.210 -21.014 1.00 80.12 447 CYS A N 1
ATOM 3519 C CA . CYS A 1 447 ? 6.356 -20.813 -21.008 1.00 80.12 447 CYS A CA 1
ATOM 3520 C C . CYS A 1 447 ? 6.399 -20.176 -22.409 1.00 80.12 447 CYS A C 1
ATOM 3522 O O . CYS A 1 447 ? 5.497 -19.423 -22.781 1.00 80.12 447 CYS A O 1
ATOM 3524 N N . ILE A 1 448 ? 7.433 -20.489 -23.199 1.00 83.44 448 ILE A N 1
ATOM 3525 C CA . ILE A 1 448 ? 7.518 -20.059 -24.602 1.00 83.44 448 ILE A CA 1
ATOM 3526 C C . ILE A 1 448 ? 6.408 -20.716 -25.426 1.00 83.44 448 ILE A C 1
ATOM 3528 O O . ILE A 1 448 ? 5.718 -20.018 -26.162 1.00 83.44 448 ILE A O 1
ATOM 3532 N N . ALA A 1 449 ? 6.192 -22.026 -25.278 1.00 87.38 449 ALA A N 1
ATOM 3533 C CA . ALA A 1 449 ? 5.140 -22.742 -25.999 1.00 87.38 449 ALA A CA 1
ATOM 3534 C C . ALA A 1 449 ? 3.735 -22.196 -25.680 1.00 87.38 449 ALA A C 1
ATOM 3536 O O . ALA A 1 449 ? 2.962 -21.933 -26.597 1.00 87.38 449 ALA A O 1
ATOM 3537 N N . GLU A 1 450 ? 3.434 -21.946 -24.403 1.00 87.81 450 GLU A N 1
ATOM 3538 C CA . GLU A 1 450 ? 2.179 -21.327 -23.956 1.00 87.81 450 GLU A CA 1
ATOM 3539 C C . GLU A 1 450 ? 2.010 -19.913 -24.524 1.00 87.81 450 GLU A C 1
ATOM 3541 O O . GLU A 1 450 ? 0.922 -19.552 -24.976 1.00 87.81 450 GLU A O 1
ATOM 3546 N N . SER A 1 451 ? 3.093 -19.130 -24.568 1.00 89.88 451 SER A N 1
ATOM 3547 C CA . SER A 1 451 ? 3.082 -17.804 -25.191 1.00 89.88 451 SER A CA 1
ATOM 3548 C C . SER A 1 451 ? 2.809 -17.895 -26.694 1.00 89.88 451 SER A C 1
ATOM 3550 O O . SER A 1 451 ? 1.987 -17.147 -27.216 1.00 89.88 451 SER A O 1
ATOM 3552 N N . GLU A 1 452 ? 3.417 -18.844 -27.410 1.00 93.00 452 GLU A N 1
ATOM 3553 C CA . GLU A 1 452 ? 3.116 -19.051 -28.829 1.00 93.00 452 GLU A CA 1
ATOM 3554 C C . GLU A 1 452 ? 1.659 -19.460 -29.067 1.00 93.00 452 GLU A C 1
ATOM 3556 O O . GLU A 1 452 ? 1.020 -18.949 -29.989 1.00 93.00 452 GLU A O 1
ATOM 3561 N N . ASP A 1 453 ? 1.117 -20.355 -28.242 1.00 94.50 453 ASP A N 1
ATOM 3562 C CA . ASP A 1 453 ? -0.283 -20.774 -28.326 1.00 94.50 453 ASP A CA 1
ATOM 3563 C C . ASP A 1 453 ? -1.242 -19.619 -28.026 1.00 94.50 453 ASP A C 1
ATOM 3565 O O . ASP A 1 453 ? -2.285 -19.494 -28.672 1.00 94.50 453 ASP A O 1
ATOM 3569 N N . MET A 1 454 ? -0.865 -18.724 -27.113 1.00 93.56 454 MET A N 1
ATOM 3570 C CA . MET A 1 454 ? -1.587 -17.485 -26.843 1.00 93.56 454 MET A CA 1
ATOM 3571 C C . MET A 1 454 ? -1.561 -16.530 -28.044 1.00 93.56 454 MET A C 1
ATOM 3573 O O . MET A 1 454 ? -2.615 -16.017 -28.427 1.00 93.56 454 MET A O 1
ATOM 3577 N N . LEU A 1 455 ? -0.407 -16.329 -28.695 1.00 93.38 455 LEU A N 1
ATOM 3578 C CA . LEU A 1 455 ? -0.345 -15.547 -29.936 1.00 93.38 455 LEU A CA 1
ATOM 3579 C C . LEU A 1 455 ? -1.228 -16.171 -31.027 1.00 93.38 455 LEU A C 1
ATOM 3581 O O . LEU A 1 455 ? -2.010 -15.456 -31.649 1.00 93.38 455 LEU A O 1
ATOM 3585 N N . ARG A 1 456 ? -1.163 -17.495 -31.237 1.00 95.19 456 ARG A N 1
ATOM 3586 C CA . ARG A 1 456 ? -2.018 -18.197 -32.214 1.00 95.19 456 ARG A CA 1
ATOM 3587 C C . ARG A 1 456 ? -3.502 -17.995 -31.914 1.00 95.19 456 ARG A C 1
ATOM 3589 O O . ARG A 1 456 ? -4.249 -17.663 -32.826 1.00 95.19 456 ARG A O 1
ATOM 3596 N N . LEU A 1 457 ? -3.910 -18.123 -30.650 1.00 94.00 457 LEU A N 1
ATOM 3597 C CA . LEU A 1 457 ? -5.290 -17.901 -30.213 1.00 94.00 457 LEU A CA 1
ATOM 3598 C C . LEU A 1 457 ? -5.784 -16.494 -30.571 1.00 94.00 457 LEU A C 1
ATOM 3600 O O . LEU A 1 457 ? -6.900 -16.333 -31.063 1.00 94.00 457 LEU A O 1
ATOM 3604 N N . LEU A 1 458 ? -4.964 -15.470 -30.328 1.00 91.81 458 LEU A N 1
ATOM 3605 C CA . LEU A 1 458 ? -5.316 -14.084 -30.634 1.00 91.81 458 LEU A CA 1
ATOM 3606 C C . LEU A 1 458 ? -5.396 -13.836 -32.149 1.00 91.81 458 LEU A C 1
ATOM 3608 O O . LEU A 1 458 ? -6.326 -13.166 -32.600 1.00 91.81 458 LEU A O 1
ATOM 3612 N N . LEU A 1 459 ? -4.480 -14.412 -32.936 1.00 91.69 459 LEU A N 1
ATOM 3613 C CA . LEU A 1 459 ? -4.517 -14.356 -34.404 1.00 91.69 459 LEU A CA 1
ATOM 3614 C C . LEU A 1 459 ? -5.756 -15.060 -34.970 1.00 91.69 459 LEU A C 1
ATOM 3616 O O . LEU A 1 459 ? -6.436 -14.513 -35.835 1.00 91.69 459 LEU A O 1
ATOM 3620 N N . ASP A 1 460 ? -6.110 -16.233 -34.440 1.00 91.25 460 ASP A N 1
ATOM 3621 C CA . ASP A 1 460 ? -7.315 -16.974 -34.835 1.00 91.25 460 ASP A CA 1
ATOM 3622 C C . ASP A 1 460 ? -8.597 -16.187 -34.514 1.00 91.25 460 ASP A C 1
ATOM 3624 O O . ASP A 1 460 ? -9.613 -16.324 -35.198 1.00 91.25 460 ASP A O 1
ATOM 3628 N N . ARG A 1 461 ? -8.541 -15.306 -33.505 1.00 87.69 461 ARG A N 1
ATOM 3629 C CA . ARG A 1 461 ? -9.601 -14.341 -33.181 1.00 87.69 461 ARG A CA 1
ATOM 3630 C C . ARG A 1 461 ? -9.517 -13.025 -33.949 1.00 87.69 461 ARG A C 1
ATOM 3632 O O . ARG A 1 461 ? -10.332 -12.143 -33.684 1.00 87.69 461 ARG A O 1
ATOM 3639 N N . GLY A 1 462 ? -8.605 -12.919 -34.915 1.00 85.81 462 GLY A N 1
ATOM 3640 C CA . GLY A 1 462 ? -8.480 -11.830 -35.883 1.00 85.81 462 GLY A CA 1
ATOM 3641 C C . GLY A 1 462 ? -7.610 -10.652 -35.443 1.00 85.81 462 GLY A C 1
ATOM 3642 O O . GLY A 1 462 ? -7.659 -9.606 -36.087 1.00 85.81 462 GLY A O 1
ATOM 3643 N N . ALA A 1 463 ? -6.825 -10.785 -34.368 1.00 86.94 463 ALA A N 1
ATOM 3644 C CA . ALA A 1 463 ? -5.955 -9.709 -33.898 1.00 86.94 463 ALA A CA 1
ATOM 3645 C C . ALA A 1 463 ? -4.950 -9.254 -34.978 1.00 86.94 463 ALA A C 1
ATOM 3647 O O . ALA A 1 463 ? -4.402 -10.058 -35.728 1.00 86.94 463 ALA A O 1
ATOM 3648 N N . CYS A 1 464 ? -4.695 -7.946 -35.059 1.00 86.31 464 CYS A N 1
ATOM 3649 C CA . CYS A 1 464 ? -3.905 -7.361 -36.142 1.00 86.31 464 CYS A CA 1
ATOM 3650 C C . CYS A 1 464 ? -2.391 -7.454 -35.883 1.00 86.31 464 CYS A C 1
ATOM 3652 O O . CYS A 1 464 ? -1.864 -6.846 -34.953 1.00 86.31 464 CYS A O 1
ATOM 3654 N N . VAL A 1 465 ? -1.655 -8.122 -36.777 1.00 87.62 465 VAL A N 1
ATOM 3655 C CA . VAL A 1 465 ? -0.183 -8.257 -36.695 1.00 87.62 465 VAL A CA 1
ATOM 3656 C C . VAL A 1 465 ? 0.590 -6.945 -36.872 1.00 87.62 465 VAL A C 1
ATOM 3658 O O . VAL A 1 465 ? 1.777 -6.884 -36.561 1.00 87.62 465 VAL A O 1
ATOM 3661 N N . ARG A 1 466 ? -0.061 -5.890 -37.378 1.00 85.19 466 ARG A N 1
ATOM 3662 C CA . ARG A 1 466 ? 0.547 -4.563 -37.593 1.00 85.19 466 ARG A CA 1
ATOM 3663 C C . ARG A 1 466 ? 0.408 -3.640 -36.383 1.00 85.19 466 ARG A C 1
ATOM 3665 O O . ARG A 1 466 ? 0.818 -2.487 -36.461 1.00 85.19 466 ARG A O 1
ATOM 3672 N N . ASN A 1 467 ? -0.193 -4.125 -35.298 1.00 81.25 467 ASN A N 1
ATOM 3673 C CA . ASN A 1 467 ? -0.298 -3.370 -34.060 1.00 81.25 467 ASN A CA 1
ATOM 3674 C C . ASN A 1 467 ? 1.085 -3.091 -33.469 1.00 81.25 467 ASN A C 1
ATOM 3676 O O . ASN A 1 467 ? 1.996 -3.922 -33.543 1.00 81.25 467 ASN A O 1
ATOM 3680 N N . ALA A 1 468 ? 1.218 -1.918 -32.862 1.00 80.75 468 ALA A N 1
ATOM 3681 C CA . ALA A 1 468 ? 2.459 -1.446 -32.281 1.00 80.75 468 ALA A CA 1
ATOM 3682 C C . ALA A 1 468 ? 2.183 -0.463 -31.131 1.00 80.75 468 ALA A C 1
ATOM 3684 O O . ALA A 1 468 ? 1.085 0.086 -31.048 1.00 80.75 468 ALA A O 1
ATOM 3685 N N . ILE A 1 469 ? 3.167 -0.259 -30.253 1.00 75.06 469 ILE A N 1
ATOM 3686 C CA . ILE A 1 469 ? 3.134 0.751 -29.181 1.00 75.06 469 ILE A CA 1
ATOM 3687 C C . ILE A 1 469 ? 4.101 1.872 -29.556 1.00 75.06 469 ILE A C 1
ATOM 3689 O O . ILE A 1 469 ? 5.272 1.598 -29.817 1.00 75.06 469 ILE A O 1
ATOM 3693 N N . ASP A 1 470 ? 3.632 3.119 -29.549 1.00 69.62 470 ASP A N 1
ATOM 3694 C CA . ASP A 1 470 ? 4.406 4.298 -29.958 1.00 69.62 470 ASP A CA 1
ATOM 3695 C C . ASP A 1 470 ? 4.949 5.103 -28.760 1.00 69.62 470 ASP A C 1
ATOM 3697 O O . ASP A 1 470 ? 4.355 5.136 -27.683 1.00 69.62 470 ASP A O 1
ATOM 3701 N N . ILE A 1 471 ? 6.047 5.847 -28.968 1.00 54.31 471 ILE A N 1
ATOM 3702 C CA . ILE A 1 471 ? 6.729 6.678 -27.944 1.00 54.31 471 ILE A CA 1
ATOM 3703 C C . ILE A 1 471 ? 5.796 7.702 -27.268 1.00 54.31 471 ILE A C 1
ATOM 3705 O O . ILE A 1 471 ? 5.973 8.066 -26.105 1.00 54.31 471 ILE A O 1
ATOM 3709 N N . ILE A 1 472 ? 4.785 8.188 -27.990 1.00 49.00 472 ILE A N 1
ATOM 3710 C CA . ILE A 1 472 ? 3.881 9.257 -27.535 1.00 49.00 472 ILE A CA 1
ATOM 3711 C C . ILE A 1 472 ? 2.912 8.768 -26.444 1.00 49.00 472 ILE A C 1
ATOM 3713 O O . ILE A 1 472 ? 2.390 9.579 -25.677 1.00 49.00 472 ILE A O 1
ATOM 3717 N N . SER A 1 473 ? 2.701 7.459 -26.347 1.00 47.66 473 SER A N 1
ATOM 3718 C CA . SER A 1 473 ? 1.789 6.836 -25.393 1.00 47.66 473 SER A CA 1
ATOM 3719 C C . SER A 1 473 ? 2.289 6.891 -23.942 1.00 47.66 473 SER A C 1
ATOM 3721 O O . SER A 1 473 ? 1.507 7.159 -23.034 1.00 47.66 473 SER A O 1
ATOM 3723 N N . LEU A 1 474 ? 3.605 6.797 -23.724 1.00 43.28 474 LEU A N 1
ATOM 3724 C CA . LEU A 1 474 ? 4.214 6.731 -22.386 1.00 43.28 474 LEU A CA 1
ATOM 3725 C C . LEU A 1 474 ? 4.334 8.097 -21.671 1.00 43.28 474 LEU A C 1
ATOM 3727 O O . LEU A 1 474 ? 4.542 8.148 -20.460 1.00 43.28 474 LEU A O 1
ATOM 3731 N N . ASN A 1 475 ? 4.170 9.227 -22.376 1.00 40.62 475 ASN A N 1
ATOM 3732 C CA . ASN A 1 475 ? 4.439 10.571 -21.841 1.00 40.62 475 ASN A CA 1
ATOM 3733 C C . ASN A 1 475 ? 3.188 11.469 -21.809 1.00 40.62 475 ASN A C 1
ATOM 3735 O O . ASN A 1 475 ? 2.835 12.156 -22.768 1.00 40.62 475 ASN A O 1
ATOM 3739 N N . HIS A 1 476 ? 2.536 11.542 -20.648 1.00 41.34 476 HIS A N 1
ATOM 3740 C CA . HIS A 1 476 ? 1.262 12.247 -20.441 1.00 41.34 476 HIS A CA 1
ATOM 3741 C C . HIS A 1 476 ? 1.342 13.796 -20.369 1.00 41.34 476 HIS A C 1
ATOM 3743 O O . HIS A 1 476 ? 0.383 14.433 -19.938 1.00 41.34 476 HIS A O 1
ATOM 3749 N N . GLY A 1 477 ? 2.431 14.434 -20.826 1.00 40.59 477 GLY A N 1
ATOM 3750 C CA . GLY A 1 477 ? 2.670 15.878 -20.620 1.00 40.59 477 GLY A CA 1
ATOM 3751 C C . GLY A 1 477 ? 2.722 16.796 -21.855 1.00 40.59 477 GLY A C 1
ATOM 3752 O O . GLY A 1 477 ? 2.438 17.986 -21.728 1.00 40.59 477 GLY A O 1
ATOM 3753 N N . HIS A 1 478 ? 3.053 16.305 -23.057 1.00 42.50 478 HIS A N 1
ATOM 3754 C CA . HIS A 1 478 ? 3.347 17.177 -24.214 1.00 42.50 478 HIS A CA 1
ATOM 3755 C C . HIS A 1 478 ? 2.811 16.611 -25.545 1.00 42.50 478 HIS A C 1
ATOM 3757 O O . HIS A 1 478 ? 3.556 16.131 -26.393 1.00 42.50 478 HIS A O 1
ATOM 3763 N N . LYS A 1 479 ? 1.485 16.663 -25.739 1.00 44.38 479 LYS A N 1
ATOM 3764 C CA . LYS A 1 479 ? 0.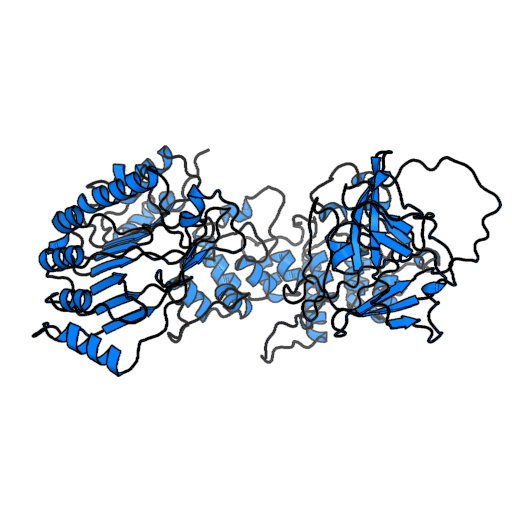773 15.895 -26.785 1.00 44.38 479 LYS A CA 1
ATOM 3765 C C . LYS A 1 479 ? 0.774 16.460 -28.225 1.00 44.38 479 LYS A C 1
ATOM 3767 O O . LYS A 1 479 ? 0.317 15.758 -29.122 1.00 44.38 479 LYS A O 1
ATOM 3772 N N . GLU A 1 480 ? 1.278 17.667 -28.501 1.00 45.22 480 GLU A N 1
ATOM 3773 C CA . GLU A 1 480 ? 1.126 18.308 -29.836 1.00 45.22 480 GLU A CA 1
ATOM 3774 C C . GLU A 1 480 ? 2.439 18.571 -30.599 1.00 45.22 480 GLU A C 1
ATOM 3776 O O . GLU A 1 480 ? 2.458 18.471 -31.826 1.00 45.22 480 GLU A O 1
ATOM 3781 N N . GLU A 1 481 ? 3.550 18.876 -29.920 1.00 44.62 481 GLU A N 1
ATOM 3782 C CA . GLU A 1 481 ? 4.812 19.218 -30.606 1.00 44.62 481 GLU A CA 1
ATOM 3783 C C . GLU A 1 481 ? 5.683 17.997 -30.929 1.00 44.62 481 GLU A C 1
ATOM 3785 O O . GLU A 1 481 ? 6.263 17.937 -32.013 1.00 44.62 481 GLU A O 1
ATOM 3790 N N . LEU A 1 482 ? 5.688 16.970 -30.068 1.00 44.72 482 LEU A N 1
ATOM 3791 C CA . LEU A 1 482 ? 6.411 15.712 -30.310 1.00 44.72 482 LEU A CA 1
ATOM 3792 C C . LEU A 1 482 ? 5.871 14.948 -31.530 1.00 44.72 482 LEU A C 1
ATOM 3794 O O . LEU A 1 482 ? 6.646 14.313 -32.234 1.00 44.72 482 LEU A O 1
ATOM 3798 N N . ARG A 1 483 ? 4.573 15.071 -31.854 1.00 43.38 483 ARG A N 1
ATOM 3799 C CA . ARG A 1 483 ? 3.933 14.456 -33.039 1.00 43.38 483 ARG A CA 1
ATOM 3800 C C . ARG A 1 483 ? 4.458 14.972 -34.386 1.00 43.38 483 ARG A C 1
ATOM 3802 O O . ARG A 1 483 ? 4.199 14.348 -35.410 1.00 43.38 483 ARG A O 1
ATOM 3809 N N . LYS A 1 484 ? 5.144 16.121 -34.409 1.00 43.12 484 LYS A N 1
ATOM 3810 C CA . LYS A 1 484 ? 5.604 16.781 -35.646 1.00 43.12 484 LYS A CA 1
ATOM 3811 C C . LYS A 1 484 ? 7.026 16.381 -36.057 1.00 43.12 484 LYS A C 1
ATOM 3813 O O . LYS A 1 484 ? 7.471 16.783 -37.130 1.00 43.12 484 LYS A O 1
ATOM 3818 N N . LEU A 1 485 ? 7.735 15.608 -35.233 1.00 48.06 485 LEU A N 1
ATOM 3819 C CA . LEU A 1 485 ? 9.100 15.164 -35.514 1.00 48.06 485 LEU A CA 1
ATOM 3820 C C . LEU A 1 485 ? 9.091 13.866 -36.340 1.00 48.06 485 LEU A C 1
ATOM 3822 O O . LEU A 1 485 ? 8.391 12.926 -35.982 1.00 48.06 485 LEU A O 1
ATOM 3826 N N . PRO A 1 486 ? 9.888 13.749 -37.416 1.00 46.78 486 PRO A N 1
ATOM 3827 C CA . PRO A 1 486 ? 9.959 12.518 -38.212 1.00 46.78 486 PRO A CA 1
ATOM 3828 C C . PRO A 1 486 ? 10.434 11.291 -37.413 1.00 46.78 486 PRO A C 1
ATOM 3830 O O . PRO A 1 486 ? 10.055 10.167 -37.724 1.00 46.78 486 PRO A O 1
ATOM 3833 N N . GLN A 1 487 ? 11.253 11.501 -36.376 1.00 50.59 487 GLN A N 1
ATOM 3834 C CA . GLN A 1 487 ? 11.825 10.443 -35.532 1.00 50.59 487 GLN A CA 1
ATOM 3835 C C . GLN A 1 487 ? 10.852 9.914 -34.462 1.00 50.59 487 GLN A C 1
ATOM 3837 O O . GLN A 1 487 ? 11.051 8.810 -33.973 1.00 50.59 487 GLN A O 1
ATOM 3842 N N . SER A 1 488 ? 9.774 10.635 -34.127 1.00 52.94 488 SER A N 1
ATOM 3843 C CA . SER A 1 488 ? 8.756 10.179 -33.161 1.00 52.94 488 SER A CA 1
ATOM 3844 C C . SER A 1 488 ? 7.686 9.263 -33.775 1.00 52.94 488 SER A C 1
ATOM 3846 O O . SER A 1 488 ? 6.724 8.906 -33.099 1.00 52.94 488 SER A O 1
ATOM 3848 N N . GLN A 1 489 ? 7.845 8.895 -35.052 1.00 59.69 489 GLN A N 1
ATOM 3849 C CA . GLN A 1 489 ? 6.931 8.028 -35.807 1.00 59.69 489 GLN A CA 1
ATOM 3850 C C . GLN A 1 489 ? 7.336 6.543 -35.796 1.00 59.69 489 GLN A C 1
ATOM 3852 O O . GLN A 1 489 ? 6.612 5.727 -36.361 1.00 59.69 489 GLN A O 1
ATOM 3857 N N . GLN A 1 490 ? 8.488 6.178 -35.214 1.00 72.38 490 GLN A N 1
ATOM 3858 C CA . GLN A 1 490 ? 8.848 4.766 -35.048 1.00 72.38 490 GLN A CA 1
ATOM 3859 C C . GLN A 1 490 ? 8.156 4.195 -33.801 1.00 72.38 490 GLN A C 1
ATOM 3861 O O . GLN A 1 490 ? 8.243 4.817 -32.737 1.00 72.38 490 GLN A O 1
ATOM 3866 N N . PRO A 1 491 ? 7.520 3.016 -33.896 1.00 77.12 491 PRO A N 1
ATOM 3867 C CA . PRO A 1 491 ? 7.008 2.329 -32.720 1.00 77.12 491 PRO A CA 1
ATOM 3868 C C . PRO A 1 491 ? 8.151 1.915 -31.790 1.00 77.12 491 PRO A C 1
ATOM 3870 O O . PRO A 1 491 ? 9.247 1.608 -32.248 1.00 77.12 491 PRO A O 1
ATOM 3873 N N . ILE A 1 492 ? 7.907 1.860 -30.485 1.00 74.12 492 ILE A N 1
ATOM 3874 C CA . ILE A 1 492 ? 8.821 1.229 -29.520 1.00 74.12 492 ILE A CA 1
ATOM 3875 C C . ILE A 1 492 ? 8.701 -0.293 -29.623 1.00 74.12 492 ILE A C 1
ATOM 3877 O O . ILE A 1 492 ? 9.689 -1.022 -29.581 1.00 74.12 492 ILE A O 1
ATOM 3881 N N . VAL A 1 493 ? 7.473 -0.789 -29.787 1.00 77.50 493 VAL A N 1
ATOM 3882 C CA . VAL A 1 493 ? 7.188 -2.224 -29.745 1.00 77.50 493 VAL A CA 1
ATOM 3883 C C . VAL A 1 493 ? 6.323 -2.626 -30.925 1.00 77.50 493 VAL A C 1
ATOM 3885 O O . VAL A 1 493 ? 5.294 -2.008 -31.172 1.00 77.50 493 VAL A O 1
ATOM 3888 N N . THR A 1 494 ? 6.710 -3.691 -31.626 1.00 87.81 494 THR A N 1
ATOM 3889 C CA . THR A 1 494 ? 5.915 -4.318 -32.693 1.00 87.81 494 THR A CA 1
ATOM 3890 C C . THR A 1 494 ? 5.686 -5.795 -32.379 1.00 87.81 494 THR A C 1
ATOM 3892 O O . THR A 1 494 ? 6.523 -6.422 -31.729 1.00 87.81 494 THR A O 1
ATOM 3895 N N . VAL A 1 495 ? 4.586 -6.380 -32.874 1.00 89.38 495 VAL A N 1
ATOM 3896 C CA . VAL A 1 495 ? 4.304 -7.821 -32.690 1.00 89.38 495 VAL A CA 1
ATOM 3897 C C . VAL A 1 495 ? 5.456 -8.683 -33.222 1.00 89.38 495 VAL A C 1
ATOM 3899 O O . VAL A 1 495 ? 5.916 -9.593 -32.538 1.00 89.38 495 VAL A O 1
ATOM 3902 N N . LEU A 1 496 ? 5.965 -8.377 -34.421 1.00 90.69 496 LEU A N 1
ATOM 3903 C CA . LEU A 1 496 ? 7.070 -9.123 -35.031 1.00 90.69 496 LEU A CA 1
ATOM 3904 C C . LEU A 1 496 ? 8.394 -8.927 -34.283 1.00 90.69 496 LEU A C 1
ATOM 3906 O O . LEU A 1 496 ? 9.124 -9.896 -34.086 1.00 90.69 496 LEU A O 1
ATOM 3910 N N . GLY A 1 497 ? 8.696 -7.697 -33.856 1.00 87.06 497 GLY A N 1
ATOM 3911 C CA . GLY A 1 497 ? 9.899 -7.392 -33.083 1.00 87.06 497 GLY A CA 1
ATOM 3912 C C . GLY A 1 497 ? 9.927 -8.105 -31.733 1.00 87.06 497 GLY A C 1
ATOM 3913 O O . GLY A 1 497 ? 10.983 -8.549 -31.303 1.00 87.06 497 GLY A O 1
ATOM 3914 N N . GLN A 1 498 ? 8.769 -8.299 -31.106 1.00 87.69 498 GLN A N 1
ATOM 3915 C CA . GLN A 1 498 ? 8.655 -9.073 -29.873 1.00 87.69 498 GLN A CA 1
ATOM 3916 C C . GLN A 1 498 ? 8.718 -10.582 -30.123 1.00 87.69 498 GLN A C 1
ATOM 3918 O O . GLN A 1 498 ? 9.507 -11.288 -29.497 1.00 87.69 498 GLN A O 1
ATOM 3923 N N . ALA A 1 499 ? 7.968 -11.086 -31.108 1.00 90.12 499 ALA A N 1
ATOM 3924 C CA . ALA A 1 499 ? 7.938 -12.511 -31.421 1.00 90.12 499 ALA A CA 1
ATOM 3925 C C . ALA A 1 499 ? 9.308 -13.051 -31.861 1.00 90.12 499 ALA A C 1
ATOM 3927 O O . ALA A 1 499 ? 9.703 -14.140 -31.449 1.00 90.12 499 ALA A O 1
ATOM 3928 N N . VAL A 1 500 ? 10.079 -12.290 -32.647 1.00 87.31 500 VAL A N 1
ATOM 3929 C CA . VAL A 1 500 ? 11.395 -12.738 -33.136 1.00 87.31 500 VAL A CA 1
ATOM 3930 C C . VAL A 1 500 ? 12.413 -12.967 -32.014 1.00 87.31 500 VAL A C 1
ATOM 3932 O O . VAL A 1 500 ? 13.389 -13.684 -32.234 1.00 87.31 500 VAL A O 1
ATOM 3935 N N . SER A 1 501 ? 12.181 -12.430 -30.809 1.00 84.25 501 SER A N 1
ATOM 3936 C CA . SER A 1 501 ? 13.038 -12.688 -29.650 1.00 84.25 501 SER A CA 1
ATOM 3937 C C . SER A 1 501 ? 13.179 -14.189 -29.382 1.00 84.25 501 SER A C 1
ATOM 3939 O O . SER A 1 501 ? 14.298 -14.674 -29.255 1.00 84.25 501 SER A O 1
ATOM 3941 N N . ARG A 1 502 ? 12.075 -14.953 -29.348 1.00 85.38 502 ARG A N 1
ATOM 3942 C CA . ARG A 1 502 ? 12.096 -16.377 -28.950 1.00 85.38 502 ARG A CA 1
ATOM 3943 C C . ARG A 1 502 ? 11.091 -17.293 -29.654 1.00 85.38 502 ARG A C 1
ATOM 3945 O O . ARG A 1 502 ? 11.166 -18.500 -29.446 1.00 85.38 502 ARG A O 1
ATOM 3952 N N . ALA A 1 503 ? 10.187 -16.771 -30.484 1.00 90.12 503 ALA A N 1
ATOM 3953 C CA . ALA A 1 503 ? 9.196 -17.594 -31.177 1.00 90.12 503 ALA A CA 1
ATOM 3954 C C . ALA A 1 503 ? 9.815 -18.519 -32.234 1.00 90.12 503 ALA A C 1
ATOM 3956 O O . ALA A 1 503 ? 10.876 -18.253 -32.815 1.00 90.12 503 ALA A O 1
ATOM 3957 N N . SER A 1 504 ? 9.081 -19.587 -32.522 1.00 92.94 504 SER A N 1
ATOM 3958 C CA . SER A 1 504 ? 9.361 -20.574 -33.546 1.00 92.94 504 SER A CA 1
ATOM 3959 C C . SER A 1 504 ? 9.325 -19.990 -34.957 1.00 92.94 504 SER A C 1
ATOM 3961 O O . SER A 1 504 ? 8.662 -18.993 -35.262 1.00 92.94 504 SER A O 1
ATOM 3963 N N . HIS A 1 505 ? 10.025 -20.682 -35.859 1.00 92.94 505 HIS A N 1
ATOM 3964 C CA . HIS A 1 505 ? 10.033 -20.368 -37.288 1.00 92.94 505 HIS A CA 1
ATOM 3965 C C . HIS A 1 505 ? 8.616 -20.314 -37.878 1.00 92.94 505 HIS A C 1
ATOM 3967 O O . HIS A 1 505 ? 8.318 -19.431 -38.684 1.00 92.94 505 HIS A O 1
ATOM 3973 N N . GLU A 1 506 ? 7.738 -21.221 -37.445 1.00 94.94 506 GLU A N 1
ATOM 3974 C CA . GLU A 1 506 ? 6.366 -21.331 -37.938 1.00 94.94 506 GLU A CA 1
ATOM 3975 C C . GLU A 1 506 ? 5.515 -20.123 -37.529 1.00 94.94 506 GLU A C 1
ATOM 3977 O O . GLU A 1 506 ? 4.847 -19.535 -38.381 1.00 94.94 506 GLU A O 1
ATOM 3982 N N . LEU A 1 507 ? 5.588 -19.695 -36.262 1.00 94.56 507 LEU A N 1
ATOM 3983 C CA . LEU A 1 507 ? 4.847 -18.524 -35.794 1.00 94.56 507 LEU A CA 1
ATOM 3984 C C . LEU A 1 507 ? 5.341 -17.239 -36.471 1.00 94.56 507 LEU A C 1
ATOM 3986 O O . LEU A 1 507 ? 4.530 -16.438 -36.928 1.00 94.56 507 LEU A O 1
ATOM 3990 N N . ILE A 1 508 ? 6.657 -17.060 -36.609 1.00 94.25 508 ILE A N 1
ATOM 3991 C CA . ILE A 1 508 ? 7.227 -15.878 -37.276 1.00 94.25 508 ILE A CA 1
ATOM 3992 C C . ILE A 1 508 ? 6.843 -15.853 -38.759 1.00 94.25 508 ILE A C 1
ATOM 3994 O O . ILE A 1 508 ? 6.424 -14.815 -39.267 1.00 94.25 508 ILE A O 1
ATOM 3998 N N . SER A 1 509 ? 6.909 -16.998 -39.444 1.00 94.44 509 SER A N 1
ATOM 3999 C CA . SER A 1 509 ? 6.466 -17.109 -40.839 1.00 94.44 509 SER A CA 1
ATOM 4000 C C . SER A 1 509 ? 4.979 -16.776 -40.985 1.00 94.44 509 SER A C 1
ATOM 4002 O O . SER A 1 509 ? 4.603 -16.062 -41.913 1.00 94.44 509 SER A O 1
ATOM 4004 N N . ARG A 1 510 ? 4.136 -17.233 -40.046 1.00 95.00 510 ARG A N 1
ATOM 4005 C CA . ARG A 1 510 ? 2.707 -16.895 -40.005 1.00 95.00 510 ARG A CA 1
ATOM 4006 C C . ARG A 1 510 ? 2.486 -15.391 -39.838 1.00 95.00 510 ARG A C 1
ATOM 4008 O O . ARG A 1 510 ? 1.730 -14.817 -40.613 1.00 95.00 510 ARG A O 1
ATOM 4015 N N . LEU A 1 511 ? 3.169 -14.743 -38.891 1.00 94.19 511 LEU A N 1
ATOM 4016 C CA . LEU A 1 511 ? 3.051 -13.295 -38.669 1.00 94.19 511 LEU A CA 1
ATOM 4017 C C . LEU A 1 511 ? 3.383 -12.494 -39.936 1.00 94.19 511 LEU A C 1
ATOM 4019 O O . LEU A 1 511 ? 2.659 -11.564 -40.289 1.00 94.19 511 LEU A O 1
ATOM 4023 N N . ILE A 1 512 ? 4.449 -12.873 -40.649 1.00 93.06 512 ILE A N 1
ATOM 4024 C CA . ILE A 1 512 ? 4.848 -12.221 -41.906 1.00 93.06 512 ILE A CA 1
ATOM 4025 C C . ILE A 1 512 ? 3.808 -12.476 -43.004 1.00 93.06 512 ILE A C 1
ATOM 4027 O O . ILE A 1 512 ? 3.411 -11.542 -43.700 1.00 93.06 512 ILE A O 1
ATOM 4031 N N . ALA A 1 513 ? 3.317 -13.713 -43.132 1.00 92.12 513 ALA A N 1
ATOM 4032 C CA . ALA A 1 513 ? 2.281 -14.069 -44.103 1.00 92.12 513 ALA A CA 1
ATOM 4033 C C . ALA A 1 513 ? 0.957 -13.318 -43.865 1.00 92.12 513 ALA A C 1
ATOM 4035 O O . ALA A 1 513 ? 0.273 -12.957 -44.822 1.00 92.12 513 ALA A O 1
ATOM 4036 N N . GLU A 1 514 ? 0.621 -13.035 -42.605 1.00 93.00 514 GLU A N 1
ATOM 4037 C CA . GLU A 1 514 ? -0.539 -12.225 -42.212 1.00 93.00 514 GLU A CA 1
ATOM 4038 C C . GLU A 1 514 ? -0.286 -10.705 -42.323 1.00 93.00 514 GLU A C 1
ATOM 4040 O O . GLU A 1 514 ? -1.190 -9.899 -42.095 1.00 93.00 514 GLU A O 1
ATOM 4045 N N . GLY A 1 515 ? 0.913 -10.292 -42.753 1.00 89.44 515 GLY A N 1
ATOM 4046 C CA . GLY A 1 515 ? 1.222 -8.917 -43.146 1.00 89.44 515 GLY A CA 1
ATOM 4047 C C . GLY A 1 515 ? 2.070 -8.116 -42.159 1.00 89.44 515 GLY A C 1
ATOM 4048 O O . GLY A 1 515 ? 2.064 -6.883 -42.243 1.00 89.44 515 GLY A O 1
ATOM 4049 N N . ALA A 1 516 ? 2.786 -8.770 -41.238 1.00 90.31 516 ALA A N 1
ATOM 4050 C CA . ALA A 1 516 ? 3.797 -8.108 -40.419 1.00 90.31 516 ALA A CA 1
ATOM 4051 C C . ALA A 1 516 ? 4.965 -7.613 -41.289 1.00 90.31 516 ALA A C 1
ATOM 4053 O O . ALA A 1 516 ? 5.488 -8.343 -42.132 1.00 90.31 516 ALA A O 1
ATOM 4054 N N . ASP A 1 517 ? 5.381 -6.364 -41.085 1.00 87.44 517 ASP A N 1
ATOM 4055 C CA . ASP A 1 517 ? 6.432 -5.742 -41.887 1.00 87.44 517 ASP A CA 1
ATOM 4056 C C . ASP A 1 517 ? 7.825 -6.082 -41.331 1.00 87.44 517 ASP A C 1
ATOM 4058 O O . ASP A 1 517 ? 8.236 -5.600 -40.276 1.00 87.44 517 ASP A O 1
ATOM 4062 N N . VAL A 1 518 ? 8.561 -6.913 -42.073 1.00 84.44 518 VAL A N 1
ATOM 4063 C CA . VAL A 1 518 ? 9.930 -7.360 -41.754 1.00 84.44 518 VAL A CA 1
ATOM 4064 C C . VAL A 1 518 ? 10.939 -6.205 -41.738 1.00 84.44 518 VAL A C 1
ATOM 4066 O O . VAL A 1 518 ? 11.992 -6.303 -41.104 1.00 84.44 518 VAL A O 1
ATOM 4069 N N . HIS A 1 519 ? 10.631 -5.105 -42.424 1.00 83.19 519 HIS A N 1
ATOM 4070 C CA . HIS A 1 519 ? 11.484 -3.925 -42.522 1.00 83.19 519 HIS A CA 1
ATOM 4071 C C . HIS A 1 519 ? 11.048 -2.795 -41.587 1.00 83.19 519 HIS A C 1
ATOM 4073 O O . HIS A 1 519 ? 11.705 -1.748 -41.571 1.00 83.19 519 HIS A O 1
ATOM 4079 N N . GLN A 1 520 ? 9.986 -2.999 -40.798 1.00 85.00 520 GLN A N 1
ATOM 4080 C CA . GLN A 1 520 ? 9.544 -2.031 -39.805 1.00 85.00 520 GLN A CA 1
ATOM 4081 C C . GLN A 1 520 ? 10.682 -1.741 -38.830 1.00 85.00 520 GLN A C 1
ATOM 4083 O O . GLN A 1 520 ? 11.306 -2.641 -38.260 1.00 85.00 520 GLN A O 1
ATOM 4088 N N . ARG A 1 521 ? 10.943 -0.450 -38.654 1.00 83.31 521 ARG A N 1
ATOM 4089 C CA . ARG A 1 521 ? 11.932 0.050 -37.709 1.00 83.31 521 ARG A CA 1
ATOM 4090 C C . ARG A 1 521 ? 11.250 0.416 -36.404 1.00 83.31 521 ARG A C 1
ATOM 4092 O O . ARG A 1 521 ? 10.158 0.987 -36.437 1.00 83.31 521 ARG A O 1
ATOM 4099 N N . GLN A 1 522 ? 11.900 0.085 -35.298 1.00 78.31 522 GLN A N 1
ATOM 4100 C CA . GLN A 1 522 ? 11.448 0.386 -33.951 1.00 78.31 522 GLN A CA 1
ATOM 4101 C C . GLN A 1 522 ? 12.535 1.070 -33.121 1.00 78.31 522 GLN A C 1
ATOM 4103 O O . GLN A 1 522 ? 13.720 1.048 -33.470 1.00 78.31 522 GLN A O 1
ATOM 4108 N N . ALA A 1 523 ? 12.107 1.668 -32.016 1.00 72.25 523 ALA A N 1
ATOM 4109 C CA . ALA A 1 523 ? 12.964 2.305 -31.033 1.00 72.25 523 ALA A CA 1
ATOM 4110 C C . ALA A 1 523 ? 13.060 1.469 -29.747 1.00 72.25 523 ALA A C 1
ATOM 4112 O O . ALA A 1 523 ? 12.119 0.767 -29.394 1.00 72.25 523 ALA A O 1
ATOM 4113 N N . ILE A 1 524 ? 14.169 1.568 -29.016 1.00 64.19 524 ILE A N 1
ATOM 4114 C CA . ILE A 1 524 ? 14.288 1.059 -27.642 1.00 64.19 524 ILE A CA 1
ATOM 4115 C C . ILE A 1 524 ? 14.692 2.215 -26.727 1.00 64.19 524 ILE A C 1
ATOM 4117 O O . ILE A 1 524 ? 15.660 2.933 -26.999 1.00 64.19 524 ILE A O 1
ATOM 4121 N N . GLU A 1 525 ? 13.955 2.384 -25.631 1.00 53.88 525 GLU A N 1
ATOM 4122 C CA . GLU A 1 525 ? 14.294 3.324 -24.564 1.00 53.88 525 GLU A CA 1
ATOM 4123 C C . GLU A 1 525 ? 15.390 2.706 -23.684 1.00 53.88 525 GLU A C 1
ATOM 4125 O O . GLU A 1 525 ? 15.183 1.681 -23.041 1.00 53.88 525 GLU A O 1
ATOM 4130 N N . SER A 1 526 ? 16.588 3.298 -23.688 1.00 46.31 526 SER A N 1
ATOM 4131 C CA . SER A 1 526 ? 17.746 2.733 -22.976 1.00 46.31 526 SER A CA 1
ATOM 4132 C C . SER A 1 526 ? 17.882 3.248 -21.541 1.00 46.31 526 SER A C 1
ATOM 4134 O O . SER A 1 526 ? 18.574 2.618 -20.750 1.00 46.31 526 SER A O 1
ATOM 4136 N N . ASN A 1 527 ? 17.311 4.421 -21.261 1.00 38.28 527 ASN A N 1
ATOM 4137 C CA . ASN A 1 527 ? 17.205 5.180 -20.007 1.00 38.28 527 ASN A CA 1
ATOM 4138 C C . ASN A 1 527 ? 16.489 6.478 -20.419 1.00 38.28 527 ASN A C 1
ATOM 4140 O O . ASN A 1 527 ? 16.770 6.932 -21.523 1.00 38.28 527 ASN A O 1
ATOM 4144 N N . ARG A 1 528 ? 15.641 7.106 -19.588 1.00 39.53 528 ARG A N 1
ATOM 4145 C CA . ARG A 1 528 ? 14.750 8.265 -19.915 1.00 39.53 528 ARG A CA 1
ATOM 4146 C C . ARG A 1 528 ? 15.361 9.470 -20.695 1.00 39.53 528 ARG A C 1
ATOM 4148 O O . ARG A 1 528 ? 14.653 10.423 -21.012 1.00 39.53 528 ARG A O 1
ATOM 4155 N N . VAL A 1 529 ? 16.661 9.447 -20.994 1.00 35.59 529 VAL A N 1
ATOM 4156 C CA . VAL A 1 529 ? 17.492 10.427 -21.713 1.00 35.59 529 VAL A CA 1
ATOM 4157 C C . VAL A 1 529 ? 17.806 10.035 -23.183 1.00 35.59 529 VAL A C 1
ATOM 4159 O O . VAL A 1 529 ? 18.005 10.927 -24.006 1.00 35.59 529 VAL A O 1
ATOM 4162 N N . PHE A 1 530 ? 17.819 8.740 -23.552 1.00 42.25 530 PHE A N 1
ATOM 4163 C CA . PHE A 1 530 ? 18.224 8.266 -24.893 1.00 42.25 530 PHE A CA 1
ATOM 4164 C C . PHE A 1 530 ? 17.300 7.194 -25.480 1.00 42.25 530 PHE A C 1
ATOM 4166 O O . PHE A 1 530 ? 16.972 6.204 -24.821 1.00 42.25 530 PHE A O 1
ATOM 4173 N N . CYS A 1 531 ? 16.965 7.352 -26.764 1.00 54.06 531 CYS A N 1
ATOM 4174 C CA . CYS A 1 531 ? 16.302 6.335 -27.581 1.00 54.06 531 CYS A CA 1
ATOM 4175 C C . CYS A 1 531 ? 17.268 5.817 -28.657 1.00 54.06 531 CYS A C 1
ATOM 4177 O O . CYS A 1 531 ? 17.849 6.602 -29.416 1.00 54.06 531 CYS A O 1
ATOM 4179 N N . ILE A 1 532 ? 17.432 4.494 -28.733 1.00 63.12 532 ILE A N 1
ATOM 4180 C CA . ILE A 1 532 ? 18.099 3.838 -29.863 1.00 63.12 532 ILE A CA 1
ATOM 4181 C C . ILE A 1 532 ? 17.030 3.611 -30.926 1.00 63.12 532 ILE A C 1
ATOM 4183 O O . ILE A 1 532 ? 16.031 2.956 -30.658 1.00 63.12 532 ILE A O 1
ATOM 4187 N N . MET A 1 533 ? 17.235 4.167 -32.110 1.00 69.38 533 MET A N 1
ATOM 4188 C CA . MET A 1 533 ? 16.300 4.161 -33.228 1.00 69.38 533 MET A CA 1
ATOM 4189 C C . MET A 1 533 ? 16.787 3.222 -34.337 1.00 69.38 533 MET A C 1
ATOM 4191 O O . MET A 1 533 ? 17.939 2.778 -34.355 1.00 69.38 533 MET A O 1
ATOM 4195 N N . ASP A 1 534 ? 15.911 2.966 -35.309 1.00 71.81 534 ASP A N 1
ATOM 4196 C CA . ASP A 1 534 ? 16.201 2.148 -36.489 1.00 71.81 534 ASP A CA 1
ATOM 4197 C C . ASP A 1 534 ? 16.511 0.669 -36.187 1.00 71.81 534 ASP A C 1
ATOM 4199 O O . ASP A 1 534 ? 17.164 -0.030 -36.967 1.00 71.81 534 ASP A O 1
ATOM 4203 N N . ILE A 1 535 ? 15.996 0.151 -35.071 1.00 75.25 535 ILE A N 1
ATOM 4204 C CA . ILE A 1 535 ? 16.121 -1.260 -34.705 1.00 75.25 535 ILE A CA 1
ATOM 4205 C C . ILE A 1 535 ? 15.155 -2.074 -35.569 1.00 75.25 535 ILE A C 1
ATOM 4207 O O . ILE A 1 535 ? 14.009 -1.690 -35.770 1.00 75.25 535 ILE A O 1
ATOM 4211 N N . THR A 1 536 ? 15.610 -3.207 -36.100 1.00 80.75 536 THR A N 1
ATOM 4212 C CA . THR A 1 536 ? 14.807 -4.090 -36.957 1.00 80.75 536 THR A CA 1
ATOM 4213 C C . THR A 1 536 ? 14.579 -5.417 -36.244 1.00 80.75 536 THR A C 1
ATOM 4215 O O . THR A 1 536 ? 15.321 -5.767 -35.322 1.00 80.75 536 THR A O 1
ATOM 4218 N N . ALA A 1 537 ? 13.614 -6.213 -36.710 1.00 82.56 537 ALA A N 1
ATOM 4219 C CA . ALA A 1 537 ? 13.410 -7.573 -36.207 1.00 82.56 537 ALA A CA 1
ATOM 4220 C C . ALA A 1 537 ? 14.690 -8.436 -36.304 1.00 82.56 537 ALA A C 1
ATOM 4222 O O . ALA A 1 537 ? 14.932 -9.293 -35.456 1.00 82.56 537 ALA A O 1
ATOM 4223 N N . LEU A 1 538 ? 15.558 -8.176 -37.291 1.00 78.06 538 LEU A N 1
ATOM 4224 C CA . LEU A 1 538 ? 16.841 -8.867 -37.428 1.00 78.06 538 LEU A CA 1
ATOM 4225 C C . LEU A 1 538 ? 17.813 -8.524 -36.288 1.00 78.06 538 LEU A C 1
ATOM 4227 O O . LEU A 1 538 ? 18.475 -9.423 -35.767 1.00 78.06 538 LEU A O 1
ATOM 4231 N N . HIS A 1 539 ? 17.881 -7.252 -35.878 1.00 73.25 539 HIS A N 1
ATOM 4232 C CA . HIS A 1 539 ? 18.687 -6.826 -34.729 1.00 73.25 539 HIS A CA 1
ATOM 4233 C C . HIS A 1 539 ? 18.229 -7.528 -33.445 1.00 73.25 539 HIS A C 1
ATOM 4235 O O . HIS A 1 539 ? 19.057 -8.066 -32.712 1.00 73.25 539 HIS A O 1
ATOM 4241 N N . ILE A 1 540 ? 16.916 -7.596 -33.216 1.00 77.38 540 ILE A N 1
ATOM 4242 C CA . ILE A 1 540 ? 16.335 -8.207 -32.013 1.00 77.38 540 ILE A CA 1
ATOM 4243 C C . ILE A 1 540 ? 16.559 -9.720 -32.010 1.00 77.38 540 ILE A C 1
ATOM 4245 O O . ILE A 1 540 ? 17.107 -10.256 -31.050 1.00 77.38 540 ILE A O 1
ATOM 4249 N N . GLY A 1 541 ? 16.233 -10.413 -33.107 1.00 71.50 541 GLY A N 1
ATOM 4250 C CA . GLY A 1 541 ? 16.466 -11.855 -33.229 1.00 71.50 541 GLY A CA 1
ATOM 4251 C C . GLY A 1 541 ? 17.940 -12.231 -33.045 1.00 71.50 541 GLY A C 1
ATOM 4252 O O . GLY A 1 541 ? 18.246 -13.250 -32.427 1.00 71.50 541 GLY A O 1
ATOM 4253 N N . SER A 1 542 ? 18.858 -11.376 -33.513 1.00 72.50 542 SER A N 1
ATOM 4254 C CA . SER A 1 542 ? 20.301 -11.527 -33.278 1.00 72.50 542 SER A CA 1
ATOM 4255 C C . SER A 1 542 ? 20.672 -11.317 -31.808 1.00 72.50 542 SER A C 1
ATOM 4257 O O . SER A 1 542 ? 21.434 -12.110 -31.262 1.00 72.50 542 SER A O 1
ATOM 4259 N N . GLY A 1 543 ? 20.107 -10.298 -31.151 1.00 62.53 543 GLY A N 1
ATOM 4260 C CA . GLY A 1 543 ? 20.311 -10.025 -29.724 1.00 62.53 543 GLY A CA 1
ATOM 4261 C C . GLY A 1 543 ? 19.854 -11.168 -28.814 1.00 62.53 543 GLY A C 1
ATOM 4262 O O . GLY A 1 543 ? 20.528 -11.470 -27.832 1.00 62.53 543 GLY A O 1
ATOM 4263 N N . TYR A 1 544 ? 18.782 -11.865 -29.192 1.00 69.94 544 TYR A N 1
ATOM 4264 C CA . TYR A 1 544 ? 18.251 -13.029 -28.472 1.00 69.94 544 TYR A CA 1
ATOM 4265 C C . TYR A 1 544 ? 18.767 -14.386 -28.974 1.00 69.94 544 TYR A C 1
ATOM 4267 O O . TYR A 1 544 ? 18.400 -15.426 -28.430 1.00 69.94 544 TYR A O 1
ATOM 4275 N N . TRP A 1 545 ? 19.633 -14.392 -29.991 1.00 65.50 545 TRP A N 1
ATOM 4276 C CA . TRP A 1 545 ? 20.250 -15.595 -30.562 1.00 65.50 545 TRP A CA 1
ATOM 4277 C C . TRP A 1 545 ? 19.214 -16.591 -31.118 1.00 65.50 545 TRP A C 1
ATOM 4279 O O . TRP A 1 545 ? 19.453 -17.800 -31.181 1.00 65.50 545 TRP A O 1
ATOM 4289 N N . ASN A 1 546 ? 18.062 -16.087 -31.572 1.00 77.94 546 ASN A N 1
ATOM 4290 C CA . ASN A 1 546 ? 16.989 -16.901 -32.129 1.00 77.94 546 ASN A CA 1
ATOM 4291 C C . ASN A 1 546 ? 17.271 -17.253 -33.595 1.00 77.94 546 ASN A C 1
ATOM 4293 O O . ASN A 1 546 ? 16.746 -16.644 -34.529 1.00 77.94 546 ASN A O 1
ATOM 4297 N N . ALA A 1 547 ? 18.103 -18.272 -33.807 1.00 72.38 547 ALA A N 1
ATOM 4298 C CA . ALA A 1 547 ? 18.465 -18.739 -35.144 1.00 72.38 547 ALA A CA 1
ATOM 4299 C C . ALA A 1 547 ? 17.245 -19.163 -35.986 1.00 72.38 547 ALA A C 1
ATOM 4301 O O . ALA A 1 547 ? 17.226 -18.936 -37.197 1.00 72.38 547 ALA A O 1
ATOM 4302 N N . ALA A 1 548 ? 16.219 -19.752 -35.360 1.00 78.44 548 ALA A N 1
ATOM 4303 C CA . ALA A 1 548 ? 14.991 -20.157 -36.042 1.00 78.44 548 ALA A CA 1
ATOM 4304 C C . ALA A 1 548 ? 14.194 -18.940 -36.535 1.00 78.44 548 ALA A C 1
ATOM 4306 O O . ALA A 1 548 ? 13.736 -18.930 -37.679 1.00 78.44 548 ALA A O 1
ATOM 4307 N N . GLY A 1 549 ? 14.094 -17.897 -35.708 1.00 79.69 549 GLY A N 1
ATOM 4308 C CA . GLY A 1 549 ? 13.445 -16.644 -36.070 1.00 79.69 549 GLY A CA 1
ATOM 4309 C C . GLY A 1 549 ? 14.203 -15.850 -37.125 1.00 79.69 549 GLY A C 1
ATOM 4310 O O . GLY A 1 549 ? 13.603 -15.417 -38.104 1.00 79.69 549 GLY A O 1
ATOM 4311 N N . ILE A 1 550 ? 15.529 -15.753 -37.010 1.00 79.25 550 ILE A N 1
ATOM 4312 C CA . ILE A 1 550 ? 16.380 -15.135 -38.039 1.00 79.25 550 ILE A CA 1
ATOM 4313 C C . ILE A 1 550 ? 16.202 -15.853 -39.382 1.00 79.25 550 ILE A C 1
ATOM 4315 O O . ILE A 1 550 ? 16.026 -15.208 -40.415 1.00 79.25 550 ILE A O 1
ATOM 4319 N N . LYS A 1 551 ? 16.189 -17.193 -39.376 1.00 79.69 551 LYS A N 1
ATOM 4320 C CA . LYS A 1 551 ? 15.922 -17.981 -40.582 1.00 79.69 551 LYS A CA 1
ATOM 4321 C C . LYS A 1 551 ? 14.535 -17.678 -41.157 1.00 79.69 551 LYS A C 1
ATOM 4323 O O . LYS A 1 551 ? 14.421 -17.504 -42.363 1.00 79.69 551 LYS A O 1
ATOM 4328 N N . ALA A 1 552 ? 13.503 -17.575 -40.318 1.00 86.44 552 ALA A N 1
ATOM 4329 C CA . ALA A 1 552 ? 12.153 -17.231 -40.764 1.00 86.44 552 ALA A CA 1
ATOM 4330 C C . ALA A 1 552 ? 12.080 -15.834 -41.397 1.00 86.44 552 ALA A C 1
ATOM 4332 O O . ALA A 1 552 ? 11.396 -15.669 -42.406 1.00 86.44 552 ALA A O 1
ATOM 4333 N N . LEU A 1 553 ? 12.815 -14.848 -40.866 1.00 83.19 553 LEU A N 1
ATOM 4334 C CA . LEU A 1 553 ? 12.929 -13.530 -41.496 1.00 83.19 553 LEU A CA 1
ATOM 4335 C C . LEU A 1 553 ? 13.535 -13.642 -42.902 1.00 83.19 553 LEU A C 1
ATOM 4337 O O . LEU A 1 553 ? 12.971 -13.094 -43.842 1.00 83.19 553 LEU A O 1
ATOM 4341 N N . PHE A 1 554 ? 14.642 -14.377 -43.064 1.00 80.12 554 PHE A N 1
ATOM 4342 C CA . PHE A 1 554 ? 15.295 -14.557 -44.368 1.00 80.12 554 PHE A CA 1
ATOM 4343 C C . PHE A 1 554 ? 14.450 -15.346 -45.371 1.00 80.12 554 PHE A C 1
ATOM 4345 O O . PHE A 1 554 ? 14.422 -15.009 -46.552 1.00 80.12 554 PHE A O 1
ATOM 4352 N N . ASP A 1 555 ? 13.748 -16.382 -44.912 1.00 85.50 555 ASP A N 1
ATOM 4353 C CA . ASP A 1 555 ? 12.891 -17.197 -45.774 1.00 85.50 555 ASP A CA 1
ATOM 4354 C C . ASP A 1 555 ? 11.715 -16.378 -46.346 1.00 85.50 555 ASP A C 1
ATOM 4356 O O . ASP A 1 555 ? 11.213 -16.700 -47.423 1.00 85.50 555 ASP A O 1
ATOM 4360 N N . ASN A 1 556 ? 11.287 -15.314 -45.650 1.00 83.75 556 ASN A N 1
ATOM 4361 C CA . ASN A 1 556 ? 10.077 -14.553 -45.972 1.00 83.75 556 ASN A CA 1
ATOM 4362 C C . ASN A 1 556 ? 10.318 -13.063 -46.319 1.00 83.75 556 ASN A C 1
ATOM 4364 O O . ASN A 1 556 ? 9.355 -12.353 -46.598 1.00 83.75 556 ASN A O 1
ATOM 4368 N N . CYS A 1 557 ? 11.563 -12.561 -46.354 1.00 69.88 557 CYS A N 1
ATOM 4369 C CA . CYS A 1 557 ? 11.867 -11.145 -46.645 1.00 69.88 557 CYS A CA 1
ATOM 4370 C C . CYS A 1 557 ? 11.831 -10.767 -48.138 1.00 69.88 557 CYS A C 1
ATOM 4372 O O . CYS A 1 557 ? 12.020 -9.603 -48.482 1.00 69.88 557 CYS A O 1
ATOM 4374 N N . GLY A 1 558 ? 11.613 -11.727 -49.044 1.00 61.72 558 GLY A N 1
ATOM 4375 C CA . GLY A 1 558 ? 11.417 -11.464 -50.477 1.00 61.72 558 GLY A CA 1
ATOM 4376 C C . GLY A 1 558 ? 12.622 -10.874 -51.239 1.00 61.72 558 GLY A C 1
ATOM 4377 O O . GLY A 1 558 ? 12.457 -10.504 -52.401 1.00 61.72 558 GLY A O 1
ATOM 4378 N N . GLY A 1 559 ? 13.818 -10.792 -50.633 1.00 62.38 559 GLY A N 1
ATOM 4379 C CA . GLY A 1 559 ? 15.043 -10.221 -51.223 1.00 62.38 559 GLY A CA 1
ATOM 4380 C C . GLY A 1 559 ? 16.244 -10.186 -50.257 1.00 62.38 559 GLY A C 1
ATOM 4381 O O . GLY A 1 559 ? 16.145 -10.666 -49.132 1.00 62.38 559 GLY A O 1
ATOM 4382 N N . GLU A 1 560 ? 17.390 -9.630 -50.679 1.00 57.16 560 GLU A N 1
ATOM 4383 C CA . GLU A 1 560 ? 18.554 -9.415 -49.792 1.00 57.16 560 GLU A CA 1
ATOM 4384 C C . GLU A 1 560 ? 18.254 -8.327 -48.743 1.00 57.16 560 GLU A C 1
ATOM 4386 O O . GLU A 1 560 ? 17.727 -7.269 -49.089 1.00 57.16 560 GLU A O 1
ATOM 4391 N N . PHE A 1 561 ? 18.630 -8.546 -47.474 1.00 57.56 561 PHE A N 1
ATOM 4392 C CA . PHE A 1 561 ? 18.631 -7.477 -46.466 1.00 57.56 561 PHE A CA 1
ATOM 4393 C C . PHE A 1 561 ? 19.704 -6.444 -46.847 1.00 57.56 561 PHE A C 1
ATOM 4395 O O . PHE A 1 561 ? 20.894 -6.776 -46.845 1.00 57.56 561 PHE A O 1
ATOM 4402 N N . PRO A 1 562 ? 19.337 -5.200 -47.198 1.00 57.66 562 PRO A N 1
ATOM 4403 C CA . PRO A 1 562 ? 20.318 -4.218 -47.631 1.00 57.66 562 PRO A CA 1
ATOM 4404 C C . PRO A 1 562 ? 21.225 -3.839 -46.454 1.00 57.66 562 PRO A C 1
ATOM 4406 O O . PRO A 1 562 ? 20.735 -3.639 -45.353 1.00 57.66 562 PRO A O 1
ATOM 4409 N N . LEU A 1 563 ? 22.535 -3.657 -46.670 1.00 49.16 563 LEU A N 1
ATOM 4410 C CA . LEU A 1 563 ? 23.497 -3.282 -45.607 1.00 49.16 563 LEU A CA 1
ATOM 4411 C C . LEU A 1 563 ? 23.026 -2.102 -44.737 1.00 49.16 563 LEU A C 1
ATOM 4413 O O . LEU A 1 563 ? 23.351 -2.026 -43.557 1.00 49.16 563 LEU A O 1
ATOM 4417 N N . VAL A 1 564 ? 22.221 -1.201 -45.309 1.00 44.81 564 VAL A N 1
ATOM 4418 C CA . VAL A 1 564 ? 21.634 -0.058 -44.604 1.00 44.81 564 VAL A CA 1
ATOM 4419 C C . VAL A 1 564 ? 20.690 -0.448 -43.455 1.00 44.81 564 VAL A C 1
ATOM 4421 O O . VAL A 1 564 ? 20.495 0.341 -42.537 1.00 44.81 564 VAL A O 1
ATOM 4424 N N . SER A 1 565 ? 20.102 -1.648 -43.476 1.00 48.53 565 SER A N 1
ATOM 4425 C CA . SER A 1 565 ? 19.227 -2.154 -42.412 1.00 48.53 565 SER A CA 1
ATOM 4426 C C . SER A 1 565 ? 19.986 -2.705 -41.202 1.00 48.53 565 SER A C 1
ATOM 4428 O O . SER A 1 565 ? 19.338 -3.128 -40.250 1.00 48.53 565 SER A O 1
ATOM 4430 N N . LEU A 1 566 ? 21.327 -2.719 -41.244 1.00 54.69 566 LEU A N 1
ATOM 4431 C CA . LEU A 1 566 ? 22.204 -3.105 -40.129 1.00 54.69 566 LEU A CA 1
ATOM 4432 C C . LEU A 1 566 ? 22.690 -1.903 -39.297 1.00 54.69 566 LEU A C 1
ATOM 4434 O O . LEU A 1 566 ? 23.405 -2.084 -38.314 1.00 54.69 566 LEU A O 1
ATOM 4438 N N . PHE A 1 567 ? 22.357 -0.672 -39.699 1.00 48.44 567 PHE A N 1
ATOM 4439 C CA . PHE A 1 567 ? 22.733 0.525 -38.947 1.00 48.44 567 PHE A CA 1
ATOM 4440 C C . PHE A 1 567 ? 21.634 0.895 -37.949 1.00 48.44 567 PHE A C 1
ATOM 4442 O O . PHE A 1 567 ? 20.478 1.052 -38.334 1.00 48.44 567 PHE A O 1
ATOM 4449 N N . MET A 1 568 ? 22.021 1.068 -36.686 1.00 52.06 568 MET A N 1
ATOM 4450 C CA . MET A 1 568 ? 21.196 1.669 -35.633 1.00 52.06 568 MET A CA 1
ATOM 4451 C C . MET A 1 568 ? 21.587 3.143 -35.467 1.00 52.06 568 MET A C 1
ATOM 4453 O O . MET A 1 568 ? 22.748 3.497 -35.693 1.00 52.06 568 MET A O 1
ATOM 4457 N N . THR A 1 569 ? 20.652 4.001 -35.064 1.00 55.00 569 THR A N 1
ATOM 4458 C CA . THR A 1 569 ? 20.925 5.423 -34.787 1.00 55.00 569 THR A CA 1
ATOM 4459 C C . THR A 1 569 ? 20.548 5.772 -33.347 1.00 55.00 569 THR A C 1
ATOM 4461 O O . THR A 1 569 ? 19.771 5.067 -32.714 1.00 55.00 569 THR A O 1
ATOM 4464 N N . THR A 1 570 ? 21.126 6.830 -32.781 1.00 50.75 570 THR A N 1
ATOM 4465 C CA . THR A 1 570 ? 20.871 7.259 -31.392 1.00 50.75 570 THR A CA 1
ATOM 4466 C C . THR A 1 570 ? 20.348 8.690 -31.371 1.00 50.75 570 THR A C 1
ATOM 4468 O O . THR A 1 570 ? 20.967 9.565 -31.977 1.00 50.75 570 THR A O 1
ATOM 4471 N N . HIS A 1 571 ? 19.237 8.940 -30.667 1.00 48.25 571 HIS A N 1
ATOM 4472 C CA . HIS A 1 571 ? 18.631 10.271 -30.544 1.00 48.25 571 HIS A CA 1
ATOM 4473 C C . HIS A 1 571 ? 18.315 10.650 -29.080 1.00 48.25 571 HIS A C 1
ATOM 4475 O O . HIS A 1 571 ? 17.845 9.798 -28.319 1.00 48.25 571 HIS A O 1
ATOM 4481 N N . PRO A 1 572 ? 18.527 11.922 -28.679 1.00 43.06 572 PRO A N 1
ATOM 4482 C CA . PRO A 1 572 ? 18.085 12.438 -27.383 1.00 43.06 572 PRO A CA 1
ATOM 4483 C C . PRO A 1 572 ? 16.560 12.655 -27.360 1.00 43.06 572 PRO A C 1
ATOM 4485 O O . PRO A 1 572 ? 15.970 13.073 -28.357 1.00 43.06 572 PRO A O 1
ATOM 4488 N N . SER A 1 573 ? 15.913 12.375 -26.226 1.00 40.94 573 SER A N 1
ATOM 4489 C CA . SER A 1 573 ? 14.446 12.290 -26.088 1.00 40.94 573 SER A CA 1
ATOM 4490 C C . SER A 1 573 ? 13.687 13.631 -25.945 1.00 40.94 573 SER A C 1
ATOM 4492 O O . SER A 1 573 ? 12.455 13.614 -25.963 1.00 40.94 573 SER A O 1
ATOM 4494 N N . ASP A 1 574 ? 14.361 14.794 -25.861 1.00 39.78 574 ASP A N 1
ATOM 4495 C CA . ASP A 1 574 ? 13.722 16.123 -25.698 1.00 39.78 574 ASP A CA 1
ATOM 4496 C C . ASP A 1 574 ? 14.029 17.114 -26.855 1.00 39.78 574 ASP A C 1
ATOM 4498 O O . ASP A 1 574 ? 15.166 17.588 -26.997 1.00 39.78 574 ASP A O 1
ATOM 4502 N N . PRO A 1 575 ? 13.024 17.501 -27.670 1.00 37.09 575 PRO A N 1
ATOM 4503 C CA . PRO A 1 575 ? 13.205 18.400 -28.809 1.00 37.09 575 PRO A CA 1
ATOM 4504 C C . PRO A 1 575 ? 13.349 19.889 -28.464 1.00 37.09 575 PRO A C 1
ATOM 4506 O O . PRO A 1 575 ? 13.683 20.672 -29.356 1.00 37.09 575 PRO A O 1
ATOM 4509 N N . LYS A 1 576 ? 13.160 20.325 -27.207 1.00 37.88 576 LYS A N 1
ATOM 4510 C CA . LYS A 1 576 ? 13.416 21.733 -26.817 1.00 37.88 576 LYS A CA 1
ATOM 4511 C C . LYS A 1 576 ? 14.901 22.115 -26.799 1.00 37.88 576 LYS A C 1
ATOM 4513 O O . LYS A 1 576 ? 15.227 23.287 -26.630 1.00 37.88 576 LYS A O 1
ATOM 4518 N N . SER A 1 577 ? 15.791 21.152 -27.019 1.00 38.09 577 SER A N 1
ATOM 4519 C CA . SER A 1 577 ? 17.229 21.369 -27.193 1.00 38.09 577 SER A CA 1
ATOM 4520 C C . SER A 1 577 ? 17.620 21.885 -28.592 1.00 38.09 577 SER A C 1
ATOM 4522 O O . SER A 1 577 ? 18.771 22.263 -28.804 1.00 38.09 577 SER A O 1
ATOM 4524 N N . LEU A 1 578 ? 16.683 21.964 -29.548 1.00 32.31 578 LEU A N 1
ATOM 4525 C CA . LEU A 1 578 ? 16.959 22.415 -30.917 1.00 32.31 578 LEU A CA 1
ATOM 4526 C C . LEU A 1 578 ? 16.758 23.933 -31.083 1.00 32.31 578 LEU A C 1
ATOM 4528 O O . LEU A 1 578 ? 15.679 24.403 -31.442 1.00 32.31 578 LEU A O 1
ATOM 4532 N N . LEU A 1 579 ? 17.831 24.708 -30.895 1.00 27.00 579 LEU A N 1
ATOM 4533 C CA . LEU A 1 579 ? 18.002 26.002 -31.575 1.00 27.00 579 LEU A CA 1
ATOM 4534 C C . LEU A 1 579 ? 18.727 25.791 -32.921 1.00 27.00 579 LEU A C 1
ATOM 4536 O O . LEU A 1 579 ? 19.499 24.841 -33.063 1.00 27.00 579 LEU A O 1
ATOM 4540 N N . PRO A 1 580 ? 18.470 26.636 -33.939 1.00 30.09 580 PRO A N 1
ATOM 4541 C CA . PRO A 1 580 ? 18.835 26.350 -35.321 1.00 30.09 580 PRO A CA 1
ATOM 4542 C C . PRO A 1 580 ? 20.348 26.433 -35.531 1.00 30.09 580 PRO A C 1
ATOM 4544 O O . PRO A 1 580 ? 20.964 27.479 -35.326 1.00 30.09 580 PRO A O 1
ATOM 4547 N N . ALA A 1 581 ? 20.938 25.336 -36.008 1.00 27.19 581 ALA A N 1
ATOM 4548 C CA . ALA A 1 581 ? 22.313 25.306 -36.482 1.00 27.19 581 ALA A CA 1
ATOM 4549 C C . ALA A 1 581 ? 22.442 26.118 -37.783 1.00 27.19 581 ALA A C 1
ATOM 4551 O O . ALA A 1 581 ? 22.369 25.595 -38.892 1.00 27.19 581 ALA A O 1
ATOM 4552 N N . THR A 1 582 ? 22.658 27.421 -37.645 1.00 32.12 582 THR A N 1
ATOM 4553 C CA . THR A 1 582 ? 23.370 28.214 -38.646 1.00 32.12 582 THR A CA 1
ATOM 4554 C C . THR A 1 582 ? 24.513 28.915 -37.942 1.00 32.12 582 THR A C 1
ATOM 4556 O O . THR A 1 582 ? 24.241 29.835 -37.182 1.00 32.12 582 THR A O 1
ATOM 4559 N N . MET A 1 583 ? 25.754 28.475 -38.177 1.00 23.27 583 MET A N 1
ATOM 4560 C CA . MET A 1 583 ? 26.995 29.273 -38.226 1.00 23.27 583 MET A CA 1
ATOM 4561 C C . MET A 1 583 ? 28.204 28.330 -38.471 1.00 23.27 583 MET A C 1
ATOM 4563 O O . MET A 1 583 ? 28.045 27.115 -38.383 1.00 23.27 583 MET A O 1
ATOM 4567 N N . PRO A 1 584 ? 29.352 28.844 -38.954 1.00 28.81 584 PRO A N 1
ATOM 4568 C CA . PRO A 1 584 ? 30.026 28.337 -40.144 1.00 28.81 584 PRO A CA 1
ATOM 4569 C C . PRO A 1 584 ? 31.105 27.287 -39.869 1.00 28.81 584 PRO A C 1
ATOM 4571 O O . PRO A 1 584 ? 31.641 27.177 -38.771 1.00 28.81 584 PRO A O 1
ATOM 4574 N N . ALA A 1 585 ? 31.457 26.559 -40.932 1.00 28.05 585 ALA A N 1
ATOM 4575 C CA . ALA A 1 585 ? 32.602 25.661 -40.980 1.00 28.05 585 ALA A CA 1
ATOM 4576 C C . ALA A 1 585 ? 33.883 26.362 -40.490 1.00 28.05 585 ALA A C 1
ATOM 4578 O O . ALA A 1 585 ? 34.353 27.314 -41.116 1.00 28.05 585 ALA A O 1
ATOM 4579 N N . ASN A 1 586 ? 34.449 25.860 -39.392 1.00 28.05 586 ASN A N 1
ATOM 4580 C CA . ASN A 1 586 ? 35.811 26.162 -38.971 1.00 28.05 586 ASN A CA 1
ATOM 4581 C C . ASN A 1 586 ? 36.744 25.069 -39.543 1.00 28.05 586 ASN A C 1
ATOM 4583 O O . ASN A 1 586 ? 36.537 23.902 -39.210 1.00 28.05 586 ASN A O 1
ATOM 4587 N N . PRO A 1 587 ? 37.726 25.374 -40.413 1.00 31.47 587 PRO A N 1
ATOM 4588 C CA . PRO A 1 587 ? 38.483 24.344 -41.135 1.00 31.47 587 PRO A CA 1
ATOM 4589 C C . PRO A 1 587 ? 39.582 23.605 -40.347 1.00 31.47 587 PRO A C 1
ATOM 4591 O O . PRO A 1 587 ? 40.367 22.906 -40.980 1.00 31.47 587 PRO A O 1
ATOM 4594 N N . GLU A 1 588 ? 39.697 23.737 -39.020 1.00 29.33 588 GLU A N 1
ATOM 4595 C CA . GLU A 1 588 ? 40.912 23.287 -38.301 1.00 29.33 588 GLU A CA 1
ATOM 4596 C C . GLU A 1 588 ? 40.688 22.455 -37.021 1.00 29.33 588 GLU A C 1
ATOM 4598 O O . GLU A 1 588 ? 41.569 22.387 -36.168 1.00 29.33 588 GLU A O 1
ATOM 4603 N N . ALA A 1 589 ? 39.559 21.755 -36.869 1.00 29.84 589 ALA A N 1
ATOM 4604 C CA . ALA A 1 589 ? 39.416 20.764 -35.793 1.00 29.84 589 ALA A CA 1
ATOM 4605 C C . ALA A 1 589 ? 39.762 19.350 -36.300 1.00 29.84 589 ALA A C 1
ATOM 4607 O O . ALA A 1 589 ? 39.008 18.737 -37.054 1.00 29.84 589 ALA A O 1
ATOM 4608 N N . HIS A 1 590 ? 40.933 18.847 -35.905 1.00 32.53 590 HIS A N 1
ATOM 4609 C CA . HIS A 1 590 ? 41.392 17.486 -36.188 1.00 32.53 590 HIS A CA 1
ATOM 4610 C C . HIS A 1 590 ? 40.569 16.439 -35.395 1.00 32.53 590 HIS A C 1
ATOM 4612 O O . HIS A 1 590 ? 40.484 16.560 -34.175 1.00 32.53 590 HIS A O 1
ATOM 4618 N N . PRO A 1 591 ? 40.018 15.385 -36.032 1.00 31.03 591 PRO A N 1
ATOM 4619 C CA . PRO A 1 591 ? 39.090 14.433 -35.401 1.00 31.03 591 PRO A CA 1
ATOM 4620 C C . PRO A 1 591 ? 39.737 13.287 -34.586 1.00 31.03 591 PRO A C 1
ATOM 4622 O O . PRO A 1 591 ? 39.062 12.311 -34.276 1.00 31.03 591 PRO A O 1
ATOM 4625 N N . ASP A 1 592 ? 41.015 13.380 -34.198 1.00 33.22 592 ASP A N 1
ATOM 4626 C CA . ASP A 1 592 ? 41.760 12.240 -33.621 1.00 33.22 592 ASP A CA 1
ATOM 4627 C C . ASP A 1 592 ? 41.973 12.271 -32.083 1.00 33.22 592 ASP A C 1
ATOM 4629 O O . ASP A 1 592 ? 42.665 11.400 -31.557 1.00 33.22 592 ASP A O 1
ATOM 4633 N N . GLN A 1 593 ? 41.417 13.223 -31.314 1.00 40.38 593 GLN A N 1
ATOM 4634 C CA . GLN A 1 593 ? 41.768 13.368 -29.878 1.00 40.38 593 GLN A CA 1
ATOM 4635 C C . GLN A 1 593 ? 40.786 12.797 -28.833 1.00 40.38 593 GLN A C 1
ATOM 4637 O O . GLN A 1 593 ? 41.198 12.596 -27.690 1.00 40.38 593 GLN A O 1
ATOM 4642 N N . GLU A 1 594 ? 39.546 12.438 -29.175 1.00 41.44 594 GLU A N 1
ATOM 4643 C CA . GLU A 1 594 ? 38.595 11.887 -28.182 1.00 41.44 594 GLU A CA 1
ATOM 4644 C C . GLU A 1 594 ? 38.942 10.464 -27.696 1.00 41.44 594 GLU A C 1
ATOM 4646 O O . GLU A 1 594 ? 38.468 10.020 -26.650 1.00 41.44 594 GLU A O 1
ATOM 4651 N N . GLN A 1 595 ? 39.827 9.740 -28.389 1.00 47.00 595 GLN A N 1
ATOM 4652 C CA . GLN A 1 595 ? 40.097 8.321 -28.111 1.00 47.00 595 GLN A CA 1
ATOM 4653 C C . GLN A 1 595 ? 41.088 8.035 -26.962 1.00 47.00 595 GLN A C 1
ATOM 4655 O O . GLN A 1 595 ? 41.425 6.873 -26.741 1.00 47.00 595 GLN A O 1
ATOM 4660 N N . HIS A 1 596 ? 41.547 9.035 -26.192 1.00 67.56 596 HIS A N 1
ATOM 4661 C CA . HIS A 1 596 ? 42.613 8.820 -25.193 1.00 67.56 596 HIS A CA 1
ATOM 4662 C C . HIS A 1 596 ? 42.369 9.374 -23.774 1.00 67.56 596 HIS A C 1
ATOM 4664 O O . HIS A 1 596 ? 43.305 9.386 -22.967 1.00 67.56 596 HIS A O 1
ATOM 4670 N N . ILE A 1 597 ? 41.142 9.793 -23.426 1.00 85.00 597 ILE A N 1
ATOM 4671 C CA . ILE A 1 597 ? 40.824 10.268 -22.064 1.00 85.00 597 ILE A CA 1
ATOM 4672 C C . ILE A 1 597 ? 40.780 9.074 -21.091 1.00 85.00 597 ILE A C 1
ATOM 4674 O O . ILE A 1 597 ? 39.972 8.158 -21.300 1.00 85.00 597 ILE A O 1
ATOM 4678 N N . PRO A 1 598 ? 41.614 9.049 -20.032 1.00 90.31 598 PRO A N 1
ATOM 4679 C CA . PRO A 1 598 ? 41.698 7.898 -19.139 1.00 90.31 598 PRO A CA 1
ATOM 4680 C C . PRO A 1 598 ? 40.394 7.604 -18.390 1.00 90.31 598 PRO A C 1
ATOM 4682 O O . PRO A 1 598 ? 39.661 8.514 -18.001 1.00 90.31 598 PRO A O 1
ATOM 4685 N N . LEU A 1 599 ? 40.127 6.313 -18.169 1.00 93.94 599 LEU A N 1
ATOM 4686 C CA . LEU A 1 599 ? 39.021 5.827 -17.343 1.00 93.94 599 LEU A CA 1
ATOM 4687 C C . LEU A 1 599 ? 39.514 5.580 -15.914 1.00 93.94 599 LEU A C 1
ATOM 4689 O O . LEU A 1 599 ? 40.490 4.852 -15.706 1.00 93.94 599 LEU A O 1
ATOM 4693 N N . TYR A 1 600 ? 38.812 6.146 -14.941 1.00 95.25 600 TYR A N 1
ATOM 4694 C CA . TYR A 1 600 ? 39.088 5.979 -13.519 1.00 95.25 600 TYR A CA 1
ATOM 4695 C C . TYR A 1 600 ? 37.995 5.155 -12.870 1.00 95.25 600 TYR A C 1
ATOM 4697 O O . TYR A 1 600 ? 36.819 5.287 -13.213 1.00 95.25 600 TYR A O 1
ATOM 4705 N N . ARG A 1 601 ? 38.398 4.346 -11.893 1.00 96.25 601 ARG A N 1
ATOM 4706 C CA . ARG A 1 601 ? 37.486 3.678 -10.975 1.00 96.25 601 ARG A CA 1
ATOM 4707 C C . ARG A 1 601 ? 37.603 4.325 -9.608 1.00 96.25 601 ARG A C 1
ATOM 4709 O O . ARG A 1 601 ? 38.706 4.665 -9.174 1.00 96.25 601 ARG A O 1
ATOM 4716 N N . GLY A 1 602 ? 36.473 4.492 -8.943 1.00 96.19 602 GLY A N 1
ATOM 4717 C CA . GLY A 1 602 ? 36.428 5.039 -7.600 1.00 96.19 602 GLY A CA 1
ATOM 4718 C C . GLY A 1 602 ? 35.391 4.357 -6.731 1.00 96.19 602 GLY A C 1
ATOM 4719 O O . GLY A 1 602 ? 34.466 3.701 -7.222 1.00 96.19 602 GLY A O 1
ATOM 4720 N N . SER A 1 603 ? 35.547 4.529 -5.426 1.00 95.88 603 SER A N 1
ATOM 4721 C CA . SER A 1 603 ? 34.648 3.980 -4.430 1.00 95.88 603 SER A CA 1
ATOM 4722 C C . SER A 1 603 ? 34.600 4.832 -3.162 1.00 95.88 603 SER A C 1
ATOM 4724 O O . SER A 1 603 ? 35.454 5.675 -2.883 1.00 95.88 603 SER A O 1
ATOM 4726 N N . CYS A 1 604 ? 33.538 4.657 -2.381 1.00 95.19 604 CYS A N 1
ATOM 4727 C CA . CYS A 1 604 ? 33.481 5.195 -1.024 1.00 95.19 604 CYS A CA 1
ATOM 4728 C C . CYS A 1 604 ? 34.448 4.437 -0.102 1.00 95.19 604 CYS A C 1
ATOM 4730 O O . CYS A 1 604 ? 34.862 3.324 -0.410 1.00 95.19 604 CYS A O 1
ATOM 4732 N N . HIS A 1 605 ? 34.710 4.965 1.098 1.00 93.19 605 HIS A N 1
ATOM 4733 C CA . HIS A 1 605 ? 35.646 4.354 2.053 1.00 93.19 605 HIS A CA 1
ATOM 4734 C C . HIS A 1 605 ? 35.397 2.856 2.330 1.00 93.19 605 HIS A C 1
ATOM 4736 O O . HIS A 1 605 ? 36.347 2.094 2.485 1.00 93.19 605 HIS A O 1
ATOM 4742 N N . CYS A 1 606 ? 34.133 2.423 2.389 1.00 90.44 606 CYS A N 1
ATOM 4743 C CA . CYS A 1 606 ? 33.779 1.023 2.650 1.00 90.44 606 CYS A CA 1
ATOM 4744 C C . CYS A 1 606 ? 33.581 0.164 1.385 1.00 90.44 606 CYS A C 1
ATOM 4746 O O . CYS A 1 606 ? 33.172 -0.989 1.501 1.00 90.44 606 CYS A O 1
ATOM 4748 N N . GLY A 1 607 ? 33.787 0.721 0.186 1.00 88.00 607 GLY A N 1
ATOM 4749 C CA . GLY A 1 607 ? 33.611 0.037 -1.102 1.00 88.00 607 GLY A CA 1
ATOM 4750 C C . GLY A 1 607 ? 32.159 -0.175 -1.558 1.00 88.00 607 GLY A C 1
ATOM 4751 O O . GLY A 1 607 ? 31.931 -0.585 -2.691 1.00 88.00 607 GLY A O 1
ATOM 4752 N N . PHE A 1 608 ? 31.162 0.119 -0.713 1.00 85.62 608 PHE A N 1
ATOM 4753 C CA . PHE A 1 608 ? 29.744 -0.107 -1.028 1.00 85.62 608 PHE A CA 1
ATOM 4754 C C . PHE A 1 608 ? 29.256 0.691 -2.244 1.00 85.62 608 PHE A C 1
ATOM 4756 O O . PHE A 1 608 ? 28.613 0.138 -3.131 1.00 85.62 608 PHE A O 1
ATOM 4763 N N . VAL A 1 609 ? 29.581 1.985 -2.288 1.00 91.62 609 VAL A N 1
ATOM 4764 C CA . VAL A 1 609 ? 29.403 2.829 -3.475 1.00 91.62 609 VAL A CA 1
ATOM 4765 C C . VAL A 1 609 ? 30.655 2.702 -4.333 1.00 91.62 609 VAL A C 1
ATOM 4767 O O . VAL A 1 609 ? 31.744 2.963 -3.829 1.00 91.62 609 VAL A O 1
ATOM 4770 N N . SER A 1 610 ? 30.492 2.320 -5.596 1.00 92.44 610 SER A N 1
ATOM 4771 C CA . SER A 1 610 ? 31.540 2.170 -6.606 1.00 92.44 610 SER A CA 1
ATOM 4772 C C . SER A 1 610 ? 31.080 2.792 -7.922 1.00 92.44 610 SER A C 1
ATOM 4774 O O . SER A 1 610 ? 29.905 2.694 -8.274 1.00 92.44 610 SER A O 1
ATOM 4776 N N . TYR A 1 611 ? 31.990 3.419 -8.661 1.00 94.50 611 TYR A N 1
ATOM 4777 C CA . TYR A 1 611 ? 31.693 4.096 -9.923 1.00 94.50 611 TYR A CA 1
ATOM 4778 C C . TYR A 1 611 ? 32.891 4.077 -10.882 1.00 94.50 611 TYR A C 1
ATOM 4780 O O . TYR A 1 611 ? 34.027 3.800 -10.489 1.00 94.50 611 TYR A O 1
ATOM 4788 N N . GLU A 1 612 ? 32.620 4.403 -12.140 1.00 95.31 612 GLU A N 1
ATOM 4789 C CA . GLU A 1 612 ? 33.594 4.663 -13.197 1.00 95.31 612 GLU A CA 1
ATOM 4790 C C . GLU A 1 612 ? 33.337 6.037 -13.818 1.00 95.31 612 GLU A C 1
ATOM 4792 O O . GLU A 1 612 ? 32.192 6.470 -13.922 1.00 95.31 612 GLU A O 1
ATOM 4797 N N . ALA A 1 613 ? 34.396 6.743 -14.209 1.00 94.00 613 ALA A N 1
ATOM 4798 C CA . ALA A 1 613 ? 34.289 8.031 -14.891 1.00 94.00 613 ALA A CA 1
ATOM 4799 C C . ALA A 1 613 ? 35.518 8.291 -15.765 1.00 94.00 613 ALA A C 1
ATOM 4801 O O . ALA A 1 613 ? 36.643 7.982 -15.360 1.00 94.00 613 ALA A O 1
ATOM 4802 N N . ARG A 1 614 ? 35.333 8.888 -16.949 1.00 92.81 614 ARG A N 1
ATOM 4803 C CA . ARG A 1 614 ? 36.460 9.396 -17.744 1.00 92.81 614 ARG A CA 1
ATOM 4804 C C . ARG A 1 614 ? 36.757 10.820 -17.317 1.00 92.81 614 ARG A C 1
ATOM 4806 O O . ARG A 1 614 ? 35.859 11.650 -17.330 1.00 92.81 614 ARG A O 1
ATOM 4813 N N . ILE A 1 615 ? 37.995 11.108 -16.927 1.00 91.19 615 ILE A N 1
ATOM 4814 C CA . ILE A 1 615 ? 38.379 12.435 -16.427 1.00 91.19 615 ILE A CA 1
ATOM 4815 C C . ILE A 1 615 ? 39.622 12.903 -17.175 1.00 91.19 615 ILE A C 1
ATOM 4817 O O . ILE A 1 615 ? 40.625 12.192 -17.236 1.00 91.19 615 ILE A O 1
ATOM 4821 N N . ASN A 1 616 ? 39.573 14.110 -17.737 1.00 89.88 616 ASN A N 1
ATOM 4822 C CA . ASN A 1 616 ? 40.762 14.755 -18.279 1.00 89.88 616 ASN A CA 1
ATOM 4823 C C . ASN A 1 616 ? 41.412 15.615 -17.190 1.00 89.88 616 ASN A C 1
ATOM 4825 O O . ASN A 1 616 ? 40.994 16.737 -16.932 1.00 89.88 616 ASN A O 1
ATOM 4829 N N . PHE A 1 617 ? 42.449 15.086 -16.540 1.00 89.81 617 PHE A N 1
ATOM 4830 C CA . PHE A 1 617 ? 43.203 15.832 -15.528 1.00 89.81 617 PHE A CA 1
ATOM 4831 C C . PHE A 1 617 ? 44.244 16.805 -16.109 1.00 89.81 617 PHE A C 1
ATOM 4833 O O . PHE A 1 617 ? 44.891 17.526 -15.350 1.00 89.81 617 PHE A O 1
ATOM 4840 N N . LYS A 1 618 ? 44.438 16.824 -17.433 1.00 85.88 618 LYS A N 1
ATOM 4841 C CA . LYS A 1 618 ? 45.430 17.686 -18.093 1.00 85.88 618 LYS A CA 1
ATOM 4842 C C . LYS A 1 618 ? 44.824 18.997 -18.565 1.00 85.88 618 LYS A C 1
ATOM 4844 O O . LYS A 1 618 ? 45.449 20.041 -18.409 1.00 85.88 618 LYS A O 1
ATOM 4849 N N . GLU A 1 619 ? 43.628 18.929 -19.135 1.00 83.06 619 GLU A N 1
ATOM 4850 C CA . GLU A 1 619 ? 42.955 20.068 -19.752 1.00 83.06 619 GLU A CA 1
ATOM 4851 C C . GLU A 1 619 ? 41.471 20.090 -19.358 1.00 83.06 619 GLU A C 1
ATOM 4853 O O . GLU A 1 619 ? 40.871 19.019 -19.218 1.00 83.06 619 GLU A O 1
ATOM 4858 N N . PRO A 1 620 ? 40.877 21.284 -19.161 1.00 78.44 620 PRO A N 1
ATOM 4859 C CA . PRO A 1 620 ? 39.439 21.433 -18.960 1.00 78.44 620 PRO A CA 1
ATOM 4860 C C . PRO A 1 620 ? 38.627 20.832 -20.116 1.00 78.44 620 PRO A C 1
ATOM 4862 O O . PRO A 1 620 ? 39.110 2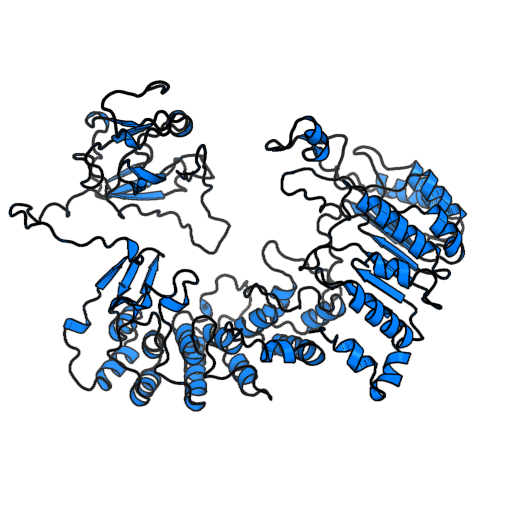0.726 -21.244 1.00 78.44 620 PRO A O 1
ATOM 4865 N N . THR A 1 621 ? 37.382 20.447 -19.844 1.00 71.19 621 THR A N 1
ATOM 4866 C CA . THR A 1 621 ? 36.458 19.932 -20.866 1.00 71.19 621 THR A CA 1
ATOM 4867 C C . THR A 1 621 ? 35.933 21.068 -21.747 1.00 71.19 621 THR A C 1
ATOM 4869 O O . THR A 1 621 ? 35.910 22.226 -21.326 1.00 71.19 621 THR A O 1
ATOM 4872 N N . ALA A 1 622 ? 35.500 20.762 -22.973 1.00 67.50 622 ALA A N 1
ATOM 4873 C CA . ALA A 1 622 ? 35.013 21.780 -23.910 1.00 67.50 622 ALA A CA 1
ATOM 4874 C C . ALA A 1 622 ? 33.748 22.496 -23.393 1.00 67.50 622 ALA A C 1
ATOM 4876 O O . ALA A 1 622 ? 33.527 23.671 -23.682 1.00 67.50 622 ALA A O 1
ATOM 4877 N N . GLU A 1 623 ? 32.952 21.800 -22.584 1.00 61.47 623 GLU A N 1
ATOM 4878 C CA . GLU A 1 623 ? 31.704 22.270 -21.983 1.00 61.47 623 GLU A CA 1
ATOM 4879 C C . GLU A 1 623 ? 31.949 23.159 -20.756 1.00 61.47 623 GLU A C 1
ATOM 4881 O O . GLU A 1 623 ? 31.118 24.003 -20.419 1.00 61.47 623 GLU A O 1
ATOM 4886 N N . GLU A 1 624 ? 33.097 22.987 -20.095 1.00 66.31 624 GLU A N 1
ATOM 4887 C CA . GLU A 1 624 ? 33.510 23.739 -18.909 1.00 66.31 624 GLU A CA 1
ATOM 4888 C C . GLU A 1 624 ? 34.999 24.084 -18.998 1.00 66.31 624 GLU A C 1
ATOM 4890 O O . GLU A 1 624 ? 35.823 23.532 -18.260 1.00 66.31 624 GLU A O 1
ATOM 4895 N N . PRO A 1 625 ? 35.356 25.026 -19.891 1.00 70.12 625 PRO A N 1
ATOM 4896 C CA . PRO A 1 625 ? 36.745 25.339 -20.223 1.00 70.12 625 PRO A CA 1
ATOM 4897 C C . PRO A 1 625 ? 37.508 26.001 -19.066 1.00 70.12 625 PRO A C 1
ATOM 4899 O O . PRO A 1 625 ? 38.713 26.239 -19.157 1.00 70.12 625 PRO A O 1
ATOM 4902 N N . ASP A 1 626 ? 36.818 26.317 -17.972 1.00 73.12 626 ASP A N 1
ATOM 4903 C CA . ASP A 1 626 ? 37.357 27.142 -16.909 1.00 73.12 626 ASP A CA 1
ATOM 4904 C C . ASP A 1 626 ? 38.264 26.371 -15.953 1.00 73.12 626 ASP A C 1
ATOM 4906 O O . ASP A 1 626 ? 39.207 26.968 -15.442 1.00 73.12 626 ASP A O 1
ATOM 4910 N N . TYR A 1 627 ? 38.030 25.085 -15.670 1.00 83.00 627 TYR A N 1
ATOM 4911 C CA . TYR A 1 627 ? 38.805 24.369 -14.649 1.00 83.00 627 TYR A CA 1
ATOM 4912 C C . TYR A 1 627 ? 38.874 22.852 -14.854 1.00 83.00 627 TYR A C 1
ATOM 4914 O O . TYR A 1 627 ? 37.990 22.235 -15.433 1.00 83.00 627 TYR A O 1
ATOM 4922 N N . VAL A 1 628 ? 39.925 22.247 -14.290 1.00 85.38 628 VAL A N 1
ATOM 4923 C CA . VAL A 1 628 ? 40.064 20.786 -14.148 1.00 85.38 628 VAL A CA 1
ATOM 4924 C C . VAL A 1 628 ? 39.632 20.335 -12.750 1.00 85.38 628 VAL A C 1
ATOM 4926 O O . VAL A 1 628 ? 38.878 19.375 -12.603 1.00 85.38 628 VAL A O 1
ATOM 4929 N N . LEU A 1 629 ? 40.091 21.053 -11.717 1.00 91.56 629 LEU A N 1
ATOM 4930 C CA . LEU A 1 629 ? 39.711 20.840 -10.321 1.00 91.56 629 LEU A CA 1
ATOM 4931 C C . LEU A 1 629 ? 39.059 22.088 -9.740 1.00 91.56 629 LEU A C 1
ATOM 4933 O O . LEU A 1 629 ? 39.533 23.202 -9.977 1.00 91.56 629 LEU A O 1
ATOM 4937 N N . CYS A 1 630 ? 38.038 21.908 -8.906 1.00 91.50 630 CYS A N 1
ATOM 4938 C CA . CYS A 1 630 ? 37.458 23.009 -8.152 1.00 91.50 630 CYS A CA 1
ATOM 4939 C C . CYS A 1 630 ? 37.113 22.669 -6.697 1.00 91.50 630 CYS A C 1
ATOM 4941 O O . CYS A 1 630 ? 36.894 21.514 -6.320 1.00 91.50 630 CYS A O 1
ATOM 4943 N N . LYS A 1 631 ? 37.055 23.721 -5.876 1.00 92.00 631 LYS A N 1
ATOM 4944 C CA . LYS A 1 631 ? 36.464 23.731 -4.534 1.00 92.00 631 LYS A CA 1
ATOM 4945 C C . LYS A 1 631 ? 35.328 24.753 -4.482 1.00 92.00 631 LYS A C 1
ATOM 4947 O O . LYS A 1 631 ? 35.319 25.732 -5.221 1.00 92.00 631 LYS A O 1
ATOM 4952 N N . CYS A 1 632 ? 34.388 24.560 -3.565 1.00 89.50 632 CYS A N 1
ATOM 4953 C CA . CYS A 1 632 ? 33.257 25.464 -3.357 1.00 89.50 632 CYS A CA 1
ATOM 4954 C C . CYS A 1 632 ? 33.224 25.958 -1.902 1.00 89.50 632 CYS A C 1
ATOM 4956 O O . CYS A 1 632 ? 33.438 25.164 -0.985 1.00 89.50 632 CYS A O 1
ATOM 4958 N N . ASN A 1 633 ? 32.931 27.247 -1.683 1.00 89.94 633 ASN A N 1
ATOM 4959 C CA . ASN A 1 633 ? 32.825 27.848 -0.340 1.00 89.94 633 ASN A CA 1
ATOM 4960 C C . ASN A 1 633 ? 31.491 27.553 0.376 1.00 89.94 633 ASN A C 1
ATOM 4962 O O . ASN A 1 633 ? 31.272 28.046 1.487 1.00 89.94 633 ASN A O 1
ATOM 4966 N N . CYS A 1 634 ? 30.573 26.793 -0.234 1.00 88.69 634 CYS A N 1
ATOM 4967 C CA . CYS A 1 634 ? 29.310 26.463 0.417 1.00 88.69 634 CYS A CA 1
ATOM 4968 C C . CYS A 1 634 ? 29.548 25.587 1.657 1.00 88.69 634 CYS A C 1
ATOM 4970 O O . CYS A 1 634 ? 30.505 24.811 1.740 1.00 88.69 634 CYS A O 1
ATOM 4972 N N . SER A 1 635 ? 28.651 25.701 2.637 1.00 87.31 635 SER A N 1
ATOM 4973 C CA . SER A 1 635 ? 28.815 25.062 3.947 1.00 87.31 635 SER A CA 1
ATOM 4974 C C . SER A 1 635 ? 28.963 23.541 3.868 1.00 87.31 635 SER A C 1
ATOM 4976 O O . SER A 1 635 ? 29.706 22.971 4.666 1.00 87.31 635 SER A O 1
ATOM 4978 N N . TYR A 1 636 ? 28.297 22.889 2.911 1.00 89.94 636 TYR A N 1
ATOM 4979 C CA . TYR A 1 636 ? 28.386 21.445 2.719 1.00 89.94 636 TYR A CA 1
ATOM 4980 C C . TYR A 1 636 ? 29.687 21.017 2.037 1.00 89.94 636 TYR A C 1
ATOM 4982 O O . TYR A 1 636 ? 30.440 20.266 2.647 1.00 89.94 636 TYR A O 1
ATOM 4990 N N . CYS A 1 637 ? 29.992 21.514 0.827 1.00 88.56 637 CYS A N 1
ATOM 4991 C CA . CYS A 1 637 ? 31.204 21.121 0.092 1.00 88.56 637 CYS A CA 1
ATOM 4992 C C . CYS A 1 637 ? 32.464 21.366 0.923 1.00 88.56 637 CYS A C 1
ATOM 4994 O O . CYS A 1 637 ? 33.385 20.552 0.914 1.00 88.56 637 CYS A O 1
ATOM 4996 N N . HIS A 1 638 ? 32.460 22.454 1.694 1.00 85.50 638 HIS A N 1
ATOM 4997 C CA . HIS A 1 638 ? 33.526 22.769 2.621 1.00 85.50 638 HIS A CA 1
ATOM 4998 C C . HIS A 1 638 ? 33.653 21.733 3.758 1.00 85.50 638 HIS A C 1
ATOM 5000 O O . HIS A 1 638 ? 34.730 21.179 3.963 1.00 85.50 638 HIS A O 1
ATOM 5006 N N . LYS A 1 639 ? 32.563 21.419 4.476 1.00 87.69 639 LYS A N 1
ATOM 5007 C CA . LYS A 1 639 ? 32.578 20.451 5.595 1.00 87.69 639 LYS A CA 1
ATOM 5008 C C . LYS A 1 639 ? 32.807 19.006 5.150 1.00 87.69 639 LYS A C 1
ATOM 5010 O O . LYS A 1 639 ? 33.410 18.240 5.893 1.00 87.69 639 LYS A O 1
ATOM 5015 N N . ALA A 1 640 ? 32.329 18.647 3.963 1.00 88.19 640 ALA A N 1
ATOM 5016 C CA . ALA A 1 640 ? 32.535 17.339 3.356 1.00 88.19 640 ALA A CA 1
ATOM 5017 C C . ALA A 1 640 ? 33.928 17.197 2.714 1.00 88.19 640 ALA A C 1
ATOM 5019 O O . ALA A 1 640 ? 34.289 16.103 2.289 1.00 88.19 640 ALA A O 1
ATOM 5020 N N . GLY A 1 641 ? 34.711 18.284 2.647 1.00 87.94 641 GLY A N 1
ATOM 5021 C CA . GLY A 1 641 ? 36.059 18.276 2.082 1.00 87.94 641 GLY A CA 1
ATOM 5022 C C . GLY A 1 641 ? 36.079 17.910 0.599 1.00 87.94 641 GLY A C 1
ATOM 5023 O O . GLY A 1 641 ? 36.968 17.184 0.167 1.00 87.94 641 GLY A O 1
ATOM 5024 N N . LEU A 1 642 ? 35.085 18.358 -0.175 1.00 91.62 642 LEU A N 1
ATOM 5025 C CA . LEU A 1 642 ? 34.974 17.986 -1.585 1.00 91.62 642 LEU A CA 1
ATOM 5026 C C . LEU A 1 642 ? 36.035 18.715 -2.420 1.00 91.62 642 LEU A C 1
ATOM 5028 O O . LEU A 1 642 ? 36.058 19.947 -2.473 1.00 91.62 642 LEU A O 1
ATOM 5032 N N . LEU A 1 643 ? 36.865 17.936 -3.114 1.00 93.69 643 LEU A N 1
ATOM 5033 C CA . LEU A 1 643 ? 37.710 18.394 -4.215 1.00 93.69 643 LEU A CA 1
ATOM 5034 C C . LEU A 1 643 ? 37.182 17.751 -5.490 1.00 93.69 643 LEU A C 1
ATOM 5036 O O . LEU A 1 643 ? 37.033 16.533 -5.564 1.00 93.69 643 LEU A O 1
ATOM 5040 N N . ILE A 1 644 ? 36.826 18.575 -6.463 1.00 92.19 644 ILE A N 1
ATOM 5041 C CA . ILE A 1 644 ? 35.851 18.171 -7.465 1.00 92.19 644 ILE A CA 1
ATOM 5042 C C . ILE A 1 644 ? 36.483 18.204 -8.846 1.00 92.19 644 ILE A C 1
ATOM 5044 O O . ILE A 1 644 ? 37.081 19.212 -9.209 1.00 92.19 644 ILE A O 1
ATOM 5048 N N . ALA A 1 645 ? 36.307 17.126 -9.607 1.00 92.12 645 ALA A N 1
ATOM 5049 C CA . ALA A 1 645 ? 36.653 17.062 -11.021 1.00 92.12 645 ALA A CA 1
ATOM 5050 C C . ALA A 1 645 ? 35.409 16.927 -11.900 1.00 92.12 645 ALA A C 1
ATOM 5052 O O . ALA A 1 645 ? 34.372 16.392 -11.481 1.00 92.12 645 ALA A O 1
ATOM 5053 N N . ASN A 1 646 ? 35.565 17.382 -13.139 1.00 88.12 646 ASN A N 1
ATOM 5054 C CA . ASN A 1 646 ? 34.577 17.240 -14.193 1.00 88.12 646 ASN A CA 1
ATOM 5055 C C . ASN A 1 646 ? 34.837 15.925 -14.944 1.00 88.12 646 ASN A C 1
ATOM 5057 O O . ASN A 1 646 ? 35.882 15.794 -15.590 1.00 88.12 646 ASN A O 1
ATOM 5061 N N . PRO A 1 647 ? 33.941 14.929 -14.851 1.00 88.44 647 PRO A N 1
ATOM 5062 C CA . PRO A 1 647 ? 33.976 13.826 -15.792 1.00 88.44 647 PRO A CA 1
ATOM 5063 C C . PRO A 1 647 ? 33.629 14.344 -17.194 1.00 88.44 647 PRO A C 1
ATOM 5065 O O . PRO A 1 647 ? 32.888 15.318 -17.328 1.00 88.44 647 PRO A O 1
ATOM 5068 N N . LEU A 1 648 ? 34.135 13.669 -18.227 1.00 83.94 648 LEU A N 1
ATOM 5069 C CA . LEU A 1 648 ? 33.637 13.842 -19.589 1.00 83.94 648 LEU A CA 1
ATOM 5070 C C . LEU A 1 648 ? 32.124 13.597 -19.581 1.00 83.94 648 LEU A C 1
ATOM 5072 O O . LEU A 1 648 ? 31.658 12.701 -18.860 1.00 83.94 648 LEU A O 1
ATOM 5076 N N . GLU A 1 649 ? 31.382 14.388 -20.351 1.00 72.56 649 GLU A N 1
ATOM 5077 C CA . GLU A 1 649 ? 29.928 14.278 -20.441 1.00 72.56 649 GLU A CA 1
ATOM 5078 C C . GLU A 1 649 ? 29.511 12.820 -20.696 1.00 72.56 649 GLU A C 1
ATOM 5080 O O . GLU A 1 649 ? 30.187 12.075 -21.406 1.00 72.56 649 GLU A O 1
ATOM 5085 N N . GLU A 1 650 ? 28.466 12.378 -19.991 1.00 75.06 650 GLU A N 1
ATOM 5086 C CA . GLU A 1 650 ? 27.915 11.013 -20.063 1.00 75.06 650 GLU A CA 1
ATOM 5087 C C . GLU A 1 650 ? 28.879 9.855 -19.723 1.00 75.06 650 GLU A C 1
ATOM 5089 O O . GLU A 1 650 ? 28.491 8.690 -19.766 1.00 75.06 650 GLU A O 1
ATOM 5094 N N . SER A 1 651 ? 30.119 10.130 -19.305 1.00 85.06 651 SER A N 1
ATOM 5095 C CA . SER A 1 651 ? 31.095 9.075 -18.990 1.00 85.06 651 SER A CA 1
ATOM 5096 C C . SER A 1 651 ? 30.990 8.515 -17.569 1.00 85.06 651 SER A C 1
ATOM 5098 O O . SER A 1 651 ? 31.619 7.499 -17.263 1.00 85.06 651 SER A O 1
ATOM 5100 N N . PHE A 1 652 ? 30.245 9.183 -16.684 1.00 89.25 652 PHE A N 1
ATOM 5101 C CA . PHE A 1 652 ? 30.055 8.737 -15.307 1.00 89.25 652 PHE A CA 1
ATOM 5102 C C . PHE A 1 652 ? 29.072 7.563 -15.254 1.00 89.25 652 PHE A C 1
ATOM 5104 O O . PHE A 1 652 ? 27.915 7.687 -15.650 1.00 89.25 652 PHE A O 1
ATOM 5111 N N . ARG A 1 653 ? 29.511 6.442 -14.683 1.00 88.38 653 ARG A N 1
ATOM 5112 C CA . ARG A 1 653 ? 28.708 5.238 -14.476 1.00 88.38 653 ARG A CA 1
ATOM 5113 C C . ARG A 1 653 ? 28.779 4.806 -13.020 1.00 88.38 653 ARG A C 1
ATOM 5115 O O . ARG A 1 653 ? 29.842 4.437 -12.526 1.00 88.38 653 ARG A O 1
ATOM 5122 N N . LEU A 1 654 ? 27.638 4.782 -12.338 1.00 88.69 654 LEU A N 1
ATOM 5123 C CA . LEU A 1 654 ? 27.537 4.144 -11.030 1.00 88.69 654 LEU A CA 1
ATOM 5124 C C . LEU A 1 654 ? 27.556 2.619 -11.223 1.00 88.69 654 LEU A C 1
ATOM 5126 O O . LEU A 1 654 ? 26.763 2.079 -11.989 1.00 88.69 654 LEU A O 1
ATOM 5130 N N . LEU A 1 655 ? 28.496 1.932 -10.574 1.00 84.50 655 LEU A N 1
ATOM 5131 C CA . LEU A 1 655 ? 28.639 0.473 -10.643 1.00 84.50 655 LEU A CA 1
ATOM 5132 C C . LEU A 1 655 ? 27.895 -0.242 -9.513 1.00 84.50 655 LEU A C 1
ATOM 5134 O O . LEU A 1 655 ? 27.628 -1.436 -9.611 1.00 84.50 655 LEU A O 1
ATOM 5138 N N . THR A 1 656 ? 27.593 0.468 -8.427 1.00 78.88 656 THR A N 1
ATOM 5139 C CA . THR A 1 656 ? 26.711 -0.043 -7.376 1.00 78.88 656 THR A CA 1
ATOM 5140 C C . THR A 1 656 ? 25.290 -0.140 -7.929 1.00 78.88 656 THR A C 1
ATOM 5142 O O . THR A 1 656 ? 24.800 0.871 -8.438 1.00 78.88 656 THR A O 1
ATOM 5145 N N . PRO A 1 657 ? 24.621 -1.305 -7.834 1.00 58.47 657 PRO A N 1
ATOM 5146 C CA . PRO A 1 657 ? 23.243 -1.450 -8.281 1.00 58.47 657 PRO A CA 1
ATOM 5147 C C . PRO A 1 657 ? 22.347 -0.474 -7.519 1.00 58.47 657 PRO A C 1
ATOM 5149 O O . PRO A 1 657 ? 22.269 -0.519 -6.293 1.00 58.47 657 PRO A O 1
ATOM 5152 N N . VAL A 1 658 ? 21.699 0.416 -8.260 1.00 55.88 658 VAL A N 1
ATOM 5153 C CA . VAL A 1 658 ? 20.566 1.222 -7.804 1.00 55.88 658 VAL A CA 1
ATOM 5154 C C . VAL A 1 658 ? 19.463 0.917 -8.809 1.00 55.88 658 VAL A C 1
ATOM 5156 O O . VAL A 1 658 ? 19.209 1.701 -9.720 1.00 55.88 658 VAL A O 1
ATOM 5159 N N . GLU A 1 659 ? 18.921 -0.301 -8.762 1.00 39.56 659 GLU A N 1
ATOM 5160 C CA . GLU A 1 659 ? 17.798 -0.640 -9.630 1.00 39.56 659 GLU A CA 1
ATOM 5161 C C . GLU A 1 659 ? 16.542 0.090 -9.159 1.00 39.56 659 GLU A C 1
ATOM 5163 O O . GLU A 1 659 ? 16.273 0.255 -7.968 1.00 39.56 659 GLU A O 1
ATOM 5168 N N . SER A 1 660 ? 15.800 0.582 -10.145 1.00 40.47 660 SER A N 1
ATOM 5169 C CA . SER A 1 660 ? 14.491 1.191 -9.980 1.00 40.47 660 SER A CA 1
ATOM 5170 C C . SER A 1 660 ? 13.486 0.055 -9.835 1.00 40.47 660 SER A C 1
ATOM 5172 O O . SER A 1 660 ? 13.152 -0.599 -10.814 1.00 40.47 660 SER A O 1
ATOM 5174 N N . GLY A 1 661 ? 13.050 -0.199 -8.605 1.00 38.75 661 GLY A N 1
ATOM 5175 C CA . GLY A 1 661 ? 12.068 -1.243 -8.303 1.00 38.75 661 GLY A CA 1
ATOM 5176 C C . GLY A 1 661 ? 12.176 -1.790 -6.884 1.00 38.75 661 GLY A C 1
ATOM 5177 O O . GLY A 1 661 ? 11.174 -2.213 -6.327 1.00 38.75 661 GLY A O 1
ATOM 5178 N N . ASP A 1 662 ? 13.355 -1.692 -6.269 1.00 34.72 662 ASP A N 1
ATOM 5179 C CA . ASP A 1 662 ? 13.605 -2.172 -4.911 1.00 34.72 662 ASP A CA 1
ATOM 5180 C C . ASP A 1 662 ? 13.947 -0.963 -4.016 1.00 34.72 662 ASP A C 1
ATOM 5182 O O . ASP A 1 662 ? 15.042 -0.393 -4.088 1.00 34.72 662 ASP A O 1
ATOM 5186 N N . GLU A 1 663 ? 13.002 -0.500 -3.186 1.00 40.09 663 GLU A N 1
ATOM 5187 C CA . GLU A 1 663 ? 13.195 0.675 -2.308 1.00 40.09 663 GLU A CA 1
ATOM 5188 C C . GLU A 1 663 ? 14.389 0.513 -1.343 1.00 40.09 663 GLU A C 1
ATOM 5190 O O . GLU A 1 663 ? 14.912 1.498 -0.812 1.00 40.09 663 GLU A O 1
ATOM 5195 N N . LYS A 1 664 ? 14.890 -0.718 -1.163 1.00 39.25 664 LYS A N 1
ATOM 5196 C CA . LYS A 1 664 ? 15.979 -1.070 -0.242 1.00 39.25 664 LYS A CA 1
ATOM 5197 C C . LYS A 1 664 ? 17.381 -0.601 -0.648 1.00 39.25 664 LYS A C 1
ATOM 5199 O O . LYS A 1 664 ? 18.288 -0.697 0.182 1.00 39.25 664 LYS A O 1
ATOM 5204 N N . LEU A 1 665 ? 17.600 -0.069 -1.857 1.00 48.41 665 LEU A N 1
ATOM 5205 C CA . LEU A 1 665 ? 18.940 0.375 -2.288 1.00 48.41 665 LEU A CA 1
ATOM 5206 C C . LEU A 1 665 ? 19.008 1.750 -2.971 1.00 48.41 665 LEU A C 1
ATOM 5208 O O . LEU A 1 665 ? 19.989 2.056 -3.652 1.00 48.41 665 LEU A O 1
ATOM 5212 N N . SER A 1 666 ? 18.043 2.641 -2.721 1.00 59.50 666 SER A N 1
ATOM 5213 C CA . SER A 1 666 ? 18.243 4.057 -3.056 1.00 59.50 666 SER A CA 1
ATOM 5214 C C . SER A 1 666 ? 19.365 4.655 -2.187 1.00 59.50 666 SER A C 1
ATOM 5216 O O . SER A 1 666 ? 19.344 4.572 -0.957 1.00 59.50 666 SER A O 1
ATOM 5218 N N . LEU A 1 667 ? 20.402 5.235 -2.811 1.00 73.50 667 LEU A N 1
ATOM 5219 C CA . LEU A 1 667 ? 21.423 5.970 -2.058 1.00 73.50 667 LEU A CA 1
ATOM 5220 C C . LEU A 1 667 ? 20.757 7.187 -1.404 1.00 73.50 667 LEU A C 1
ATOM 5222 O O . LEU A 1 667 ? 20.161 7.986 -2.130 1.00 73.50 667 LEU A O 1
ATOM 5226 N N . PRO A 1 668 ? 20.873 7.384 -0.078 1.00 82.56 668 PRO A N 1
ATOM 5227 C CA . PRO A 1 668 ? 20.354 8.584 0.557 1.00 82.56 668 PRO A CA 1
ATOM 5228 C C . PRO A 1 668 ? 20.944 9.841 -0.092 1.00 82.56 668 PRO A C 1
ATOM 5230 O O . PRO A 1 668 ? 22.158 9.947 -0.295 1.00 82.56 668 PRO A O 1
ATOM 5233 N N . VAL A 1 669 ? 20.077 10.800 -0.422 1.00 88.00 669 VAL A N 1
ATOM 5234 C CA . VAL A 1 669 ? 20.453 12.050 -1.093 1.00 88.00 669 VAL A CA 1
ATOM 5235 C C . VAL A 1 669 ? 20.293 13.213 -0.127 1.00 88.00 669 VAL A C 1
ATOM 5237 O O . VAL A 1 669 ? 19.197 13.489 0.354 1.00 88.00 669 VAL A O 1
ATOM 5240 N N . TYR A 1 670 ? 21.377 13.951 0.104 1.00 88.56 670 TYR A N 1
ATOM 5241 C CA . TYR A 1 670 ? 21.330 15.200 0.853 1.00 88.56 670 TYR A CA 1
ATOM 5242 C C . TYR A 1 670 ? 21.156 16.401 -0.090 1.00 88.56 670 TYR A C 1
ATOM 5244 O O . TYR A 1 670 ? 21.938 16.603 -1.026 1.00 88.56 670 TYR A O 1
ATOM 5252 N N . LYS A 1 671 ? 20.137 17.227 0.173 1.00 86.88 671 LYS A N 1
ATOM 5253 C CA . LYS A 1 671 ? 19.899 18.523 -0.480 1.00 86.88 671 LYS A CA 1
ATOM 5254 C C . LYS A 1 671 ? 19.831 19.614 0.582 1.00 86.88 671 LYS A C 1
ATOM 5256 O O . LYS A 1 671 ? 19.278 19.402 1.655 1.00 86.88 671 LYS A O 1
ATOM 5261 N N . PHE A 1 672 ? 20.378 20.785 0.280 1.00 79.88 672 PHE A N 1
ATOM 5262 C CA . PHE A 1 672 ? 20.355 21.938 1.181 1.00 79.88 672 PHE A CA 1
ATOM 5263 C C . PHE A 1 672 ? 20.317 23.246 0.381 1.00 79.88 672 PHE A C 1
ATOM 5265 O O . PHE A 1 672 ? 20.544 23.252 -0.831 1.00 79.88 672 PHE A O 1
ATOM 5272 N N . GLY A 1 673 ? 20.021 24.362 1.050 1.00 79.88 673 GLY A N 1
ATOM 5273 C CA . GLY A 1 673 ? 19.896 25.661 0.387 1.00 79.88 673 GLY A CA 1
ATOM 5274 C C . GLY A 1 673 ? 18.717 25.681 -0.590 1.00 79.88 673 GLY A C 1
ATOM 5275 O O . GLY A 1 673 ? 17.597 25.371 -0.204 1.00 79.88 673 GLY A O 1
ATOM 5276 N N . SER A 1 674 ? 18.969 26.023 -1.855 1.00 75.88 674 SER A N 1
ATOM 5277 C CA . SER A 1 674 ? 17.949 26.068 -2.917 1.00 75.88 674 SER A CA 1
ATOM 5278 C C . SER A 1 674 ? 17.463 24.692 -3.390 1.00 75.88 674 SER A C 1
ATOM 5280 O O . SER A 1 674 ? 16.542 24.619 -4.197 1.00 75.88 674 SER A O 1
ATOM 5282 N N . GLY A 1 675 ? 18.101 23.599 -2.954 1.00 81.12 675 GLY A N 1
ATOM 5283 C CA . GLY A 1 675 ? 17.787 22.245 -3.422 1.00 81.12 675 GLY A CA 1
ATOM 5284 C C . GLY A 1 675 ? 18.241 21.937 -4.858 1.00 81.12 675 GLY A C 1
ATOM 5285 O O . GLY A 1 675 ? 17.939 20.856 -5.361 1.00 81.12 675 GLY A O 1
ATOM 5286 N N . ALA A 1 676 ? 18.986 22.846 -5.500 1.00 76.00 676 ALA A N 1
ATOM 5287 C CA . ALA A 1 676 ? 19.448 22.726 -6.890 1.00 76.00 676 ALA A CA 1
ATOM 5288 C C . ALA A 1 676 ? 20.540 21.660 -7.111 1.00 76.00 676 ALA A C 1
ATOM 5290 O O . ALA A 1 676 ? 20.785 21.252 -8.246 1.00 76.00 676 ALA A O 1
ATOM 5291 N N . VAL A 1 677 ? 21.197 21.209 -6.037 1.00 83.06 677 VAL A N 1
ATOM 5292 C CA . VAL A 1 677 ? 22.279 20.218 -6.084 1.00 83.06 677 VAL A CA 1
ATOM 5293 C C . VAL A 1 677 ? 21.964 19.057 -5.148 1.00 83.06 677 VAL A C 1
ATOM 5295 O O . VAL A 1 677 ? 21.645 19.248 -3.972 1.00 83.06 677 VAL A O 1
ATOM 5298 N N . SER A 1 678 ? 22.068 17.850 -5.689 1.00 89.94 678 SER A N 1
ATOM 5299 C CA . SER A 1 678 ? 21.842 16.575 -5.016 1.00 89.94 678 SER A CA 1
ATOM 5300 C C . SER A 1 678 ? 23.184 15.951 -4.653 1.00 89.94 678 SER A C 1
ATOM 5302 O O . SER A 1 678 ? 24.008 15.742 -5.542 1.00 89.94 678 SER A O 1
ATOM 5304 N N . HIS A 1 679 ? 23.389 15.617 -3.376 1.00 89.69 679 HIS A N 1
ATOM 5305 C CA . HIS A 1 679 ? 24.610 14.973 -2.878 1.00 89.69 679 HIS A CA 1
ATOM 5306 C C . HIS A 1 679 ? 24.288 13.563 -2.355 1.00 89.69 679 HIS A C 1
ATOM 5308 O O . HIS A 1 679 ? 23.970 13.408 -1.171 1.00 89.69 679 HIS A O 1
ATOM 5314 N N . PRO A 1 680 ? 24.306 12.532 -3.218 1.00 91.50 680 PRO A N 1
ATOM 5315 C CA . PRO A 1 680 ? 24.216 11.144 -2.781 1.00 91.50 680 PRO A CA 1
ATOM 5316 C C . PRO A 1 680 ? 25.409 10.770 -1.900 1.00 91.50 680 PRO A C 1
ATOM 5318 O O . PRO A 1 680 ? 26.557 11.059 -2.243 1.00 91.50 680 PRO A O 1
ATOM 5321 N N . PHE A 1 681 ? 25.160 10.078 -0.792 1.00 92.12 681 PHE A N 1
ATOM 5322 C CA . PHE A 1 681 ? 26.224 9.606 0.092 1.00 92.12 681 PHE A CA 1
ATOM 5323 C C . PHE A 1 681 ? 26.073 8.127 0.431 1.00 92.12 681 PHE A C 1
ATOM 5325 O O . PHE A 1 681 ? 24.989 7.548 0.391 1.00 92.12 681 PHE A O 1
ATOM 5332 N N . CYS A 1 682 ? 27.192 7.490 0.769 1.00 90.69 682 CYS A N 1
ATOM 5333 C CA . CYS A 1 682 ? 27.184 6.098 1.181 1.00 90.69 682 CYS A CA 1
ATOM 5334 C C . CYS A 1 682 ? 26.444 5.944 2.524 1.00 90.69 682 CYS A C 1
ATOM 5336 O O . CYS A 1 682 ? 26.919 6.494 3.522 1.00 90.69 682 CYS A O 1
ATOM 5338 N N . PRO A 1 683 ? 25.379 5.127 2.615 1.00 85.75 683 PRO A N 1
ATOM 5339 C CA . PRO A 1 683 ? 24.651 4.927 3.872 1.00 85.75 683 PRO A CA 1
ATOM 5340 C C . PRO A 1 683 ? 25.495 4.229 4.950 1.00 85.75 683 PRO A C 1
ATOM 5342 O O . PRO A 1 683 ? 25.169 4.293 6.129 1.00 85.75 683 PRO A O 1
ATOM 5345 N N . ARG A 1 684 ? 26.592 3.561 4.564 1.00 90.25 684 ARG A N 1
ATOM 5346 C CA . ARG A 1 684 ? 27.456 2.809 5.487 1.00 90.25 684 ARG A CA 1
ATOM 5347 C C . ARG A 1 684 ? 28.607 3.627 6.067 1.00 90.25 684 ARG A C 1
ATOM 5349 O O . ARG A 1 684 ? 29.030 3.360 7.184 1.00 90.25 684 ARG A O 1
ATOM 5356 N N . CYS A 1 685 ? 29.153 4.582 5.311 1.00 91.62 685 CYS A N 1
ATOM 5357 C CA . CYS A 1 685 ? 30.343 5.338 5.730 1.00 91.62 685 CYS A CA 1
ATOM 5358 C C . CYS A 1 685 ? 30.229 6.861 5.570 1.00 91.62 685 CYS A C 1
ATOM 5360 O O . CYS A 1 685 ? 31.184 7.569 5.870 1.00 91.62 685 CYS A O 1
ATOM 5362 N N . GLY A 1 686 ? 29.100 7.380 5.079 1.00 89.88 686 GLY A N 1
ATOM 5363 C CA . GLY A 1 686 ? 28.843 8.818 4.932 1.00 89.88 686 GLY A CA 1
ATOM 5364 C C . GLY A 1 686 ? 29.604 9.516 3.797 1.00 89.88 686 GLY A C 1
ATOM 5365 O O . GLY A 1 686 ? 29.380 10.698 3.550 1.00 89.88 686 GLY A O 1
ATOM 5366 N N . VAL A 1 687 ? 30.496 8.818 3.086 1.00 93.88 687 VAL A N 1
ATOM 5367 C CA . VAL A 1 687 ? 31.311 9.408 2.011 1.00 93.88 687 VAL A CA 1
ATOM 5368 C C . VAL A 1 687 ? 30.454 9.755 0.791 1.00 93.88 687 VAL A C 1
ATOM 5370 O O . VAL A 1 687 ? 29.672 8.931 0.316 1.00 93.88 687 VAL A O 1
ATOM 5373 N N . THR A 1 688 ? 30.654 10.964 0.262 1.00 94.31 688 THR A N 1
ATOM 5374 C CA . THR A 1 688 ? 30.060 11.459 -0.991 1.00 94.31 688 THR A CA 1
ATOM 5375 C C . THR A 1 688 ? 31.060 11.284 -2.132 1.00 94.31 688 THR A C 1
ATOM 5377 O O . THR A 1 688 ? 32.090 11.964 -2.170 1.00 94.31 688 THR A O 1
ATOM 5380 N N . CYS A 1 689 ? 30.774 10.347 -3.039 1.00 94.06 689 CYS A N 1
ATOM 5381 C CA . CYS A 1 689 ? 31.619 10.038 -4.200 1.00 94.06 689 CYS A CA 1
ATOM 5382 C C . CYS A 1 689 ? 31.380 10.989 -5.374 1.00 94.06 689 CYS A C 1
ATOM 5384 O O . CYS A 1 689 ? 32.307 11.331 -6.103 1.00 94.06 689 CYS A O 1
ATOM 5386 N N . TYR A 1 690 ? 30.136 11.423 -5.548 1.00 94.06 690 TYR A N 1
ATOM 5387 C CA . TYR A 1 690 ? 29.722 12.288 -6.639 1.00 94.06 690 TYR A CA 1
ATOM 5388 C C . TYR A 1 690 ? 28.524 13.133 -6.211 1.00 94.06 690 TYR A C 1
ATOM 5390 O O . TYR A 1 690 ? 27.885 12.854 -5.197 1.00 94.06 690 TYR A O 1
ATOM 5398 N N . TYR A 1 691 ? 28.222 14.167 -6.983 1.00 91.19 691 TYR A N 1
ATOM 5399 C CA . TYR A 1 691 ? 27.000 14.949 -6.845 1.00 91.19 691 TYR A CA 1
ATOM 5400 C C . TYR A 1 691 ? 26.550 15.446 -8.217 1.00 91.19 691 TYR A C 1
ATOM 5402 O O . TYR A 1 691 ? 27.337 15.483 -9.166 1.00 91.19 691 TYR A O 1
ATOM 5410 N N . TYR A 1 692 ? 25.279 15.812 -8.329 1.00 89.88 692 TYR A N 1
ATOM 5411 C CA . TYR A 1 692 ? 24.700 16.291 -9.581 1.00 89.88 692 TYR A CA 1
ATOM 5412 C C . TYR A 1 692 ? 23.688 17.402 -9.329 1.00 89.88 692 TYR A C 1
ATOM 5414 O O . TYR A 1 692 ? 23.087 17.490 -8.256 1.00 89.88 692 TYR A O 1
ATOM 5422 N N . GLY A 1 693 ? 23.493 18.268 -10.312 1.00 85.56 693 GLY A N 1
ATOM 5423 C CA . GLY A 1 693 ? 22.594 19.406 -10.189 1.00 85.56 693 GLY A CA 1
ATOM 5424 C C . GLY A 1 693 ? 22.457 20.174 -11.489 1.00 85.56 693 GLY A C 1
ATOM 5425 O O . GLY A 1 693 ? 22.930 19.737 -12.536 1.00 85.56 693 GLY A O 1
ATOM 5426 N N . SER A 1 694 ? 21.808 21.330 -11.406 1.00 81.25 694 SER A N 1
ATOM 5427 C CA . SER A 1 694 ? 21.695 22.253 -12.531 1.00 81.25 694 SER A CA 1
ATOM 5428 C C . SER A 1 694 ? 21.710 23.703 -12.063 1.00 81.25 694 SER A C 1
ATOM 5430 O O . SER A 1 694 ? 21.149 24.008 -11.009 1.00 81.25 694 SER A O 1
ATOM 5432 N N . TYR A 1 695 ? 22.283 24.604 -12.857 1.00 71.94 695 TYR A N 1
ATOM 5433 C CA . TYR A 1 695 ? 22.234 26.049 -12.619 1.00 71.94 695 TYR A CA 1
ATOM 5434 C C . TYR A 1 695 ? 21.867 26.806 -13.895 1.00 71.94 695 TYR A C 1
ATOM 5436 O O . TYR A 1 695 ? 21.957 26.271 -14.997 1.00 71.94 695 TYR A O 1
ATOM 5444 N N . LYS A 1 696 ? 21.411 28.050 -13.736 1.00 72.12 696 LYS A N 1
ATOM 5445 C CA . LYS A 1 696 ? 21.021 28.925 -14.842 1.00 72.12 696 LYS A CA 1
ATOM 5446 C C . LYS A 1 696 ? 22.098 29.990 -15.041 1.00 72.12 696 LYS A C 1
ATOM 5448 O O . LYS A 1 696 ? 22.466 30.645 -14.071 1.00 72.12 696 LYS A O 1
ATOM 5453 N N . THR A 1 697 ? 22.587 30.150 -16.266 1.00 66.00 697 THR A N 1
ATOM 5454 C CA . THR A 1 697 ? 23.523 31.225 -16.626 1.00 66.00 697 THR A CA 1
ATOM 5455 C C . THR A 1 697 ? 22.797 32.566 -16.760 1.00 66.00 697 THR A C 1
ATOM 5457 O O . THR A 1 697 ? 21.568 32.599 -16.894 1.00 66.00 697 THR A O 1
ATOM 5460 N N . ASP A 1 698 ? 23.547 33.670 -16.793 1.00 61.25 698 ASP A N 1
ATOM 5461 C CA . ASP A 1 698 ? 23.009 35.023 -17.029 1.00 61.25 698 ASP A CA 1
ATOM 5462 C C . ASP A 1 698 ? 22.232 35.144 -18.349 1.00 61.25 698 ASP A C 1
ATOM 5464 O O . ASP A 1 698 ? 21.253 35.882 -18.454 1.00 61.25 698 ASP A O 1
ATOM 5468 N N . GLU A 1 699 ? 22.614 34.349 -19.348 1.00 66.38 699 GLU A N 1
ATOM 5469 C CA . GLU A 1 699 ? 21.959 34.251 -20.659 1.00 66.38 699 GLU A CA 1
ATOM 5470 C C . GLU A 1 699 ? 20.678 33.398 -20.624 1.00 66.38 699 GLU A C 1
ATOM 5472 O O . GLU A 1 699 ? 19.974 33.244 -21.621 1.00 66.38 699 GLU A O 1
ATOM 5477 N N . GLY A 1 700 ? 20.357 32.826 -19.464 1.00 64.44 700 GLY A N 1
ATOM 5478 C CA . GLY A 1 700 ? 19.163 32.038 -19.218 1.00 64.44 700 GLY A CA 1
ATOM 5479 C C . GLY A 1 700 ? 19.258 30.558 -19.588 1.00 64.44 700 GLY A C 1
ATOM 5480 O O . GLY A 1 700 ? 18.257 29.853 -19.440 1.00 64.44 700 GLY A O 1
ATOM 5481 N N . LYS A 1 701 ? 20.434 30.077 -20.012 1.00 67.62 701 LYS A N 1
ATOM 5482 C CA . LYS A 1 701 ? 20.704 28.663 -20.315 1.00 67.62 701 LYS A CA 1
ATOM 5483 C C . LYS A 1 701 ? 20.768 27.854 -19.019 1.00 67.62 701 LYS A C 1
ATOM 5485 O O . LYS A 1 701 ? 21.423 28.271 -18.069 1.00 67.62 701 LYS A O 1
ATOM 5490 N N . ILE A 1 702 ? 20.106 26.699 -18.978 1.00 72.12 702 ILE A N 1
ATOM 5491 C CA . ILE A 1 702 ? 20.235 25.745 -17.867 1.00 72.12 702 ILE A CA 1
ATOM 5492 C C . ILE A 1 702 ? 21.384 24.791 -18.195 1.00 72.12 702 ILE A C 1
ATOM 5494 O O . ILE A 1 702 ? 21.380 24.166 -19.254 1.00 72.12 702 ILE A O 1
ATOM 5498 N N . ILE A 1 703 ? 22.360 24.694 -17.297 1.00 70.94 703 ILE A N 1
ATOM 5499 C CA . ILE A 1 703 ? 23.488 23.768 -17.383 1.00 70.94 703 ILE A CA 1
ATOM 5500 C C . ILE A 1 703 ? 23.291 22.703 -16.312 1.00 70.94 703 ILE A C 1
ATOM 5502 O O . ILE A 1 703 ? 23.292 23.020 -15.121 1.00 70.94 703 ILE A O 1
ATOM 5506 N N . SER A 1 704 ? 23.112 21.455 -16.741 1.00 78.69 704 SER A N 1
ATOM 5507 C CA . SER A 1 704 ? 23.103 20.277 -15.873 1.00 78.69 704 SER A CA 1
ATOM 5508 C C . SER A 1 704 ? 24.515 19.724 -15.746 1.00 78.69 704 SER A C 1
ATOM 5510 O O . SER A 1 704 ? 25.272 19.736 -16.711 1.00 78.69 704 SER A O 1
ATOM 5512 N N . PHE A 1 705 ? 24.875 19.229 -14.567 1.00 81.69 705 PHE A N 1
ATOM 5513 C CA . PHE A 1 705 ? 26.211 18.709 -14.320 1.00 81.69 705 PHE A CA 1
ATOM 5514 C C . PHE A 1 705 ? 26.214 17.484 -13.406 1.00 81.69 705 PHE A C 1
ATOM 5516 O O . PHE A 1 705 ? 25.400 17.370 -12.487 1.00 81.69 705 PHE A O 1
ATOM 5523 N N . THR A 1 706 ? 27.217 16.629 -13.610 1.00 88.88 706 THR A N 1
ATOM 5524 C CA . THR A 1 706 ? 27.635 15.569 -12.684 1.00 88.88 706 THR A CA 1
ATOM 5525 C C . THR A 1 706 ? 29.100 15.781 -12.340 1.00 88.88 706 THR A C 1
ATOM 5527 O O . THR A 1 706 ? 29.907 16.142 -13.195 1.00 88.88 706 THR A O 1
ATOM 5530 N N . ARG A 1 707 ? 29.449 15.589 -11.071 1.00 90.31 707 ARG A N 1
ATOM 5531 C CA . ARG A 1 707 ? 30.756 15.935 -10.517 1.00 90.31 707 ARG A CA 1
ATOM 5532 C C . ARG A 1 707 ? 31.276 14.839 -9.619 1.00 90.31 707 ARG A C 1
ATOM 5534 O O . ARG A 1 707 ? 30.518 14.295 -8.823 1.00 90.31 707 ARG A O 1
ATOM 5541 N N . VAL A 1 708 ? 32.573 14.563 -9.708 1.00 94.56 708 VAL A N 1
ATOM 5542 C CA . VAL A 1 708 ? 33.229 13.494 -8.947 1.00 94.56 708 VAL A CA 1
ATOM 5543 C C . VAL A 1 708 ? 34.121 14.091 -7.866 1.00 94.56 708 VAL A C 1
ATOM 5545 O O . VAL A 1 708 ? 34.908 14.998 -8.131 1.00 94.56 708 VAL A O 1
ATOM 5548 N N . ASN A 1 709 ? 34.020 13.562 -6.646 1.00 95.81 709 ASN A N 1
ATOM 5549 C CA . ASN A 1 709 ? 34.959 13.861 -5.573 1.00 95.81 709 ASN A CA 1
ATOM 5550 C C . ASN A 1 709 ? 36.254 13.071 -5.799 1.00 95.81 709 ASN A C 1
ATOM 5552 O O . ASN A 1 709 ? 36.284 11.853 -5.606 1.00 95.81 709 ASN A O 1
ATOM 5556 N N . VAL A 1 710 ? 37.336 13.754 -6.172 1.00 94.94 710 VAL A N 1
ATOM 5557 C CA . VAL A 1 710 ? 38.602 13.104 -6.556 1.00 94.94 710 VAL A CA 1
ATOM 5558 C C . VAL A 1 710 ? 39.264 12.346 -5.411 1.00 94.94 710 VAL A C 1
ATOM 5560 O O . VAL A 1 710 ? 40.058 11.446 -5.656 1.00 94.94 710 VAL A O 1
ATOM 5563 N N . HIS A 1 711 ? 38.905 12.651 -4.161 1.00 93.88 711 HIS A N 1
ATOM 5564 C CA . HIS A 1 711 ? 39.356 11.893 -2.991 1.00 93.88 711 HIS A CA 1
ATOM 5565 C C . HIS A 1 711 ? 38.788 10.469 -2.926 1.00 93.88 711 HIS A C 1
ATOM 5567 O O . HIS A 1 711 ? 39.224 9.684 -2.090 1.00 93.88 711 HIS A O 1
ATOM 5573 N N . THR A 1 712 ? 37.819 10.144 -3.783 1.00 96.25 712 THR A N 1
ATOM 5574 C CA . THR A 1 712 ? 37.184 8.822 -3.863 1.00 96.25 712 THR A CA 1
ATOM 5575 C C . THR A 1 712 ? 37.617 8.028 -5.094 1.00 96.25 712 THR A C 1
ATOM 5577 O O . THR A 1 712 ? 37.025 6.997 -5.389 1.00 96.25 712 THR A O 1
ATOM 5580 N N . ILE A 1 713 ? 38.612 8.513 -5.843 1.00 95.88 713 ILE A N 1
ATOM 5581 C CA . ILE A 1 713 ? 39.183 7.794 -6.985 1.00 95.88 713 ILE A CA 1
ATOM 5582 C C . ILE A 1 713 ? 40.246 6.825 -6.466 1.00 95.88 713 ILE A C 1
ATOM 5584 O O . ILE A 1 713 ? 41.195 7.238 -5.802 1.00 95.88 713 ILE A O 1
ATOM 5588 N N . ASP A 1 714 ? 40.099 5.549 -6.812 1.00 93.94 714 ASP A N 1
ATOM 5589 C CA . ASP A 1 714 ? 41.011 4.485 -6.388 1.00 93.94 714 ASP A CA 1
ATOM 5590 C C . ASP A 1 714 ? 42.196 4.341 -7.356 1.00 93.94 714 ASP A C 1
ATOM 5592 O O . ASP A 1 714 ? 43.306 3.997 -6.949 1.00 93.94 714 ASP A O 1
ATOM 5596 N N . GLY A 1 715 ? 41.983 4.626 -8.645 1.00 91.75 715 GLY A N 1
ATOM 5597 C CA . GLY A 1 715 ? 43.039 4.614 -9.656 1.00 91.75 715 GLY A CA 1
ATOM 5598 C C . GLY A 1 715 ? 42.525 4.502 -11.090 1.00 91.75 715 GLY A C 1
ATOM 5599 O O . GLY A 1 715 ? 41.319 4.502 -11.350 1.00 91.75 715 GLY A O 1
ATOM 5600 N N . ARG A 1 716 ? 43.460 4.406 -12.042 1.00 93.44 716 ARG A N 1
ATOM 5601 C CA . ARG A 1 716 ? 43.146 4.208 -13.463 1.00 93.44 716 ARG A CA 1
ATOM 5602 C C . ARG A 1 716 ? 42.813 2.745 -13.741 1.00 93.44 716 ARG A C 1
ATOM 5604 O O . ARG A 1 716 ? 43.494 1.840 -13.262 1.00 93.44 716 ARG A O 1
ATOM 5611 N N . VAL A 1 717 ? 41.794 2.519 -14.567 1.00 90.50 717 VAL A N 1
ATOM 5612 C CA . VAL A 1 717 ? 41.362 1.168 -14.969 1.00 90.50 717 VAL A CA 1
ATOM 5613 C C . VAL A 1 717 ? 42.412 0.472 -15.844 1.00 90.50 717 VAL A C 1
ATOM 5615 O O . VAL A 1 717 ? 42.537 -0.748 -15.810 1.00 90.50 717 VAL A O 1
ATOM 5618 N N . ASP A 1 718 ? 43.220 1.241 -16.577 1.00 86.81 718 ASP A N 1
ATOM 5619 C CA . ASP A 1 718 ? 44.317 0.737 -17.416 1.00 86.81 718 ASP A CA 1
ATOM 5620 C C . ASP A 1 718 ? 45.568 0.290 -16.624 1.00 86.81 718 ASP A C 1
ATOM 5622 O O . ASP A 1 718 ? 46.550 -0.155 -17.217 1.00 86.81 718 ASP A O 1
ATOM 5626 N N . GLY A 1 719 ? 45.548 0.402 -15.290 1.00 84.12 719 GLY A N 1
ATOM 5627 C CA . GLY A 1 719 ? 46.652 0.009 -14.412 1.00 84.12 719 GLY A CA 1
ATOM 5628 C C . GLY A 1 719 ? 47.847 0.967 -14.416 1.00 84.12 719 GLY A C 1
ATOM 5629 O O . GLY A 1 719 ? 48.839 0.698 -13.737 1.00 84.12 719 GLY A O 1
ATOM 5630 N N . THR A 1 720 ? 47.780 2.082 -15.149 1.00 90.12 720 THR A N 1
ATOM 5631 C CA . THR A 1 720 ? 48.810 3.124 -15.092 1.00 90.12 720 THR A CA 1
ATOM 5632 C C . THR A 1 720 ? 48.636 4.008 -13.853 1.00 90.12 720 THR A C 1
ATOM 5634 O O . THR A 1 720 ? 47.571 4.067 -13.235 1.00 90.12 720 THR A O 1
ATOM 5637 N N . GLN A 1 721 ? 49.708 4.687 -13.441 1.00 88.44 721 GLN A N 1
ATOM 5638 C CA . GLN A 1 721 ? 49.674 5.548 -12.259 1.00 88.44 721 GLN A CA 1
ATOM 5639 C C . GLN A 1 721 ? 48.767 6.768 -12.494 1.00 88.44 721 GLN A C 1
ATOM 5641 O O . GLN A 1 721 ? 48.860 7.420 -13.532 1.00 88.44 721 GLN A O 1
ATOM 5646 N N . MET A 1 722 ? 47.915 7.085 -11.512 1.00 88.94 722 MET A N 1
ATOM 5647 C CA . MET A 1 722 ? 47.076 8.288 -11.528 1.00 88.94 722 MET A CA 1
ATOM 5648 C C . MET A 1 722 ? 47.923 9.568 -11.506 1.00 88.94 722 MET A C 1
ATOM 5650 O O . MET A 1 722 ? 48.975 9.635 -10.867 1.00 88.94 722 MET A O 1
ATOM 5654 N N . GLU A 1 723 ? 47.425 10.591 -12.192 1.00 89.00 723 GLU A N 1
ATOM 5655 C CA . GLU A 1 723 ? 47.992 11.929 -12.279 1.00 89.00 723 GLU A CA 1
ATOM 5656 C C . GLU A 1 723 ? 48.158 12.565 -10.892 1.00 89.00 723 GLU A C 1
ATOM 5658 O O . GLU A 1 723 ? 47.331 12.417 -9.988 1.00 89.00 723 GLU A O 1
ATOM 5663 N N . SER A 1 724 ? 49.245 13.318 -10.722 1.00 89.12 724 SER A N 1
ATOM 5664 C CA . SER A 1 724 ? 49.529 14.026 -9.478 1.00 89.12 724 SER A CA 1
ATOM 5665 C C . SER A 1 724 ? 48.597 15.228 -9.331 1.00 89.12 724 SER A C 1
ATOM 5667 O O . SER A 1 724 ? 48.800 16.262 -9.962 1.00 89.12 724 SER A O 1
ATOM 5669 N N . LEU A 1 725 ? 47.614 15.143 -8.427 1.00 88.38 725 LEU A N 1
ATOM 5670 C CA . LEU A 1 725 ? 46.691 16.257 -8.148 1.00 88.38 725 LEU A CA 1
ATOM 5671 C C . LEU A 1 725 ? 47.403 17.540 -7.672 1.00 88.38 725 LEU A C 1
ATOM 5673 O O . LEU A 1 725 ? 46.827 18.620 -7.733 1.00 88.38 725 LEU A O 1
ATOM 5677 N N . LYS A 1 726 ? 48.661 17.446 -7.216 1.00 86.50 726 LYS A N 1
ATOM 5678 C CA . LYS A 1 726 ? 49.485 18.606 -6.826 1.00 86.50 726 LYS A CA 1
ATOM 5679 C C . LYS A 1 726 ? 49.891 19.481 -8.012 1.00 86.50 726 LYS A C 1
ATOM 5681 O O . LYS A 1 726 ? 50.252 20.635 -7.812 1.00 86.50 726 LYS A O 1
ATOM 5686 N N . GLU A 1 727 ? 49.887 18.916 -9.213 1.00 86.25 727 GLU A N 1
ATOM 5687 C CA . GLU A 1 727 ? 50.300 19.589 -10.447 1.00 86.25 727 GLU A CA 1
ATOM 5688 C C . GLU A 1 727 ? 49.114 20.268 -11.148 1.00 86.25 727 GLU A C 1
ATOM 5690 O O . GLU A 1 727 ? 49.305 20.989 -12.124 1.00 86.25 727 GLU A O 1
ATOM 5695 N N . ILE A 1 728 ? 47.896 20.081 -10.629 1.00 89.25 728 ILE A N 1
ATOM 5696 C CA . ILE A 1 728 ? 46.660 20.578 -11.227 1.00 89.25 728 ILE A CA 1
ATOM 5697 C C . ILE A 1 728 ? 46.168 21.795 -10.448 1.00 89.25 728 ILE A C 1
ATOM 5699 O O . ILE A 1 728 ? 45.941 21.744 -9.236 1.00 89.25 728 ILE A O 1
ATOM 5703 N N . LYS A 1 729 ? 45.972 22.912 -11.154 1.00 89.19 729 LYS A N 1
ATOM 5704 C CA . LYS A 1 729 ? 45.478 24.146 -10.543 1.00 89.19 729 LYS A CA 1
ATOM 5705 C C . LYS A 1 729 ? 44.011 23.987 -10.134 1.00 89.19 729 LYS A C 1
ATOM 5707 O O . LYS A 1 729 ? 43.169 23.612 -10.946 1.00 89.19 729 LYS A O 1
ATOM 5712 N N . THR A 1 730 ? 43.715 24.288 -8.871 1.00 91.38 730 THR A N 1
ATOM 5713 C CA . THR A 1 730 ? 42.348 24.281 -8.329 1.00 91.38 730 THR A CA 1
ATOM 5714 C C . THR A 1 730 ? 41.721 25.665 -8.469 1.00 91.38 730 THR A C 1
ATOM 5716 O O . THR A 1 730 ? 42.346 26.650 -8.080 1.00 91.38 730 THR A O 1
ATOM 5719 N N . LYS A 1 731 ? 40.489 25.727 -8.981 1.00 92.00 731 LYS A N 1
ATOM 5720 C CA . LYS A 1 731 ? 39.650 26.935 -9.007 1.00 92.00 731 LYS A CA 1
ATOM 5721 C C . LYS A 1 731 ? 38.568 26.921 -7.930 1.00 92.00 731 LYS A C 1
ATOM 5723 O O . LYS A 1 731 ? 38.340 25.905 -7.270 1.00 92.00 731 LYS A O 1
ATOM 5728 N N . TYR A 1 732 ? 37.883 28.046 -7.757 1.00 90.88 732 TYR A N 1
ATOM 5729 C CA . TYR A 1 732 ? 36.978 28.263 -6.633 1.00 90.88 732 TYR A CA 1
ATOM 5730 C C . TYR A 1 732 ? 35.604 28.780 -7.065 1.00 90.88 732 TYR A C 1
ATOM 5732 O O . TYR A 1 732 ? 35.498 29.739 -7.825 1.00 90.88 732 TYR A O 1
ATOM 5740 N N . TRP A 1 733 ? 34.549 28.174 -6.521 1.00 88.50 733 TRP A N 1
ATOM 5741 C CA . TRP A 1 733 ? 33.147 28.532 -6.762 1.00 88.50 733 TRP A CA 1
ATOM 5742 C C . TRP A 1 733 ? 32.489 29.201 -5.547 1.00 88.50 733 TRP A C 1
ATOM 5744 O O . TRP A 1 733 ? 32.715 28.782 -4.404 1.00 88.50 733 TRP A O 1
ATOM 5754 N N . ASP A 1 734 ? 31.640 30.205 -5.802 1.00 88.19 734 ASP A N 1
ATOM 5755 C CA . ASP A 1 734 ? 30.859 30.935 -4.790 1.00 88.19 734 ASP A CA 1
ATOM 5756 C C . ASP A 1 734 ? 29.471 30.313 -4.562 1.00 88.19 734 ASP A C 1
ATOM 5758 O O . ASP A 1 734 ? 28.422 30.908 -4.827 1.00 88.19 734 ASP A O 1
ATOM 5762 N N . GLY A 1 735 ? 29.445 29.085 -4.046 1.00 86.44 735 GLY A N 1
ATOM 5763 C CA . GLY A 1 735 ? 28.187 28.425 -3.694 1.00 86.44 735 GLY A CA 1
ATOM 5764 C C . GLY A 1 735 ? 27.537 28.962 -2.416 1.00 86.44 735 GLY A C 1
ATOM 5765 O O . GLY A 1 735 ? 26.372 28.670 -2.160 1.00 86.44 735 GLY A O 1
ATOM 5766 N N . LYS A 1 736 ? 28.250 29.739 -1.591 1.00 85.69 736 LYS A N 1
ATOM 5767 C CA . LYS A 1 736 ? 27.703 30.324 -0.357 1.00 85.69 736 LYS A CA 1
ATOM 5768 C C . LYS A 1 736 ? 26.670 31.410 -0.645 1.00 85.69 736 LYS A C 1
ATOM 5770 O O . LYS A 1 736 ? 25.690 31.502 0.090 1.00 85.69 736 LYS A O 1
ATOM 5775 N N . THR A 1 737 ? 26.884 32.217 -1.687 1.00 85.69 737 THR A N 1
ATOM 5776 C CA . THR A 1 737 ? 25.942 33.279 -2.085 1.00 85.69 737 THR A CA 1
ATOM 5777 C C . THR A 1 737 ? 25.117 32.939 -3.330 1.00 85.69 737 THR A C 1
ATOM 5779 O O . THR A 1 737 ? 24.345 33.776 -3.787 1.00 85.69 737 THR A O 1
ATOM 5782 N N . ASN A 1 738 ? 25.217 31.700 -3.836 1.00 82.38 738 ASN A N 1
ATOM 5783 C CA . ASN A 1 738 ? 24.652 31.256 -5.118 1.00 82.38 738 ASN A CA 1
ATOM 5784 C C . ASN A 1 738 ? 25.170 32.045 -6.336 1.00 82.38 738 ASN A C 1
ATOM 5786 O O . ASN A 1 738 ? 24.442 32.202 -7.313 1.00 82.38 738 ASN A O 1
ATOM 5790 N N . GLY A 1 739 ? 26.419 32.517 -6.299 1.00 82.56 739 GLY A N 1
ATOM 5791 C CA . GLY A 1 739 ? 27.053 33.265 -7.389 1.00 82.56 739 GLY A CA 1
ATOM 5792 C C . GLY A 1 739 ? 27.556 32.377 -8.532 1.00 82.56 739 GLY A C 1
ATOM 5793 O O . GLY A 1 739 ? 28.710 32.510 -8.935 1.00 82.56 739 GLY A O 1
ATOM 5794 N N . TRP A 1 740 ? 26.742 31.421 -8.994 1.00 78.56 740 TRP A N 1
ATOM 5795 C CA . TRP A 1 740 ? 27.098 30.454 -10.047 1.00 78.56 740 TRP A CA 1
ATOM 5796 C C . TRP A 1 740 ? 27.265 31.108 -11.428 1.00 78.56 740 TRP A C 1
ATOM 5798 O O . TRP A 1 740 ? 27.990 30.605 -12.276 1.00 78.56 740 TRP A O 1
ATOM 5808 N N . ASP A 1 741 ? 26.613 32.246 -11.636 1.00 75.06 741 ASP A N 1
ATOM 5809 C CA . ASP A 1 741 ? 26.731 33.128 -12.798 1.00 75.06 741 ASP A CA 1
ATOM 5810 C C . ASP A 1 741 ? 28.142 33.703 -12.980 1.00 75.06 741 ASP A C 1
ATOM 5812 O O . ASP A 1 741 ? 28.599 33.900 -14.102 1.00 75.06 741 ASP A O 1
ATOM 5816 N N . LYS A 1 742 ? 28.871 33.916 -11.879 1.00 80.69 742 LYS A N 1
ATOM 5817 C CA . LYS A 1 742 ? 30.197 34.556 -11.888 1.00 80.69 742 LYS A CA 1
ATOM 5818 C C . LYS A 1 742 ? 31.323 33.660 -12.412 1.00 80.69 742 LYS A C 1
ATOM 5820 O O . LYS A 1 742 ? 32.438 34.148 -12.592 1.00 80.69 742 LYS A O 1
ATOM 5825 N N . GLY A 1 743 ? 31.061 32.370 -12.618 1.00 80.56 743 GLY A N 1
ATOM 5826 C CA . GLY A 1 743 ? 32.075 31.406 -13.042 1.00 80.56 743 GLY A CA 1
ATOM 5827 C C . GLY A 1 743 ? 33.074 31.011 -11.944 1.00 80.56 743 GLY A C 1
ATOM 5828 O O . GLY A 1 743 ? 33.008 31.454 -10.790 1.00 80.56 743 GLY A O 1
ATOM 5829 N N . ALA A 1 744 ? 34.026 30.152 -12.312 1.00 85.06 744 ALA A N 1
ATOM 5830 C CA . ALA A 1 744 ? 35.081 29.696 -11.413 1.00 85.06 744 ALA A CA 1
ATOM 5831 C C . ALA A 1 744 ? 36.209 30.741 -11.290 1.00 85.06 744 ALA A C 1
ATOM 5833 O O . ALA A 1 744 ? 36.796 31.169 -12.282 1.00 85.06 744 ALA A O 1
ATOM 5834 N N . SER A 1 745 ? 36.568 31.102 -10.058 1.00 87.56 745 SER A N 1
ATOM 5835 C CA . SER A 1 745 ? 37.636 32.059 -9.743 1.00 87.56 745 SER A CA 1
ATOM 5836 C C . SER A 1 745 ? 38.999 31.377 -9.588 1.00 87.56 745 SER A C 1
ATOM 5838 O O . SER A 1 745 ? 39.092 30.241 -9.119 1.00 87.56 745 SER A O 1
ATOM 5840 N N . GLU A 1 746 ? 40.068 32.093 -9.939 1.00 88.88 746 GLU A N 1
ATOM 5841 C CA . GLU A 1 746 ? 41.455 31.692 -9.655 1.00 88.88 746 GLU A CA 1
ATOM 5842 C C . GLU A 1 746 ? 41.789 31.783 -8.160 1.00 88.88 746 GLU A C 1
ATOM 5844 O O . GLU A 1 746 ? 42.568 30.980 -7.650 1.00 88.88 746 GLU A O 1
ATOM 5849 N N . GLU A 1 747 ? 41.182 32.747 -7.463 1.00 89.94 747 GLU A N 1
ATOM 5850 C CA . GLU A 1 747 ? 41.375 32.979 -6.033 1.00 89.94 747 GLU A CA 1
ATOM 5851 C C . GLU A 1 747 ? 40.172 32.480 -5.221 1.00 89.94 747 GLU A C 1
ATOM 5853 O O . GLU A 1 747 ? 39.033 32.542 -5.708 1.00 89.94 747 GLU A O 1
ATOM 5858 N N . PRO A 1 748 ? 40.384 32.008 -3.983 1.00 89.31 748 PRO A N 1
ATOM 5859 C CA . PRO A 1 748 ? 39.303 31.515 -3.148 1.00 89.31 748 PRO A CA 1
ATOM 5860 C C . PRO A 1 748 ? 38.285 32.598 -2.766 1.00 89.31 748 PRO A C 1
ATOM 5862 O O . PRO A 1 748 ? 38.650 33.713 -2.403 1.00 89.31 748 PRO A O 1
ATOM 5865 N N . TRP A 1 749 ? 36.997 32.252 -2.789 1.00 87.81 749 TRP A N 1
ATOM 5866 C CA . TRP A 1 749 ? 35.920 33.163 -2.387 1.00 87.81 749 TRP A CA 1
ATOM 5867 C C . TRP A 1 749 ? 35.860 33.389 -0.867 1.00 87.81 749 TRP A C 1
ATOM 5869 O O . TRP A 1 749 ? 36.233 32.532 -0.058 1.00 87.81 749 TRP A O 1
ATOM 5879 N N . ASP A 1 750 ? 35.321 34.533 -0.448 1.00 84.19 750 ASP A N 1
ATOM 5880 C CA . ASP A 1 750 ? 35.180 34.848 0.973 1.00 84.19 750 ASP A CA 1
ATOM 5881 C C . ASP A 1 750 ? 34.289 33.834 1.711 1.00 84.19 750 ASP A C 1
ATOM 5883 O O . ASP A 1 750 ? 33.277 33.330 1.209 1.00 84.19 750 ASP A O 1
ATOM 5887 N N . GLY A 1 751 ? 34.659 33.544 2.960 1.00 75.75 751 GLY A N 1
ATOM 5888 C CA . GLY A 1 751 ? 33.875 32.696 3.854 1.00 75.75 751 GLY A CA 1
ATOM 5889 C C . GLY A 1 751 ? 34.017 31.185 3.651 1.00 75.75 751 GLY A C 1
ATOM 5890 O O . GLY A 1 751 ? 33.257 30.458 4.296 1.00 75.75 751 GLY A O 1
ATOM 5891 N N . GLY A 1 752 ? 34.954 30.729 2.812 1.00 68.62 752 GLY A N 1
ATOM 5892 C CA . GLY A 1 752 ? 35.483 29.360 2.835 1.00 68.62 752 GLY A CA 1
ATOM 5893 C C . GLY A 1 752 ? 36.692 29.227 3.775 1.00 68.62 752 GLY A C 1
ATOM 5894 O O . GLY A 1 752 ? 37.364 30.216 4.066 1.00 68.62 752 GLY A O 1
ATOM 5895 N N . VAL A 1 753 ? 36.968 28.015 4.268 1.00 61.62 753 VAL A N 1
ATOM 5896 C CA . VAL A 1 753 ? 38.250 27.676 4.920 1.00 61.62 753 VAL A CA 1
ATOM 5897 C C . VAL A 1 753 ? 39.009 26.804 3.917 1.00 61.62 753 VAL A C 1
ATOM 5899 O O . VAL A 1 753 ? 38.523 25.736 3.543 1.00 61.62 753 VAL A O 1
ATOM 5902 N N . TRP A 1 754 ? 40.107 27.313 3.365 1.00 70.31 754 TRP A N 1
ATOM 5903 C CA . TRP A 1 754 ? 40.670 26.820 2.100 1.00 70.31 754 TRP A CA 1
ATOM 5904 C C . TRP A 1 754 ? 41.808 25.819 2.256 1.00 70.31 754 TRP A C 1
ATOM 5906 O O . TRP A 1 754 ? 42.666 26.052 3.136 1.00 70.31 754 TRP A O 1
#

InterPro domains:
  IPR006913 CENP-V/GFA domain [PF04828] (600-702)
  IPR006913 CENP-V/GFA domain [PS51891] (600-734)
  IPR011057 Mss4-like superfamily [SSF51316] (591-715)
  IPR032675 Leucine-rich repeat domain superfamily [G3DSA:3.80.10.10] (33-276)
  IPR036770 Ankyrin repeat-containing domain superfamily [G3DSA:1.25.40.20] (277-568)
  IPR036770 Ankyrin repeat-containing domain superfamily [SSF48403] (306-544)
  IPR052355 Centromere protein V-like [PTHR28620] (598-735)

pLDDT: mean 73.84, std 18.29, range [22.05, 97.62]

Sequence (754 aa):
MAATNPCKDCLKREEAAQARQKIQEILIAFPLFSEPSGEQQSLQEIVQILPNLEAVRFSLPSNSFLETFRGELDGLESLVLRHKSGFWGDEETLCAFDATAEELRQNYTSFIAALPPLHELSISGMGRPLNMTPILETHGASLEKLSIHEFEHDCRYETGNATWVRSVLSVSEVEQIVLSAPNLKELTLDVYRSSNKWPTSMLKTLSKFPHLARLTMNFNLEDPSTSKYAELCLVNEQARDEYCTIHGLMEPQLNYTTASEIFHTIRQYQADTKLRHVTISAGDFGRRSPILDINGERLYDQEYESILHAIVRCNDVANLNCYIKQRPLDGIAPCDSYPYDPIYVAAQSGSTDSLRVLLDLYEAEYLQIYASNKNGSELSLLNAACANGELETVRFLLDRDPPLGTAYAGDRDGGQALVYAGMSLEVPRAFDNERDNDTSKGDFNQCIAESEDMLRLLLDRGACVRNAIDIISLNHGHKEELRKLPQSQQPIVTVLGQAVSRASHELISRLIAEGADVHQRQAIESNRVFCIMDITALHIGSGYWNAAGIKALFDNCGGEFPLVSLFMTTHPSDPKSLLPATMPANPEAHPDQEQHIPLYRGSCHCGFVSYEARINFKEPTAEEPDYVLCKCNCSYCHKAGLLIANPLEESFRLLTPVESGDEKLSLPVYKFGSGAVSHPFCPRCGVTCYYYGSYKTDEGKIISFTRVNVHTIDGRVDGTQMESLKEIKTKYWDGKTNGWDKGASEEPWDGGVW

Organism: Talaromyces amestolkiae (NCBI:txid1196081)